Protein AF-0000000084736320 (afdb_homodimer)

pLDDT: mean 92.93, std 9.78, range [28.27, 98.75]

Foldseek 3Di:
DWKFKAQWLLQVLLVLLLPCVFDQKWKWKDDQQFTKTWDGGPVNQKIKIWTFGCVNTVHTDDDDTDIFIDGSVVVNVVSVPEDGRWMWMWDDDRPDQWIKIWTHDPVDRDIDIDIGGTDDDDDDPDDDDDDDFQKKKKAFLVVLLVVLVVQVVFAQKWKWKDDQFWIKIWHHHPVDTDMDIDGADDPVVDPLHGMHMDHNDIDIFMFGSVVSNSNSSSNVQARMWMWGHDPQFWIWIWGARVVTIIMIMTGGTDDPPPD/DWKFKAQWLQQVLLVLLLPCVQDQKWKWKDDQQFTKTWDGGPVNQKIKIWTFGCVNTVHTDDDDTDIFIDGSVVVNVVSVPADGRWMWMWDDDRPDQWIKIWTHDPPDPDIDIDTHGTDDDDDDPDDDDDDDFQKKKKAFLVVLLVVLVVQVVAAQKWKWKDDQFWIKIWHHHPVDIDMDIDGADDPVVDPLHGMHMDHNDIDIFMFGSVVVNSNSSSNVQARMWMWGHDPQFWIWIWGDRVPTIIMIMTGGTDDPPPD

Secondary structure (DSSP, 8-state):
-EEEEES-THHHHHHHHHHTTT-SE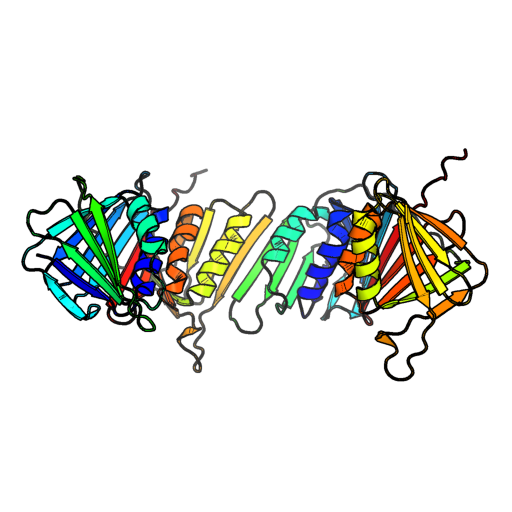EEEEEETTEEEEEEE-TTSSEEEEEEEEGGGSSSEEE-S-EEEEEEHHHHHHHHTTS-TTSEEEEEE-TT-SEEEEEEE-SSSS-EEEEEEEPB--------------SEEEEEEHHHHHHHHHHHHTT-SEEEEEE-SSEEEEEEE-SSEEEEEEEE----SS-GGG--EEEESS-EEEEEEHHHHHHHGGGGGG-SEEEEEE-TTS-EEEEEEETTTEEEEEEEPPP-----/-EEEEES-THHHHHHHHHHTTT-SEEEEEEETTEEEEEEE-TTSSEEEEEEEEGGGSSSEEE-S-EEEEEEHHHHHHHHTTS-TTSEEEEEE-TT-SEEEEEEE-TTSSEEEEEEEEPB--------------SEEEEEEHHHHHHHHHHHHTT-SEEEEEE-SSEEEEEEE-SS-EEEEEEE-B--SS-GGG-BEEEESS-EEEEEEHHHHHHHGGGGGG-SEEEEEE-TTS-EEEEEEETTTEEEEEEEPPP-----

Radius of gyration: 29.93 Å; Cα contacts (8 Å, |Δi|>4): 1286; chains: 2; bounding box: 65×87×65 Å

InterPro domains:
  IPR000730 Proliferating cell nuclear antigen, PCNA [MF_00317] (2-255)
  IPR000730 Proliferating cell nuclear antigen, PCNA [PR00339] (10-29)
  IPR000730 Proliferating cell nuclear antigen, PCNA [PR00339] (34-52)
  IPR000730 Proliferating cell nuclear antigen, PCNA [PR00339] (56-80)
  IPR000730 Proliferating cell nuclear antigen, PCNA [PR00339] (110-132)
  IPR000730 Proliferating cell nuclear antigen, PCNA [PR00339] (203-217)
  IPR000730 Proliferating cell nuclear antigen, PCNA [PR00339] (241-258)
  IPR000730 Proliferating cell nuclear antigen, PCNA [PTHR11352] (1-258)
  IPR000730 Proliferating cell nuclear antigen, PCNA [TIGR00590] (1-259)
  IPR022648 Proliferating cell nuclear antigen, PCNA, N-terminal [PF00705] (1-123)
  IPR022649 Proliferating cell nuclear antigen, PCNA, C-terminal [PF02747] (127-254)
  IPR022659 Proliferating cell nuclear antigen, PCNA, conserved site [PS00293] (61-79)
  IPR022659 Proliferating cell nuclear antigen, PCNA, conserved site [PS01251] (34-57)
  IPR046938 DNA clamp superfamily [SSF55979] (1-126)
  IPR046938 DNA clamp superfamily [SSF55979] (127-255)

Solvent-accessible surface area (backbone atoms only — not comparable to full-atom values): 26406 Å² total; per-residue (Å²): 64,37,38,39,19,30,75,37,32,41,59,60,52,46,50,46,58,33,41,44,82,55,34,54,64,46,45,39,41,32,30,74,65,23,41,31,34,60,48,53,25,93,82,65,52,36,38,43,38,36,38,39,36,33,83,54,26,70,59,59,45,31,79,49,82,41,78,44,17,38,48,42,65,59,51,49,60,56,52,68,70,48,51,53,67,15,28,29,34,41,35,32,52,79,86,51,61,41,40,34,41,34,36,36,40,81,92,45,96,50,71,47,77,47,76,41,71,49,48,92,64,91,72,76,83,75,82,78,73,91,72,85,56,30,25,38,33,40,29,26,18,68,58,52,39,48,52,47,55,49,41,49,77,46,19,69,40,35,35,44,33,39,51,80,59,34,42,33,41,32,18,74,26,95,66,30,36,40,36,38,38,38,37,57,38,81,42,85,87,41,70,66,72,18,26,46,61,50,65,78,47,75,41,77,50,34,32,55,31,70,56,55,53,46,54,41,49,37,34,88,59,16,68,40,31,33,45,33,36,33,86,99,42,50,36,36,40,38,33,54,28,90,90,26,39,36,43,34,35,36,34,52,59,52,77,71,79,82,124,66,38,39,40,20,30,75,37,31,41,60,61,51,45,49,46,59,33,41,45,84,55,33,54,63,47,44,40,42,30,31,72,64,22,41,30,35,62,48,53,25,92,82,64,52,37,37,39,38,37,39,37,36,33,83,54,28,69,57,59,46,32,79,48,82,40,76,44,19,38,49,43,64,61,51,48,61,56,50,68,60,47,51,52,68,15,29,29,34,41,34,30,52,80,86,50,59,41,42,35,40,35,36,36,42,82,93,46,60,39,41,35,39,35,38,35,57,48,48,90,64,89,73,75,82,74,82,79,74,92,73,85,56,28,26,40,34,39,31,27,18,67,59,50,40,49,51,47,56,60,40,49,78,44,18,68,39,35,34,43,34,40,51,80,58,34,40,33,42,32,18,75,25,95,88,45,72,48,74,50,75,46,58,59,36,83,44,85,88,42,70,64,71,19,25,47,62,49,64,77,46,73,40,76,50,35,31,55,30,69,56,54,53,46,53,40,47,37,35,89,60,17,68,40,31,32,43,32,37,34,85,98,42,51,35,36,41,38,33,54,28,90,90,26,38,37,43,34,37,35,36,48,59,55,78,70,77,81,125

Organism: Rhizopus delemar (strain RA 99-880 / ATCC MYA-4621 / FGSC 9543 / NRRL 43880) (NCBI:txid246409)

Sequence (518 aa):
MLEARLQQAKLLKSILEAVRELVTECNLDCNDSGIALQAMDNSHVALVALMLRSDGFDPYRCDRNLPLGLNLTNLSKILKCARNDDILTLKADDDGDVLSLVFESKDSDKVSAYDLKLMDIDSEHLGIPETTYEAVVQMPSNKFQEIVRDLSTLSDSITIECTKDEIRFSADGEIAKGSIAVKTSSSIDNEEDSTTIELQQSVSMSFAVKYLVNFTKATPLSSRVGLNLSADVPLLVDYKLDNVGYVRYYLAPKIGDEEMLEARLQQAKLLKSILEAVRELVTECNLDCNDSGIALQAMDNSHVALVALMLRSDGFDPYRCDRNLPLGLNLTNLSKILKCARNDDILTLKADDDGDVLSLVFESKDSDKVSAYDLKLMDIDSEHLGIPETTYEAVVQMPSNKFQEIVRDLSTLSDSITIECTKDEIRFSADGEIAKGSIAVKTSSSIDNEEDSTTIELQQSVSMSFAVKYLVNFTKATPLSSRVGLNLSADVPLLVDYKLDNVGYVRYYLAPKIGDEE

Structure (mmCIF, N/CA/C/O backbone):
data_AF-0000000084736320-model_v1
#
loop_
_entity.id
_entity.type
_entity.pdbx_description
1 polymer 'Proliferating cell nuclear antigen'
#
loop_
_atom_site.group_PDB
_atom_site.id
_atom_site.type_symbol
_atom_site.label_atom_id
_atom_site.label_alt_id
_atom_site.label_comp_id
_atom_site.label_asym_id
_atom_site.label_entity_id
_atom_site.label_seq_id
_atom_site.pdbx_PDB_ins_code
_atom_site.Cartn_x
_atom_site.Cartn_y
_atom_site.Cartn_z
_atom_site.occupancy
_atom_site.B_iso_or_equiv
_atom_site.auth_seq_id
_atom_site.auth_comp_id
_atom_site.auth_asym_id
_atom_site.auth_atom_id
_atom_site.pdbx_PDB_model_num
ATOM 1 N N . MET A 1 1 ? -21.75 35.281 21.062 1 92.31 1 MET A N 1
ATOM 2 C CA . MET A 1 1 ? -22.391 34.219 20.328 1 92.31 1 MET A CA 1
ATOM 3 C C . MET A 1 1 ? -21.594 33.844 19.078 1 92.31 1 MET A C 1
ATOM 5 O O . MET A 1 1 ? -21.031 34.719 18.422 1 92.31 1 MET A O 1
ATOM 9 N N . LEU A 1 2 ? -21.516 32.625 18.875 1 97.31 2 LEU A N 1
ATOM 10 C CA . LEU A 1 2 ? -20.891 32.125 17.672 1 97.31 2 LEU A CA 1
ATOM 11 C C . LEU A 1 2 ? -21.922 31.562 16.703 1 97.31 2 LEU A C 1
ATOM 13 O O . LEU A 1 2 ? -22.812 30.812 17.109 1 97.31 2 LEU A O 1
ATOM 17 N N . GLU A 1 3 ? -21.812 31.984 15.508 1 98.19 3 GLU A N 1
ATOM 18 C CA . GLU A 1 3 ? -22.516 31.391 14.375 1 98.19 3 GLU A CA 1
ATOM 19 C C . GLU A 1 3 ? -21.609 31.281 13.164 1 98.19 3 GLU A C 1
ATOM 21 O O . GLU A 1 3 ? -21.094 32.281 12.672 1 98.19 3 GLU A O 1
ATOM 26 N N . ALA A 1 4 ? -21.328 30.125 12.758 1 98.31 4 ALA A N 1
ATOM 27 C CA . ALA A 1 4 ? -20.438 29.859 11.633 1 98.31 4 ALA A CA 1
ATOM 28 C C . ALA A 1 4 ? -21.031 28.828 10.68 1 98.31 4 ALA A C 1
ATOM 30 O O . ALA A 1 4 ? -21.328 27.703 11.078 1 98.31 4 ALA A O 1
ATOM 31 N N . ARG A 1 5 ? -21.203 29.188 9.445 1 97.88 5 ARG A N 1
ATOM 32 C CA . ARG A 1 5 ? -21.875 28.312 8.484 1 97.88 5 ARG A CA 1
ATOM 33 C C . ARG A 1 5 ? -20.938 27.906 7.359 1 97.88 5 ARG A C 1
ATOM 35 O O . ARG A 1 5 ? -20.281 28.766 6.75 1 97.88 5 ARG A O 1
ATOM 42 N N . LEU A 1 6 ? -20.828 26.594 7.133 1 97.25 6 LEU A N 1
ATOM 43 C CA . LEU A 1 6 ? -20.078 26.016 6.023 1 97.25 6 LEU A CA 1
ATOM 44 C C . LEU A 1 6 ? -21.031 25.5 4.945 1 97.25 6 LEU A C 1
ATOM 46 O O . LEU A 1 6 ? -22 24.812 5.246 1 97.25 6 LEU A O 1
ATOM 50 N N . GLN A 1 7 ? -20.703 25.766 3.707 1 94.88 7 GLN A N 1
ATOM 51 C CA . GLN A 1 7 ? -21.562 25.344 2.604 1 94.88 7 GLN A CA 1
ATOM 52 C C . GLN A 1 7 ? -21.516 23.828 2.42 1 94.88 7 GLN A C 1
ATOM 54 O O . GLN A 1 7 ? -22.453 23.234 1.866 1 94.88 7 GLN A O 1
ATOM 59 N N . GLN A 1 8 ? -20.406 23.281 2.854 1 95.56 8 GLN A N 1
ATOM 60 C CA . GLN A 1 8 ? -20.25 21.828 2.803 1 95.56 8 GLN A CA 1
ATOM 61 C C . GLN A 1 8 ? -19.641 21.297 4.102 1 95.56 8 GLN A C 1
ATOM 63 O O . GLN A 1 8 ? -18.609 21.781 4.551 1 95.56 8 GLN A O 1
ATOM 68 N N . ALA A 1 9 ? -20.25 20.281 4.625 1 97.06 9 ALA A N 1
ATOM 69 C CA . ALA A 1 9 ? -19.797 19.672 5.879 1 97.06 9 ALA A CA 1
ATOM 70 C C . ALA A 1 9 ? -18.484 18.922 5.68 1 97.06 9 ALA A C 1
ATOM 72 O O . ALA A 1 9 ? -17.766 18.641 6.645 1 97.06 9 ALA A O 1
ATOM 73 N N . LYS A 1 10 ? -18.203 18.609 4.398 1 97 10 LYS A N 1
ATOM 74 C CA . LYS A 1 10 ? -17.016 17.828 4.051 1 97 10 LYS A CA 1
ATOM 75 C C . LYS A 1 10 ? -15.75 18.453 4.637 1 97 10 LYS A C 1
ATOM 77 O O . LYS A 1 10 ? -14.867 17.734 5.109 1 97 10 LYS A O 1
ATOM 82 N N . LEU A 1 11 ? -15.688 19.766 4.641 1 96.31 11 LEU A N 1
ATOM 83 C CA . LEU A 1 11 ? -14.492 20.453 5.113 1 96.31 11 LEU A CA 1
ATOM 84 C C . LEU A 1 11 ? -14.234 20.141 6.586 1 96.31 11 LEU A C 1
ATOM 86 O O . LEU A 1 11 ? -13.148 19.703 6.953 1 96.31 11 LEU A O 1
ATOM 90 N N . LEU A 1 12 ? -15.219 20.328 7.414 1 97.19 12 LEU A N 1
ATOM 91 C CA . LEU A 1 12 ? -15.039 20.094 8.844 1 97.19 12 LEU A CA 1
ATOM 92 C C . LEU A 1 12 ? -14.836 18.609 9.141 1 97.19 12 LEU A C 1
ATOM 94 O O . LEU A 1 12 ? -14.055 18.25 10.023 1 97.19 12 LEU A O 1
ATOM 98 N N . LYS A 1 13 ? -15.508 17.797 8.445 1 97.5 13 LYS A N 1
ATOM 99 C CA . LYS A 1 13 ? -15.32 16.359 8.594 1 97.5 13 LYS A CA 1
ATOM 100 C C . LYS A 1 13 ? -13.867 15.969 8.32 1 97.5 13 LYS A C 1
ATOM 102 O O . LYS A 1 13 ? -13.273 15.211 9.086 1 97.5 13 LYS A O 1
ATOM 107 N N . SER A 1 14 ? -13.32 16.5 7.242 1 97.25 14 SER A N 1
ATOM 108 C CA . SER A 1 14 ? -11.938 16.203 6.867 1 97.25 14 SER A CA 1
ATOM 109 C C . SER A 1 14 ? -10.961 16.75 7.891 1 97.25 14 SER A C 1
ATOM 111 O O . SER A 1 14 ? -9.945 16.125 8.203 1 97.25 14 SER A O 1
ATOM 113 N N . ILE A 1 15 ? -11.258 17.891 8.375 1 97.31 15 ILE A N 1
ATOM 114 C CA . ILE A 1 15 ? -10.406 18.5 9.383 1 97.31 15 ILE A CA 1
ATOM 115 C C . ILE A 1 15 ? -10.391 17.641 10.648 1 97.31 15 ILE A C 1
ATOM 117 O O . ILE A 1 15 ? -9.328 17.422 11.234 1 97.31 15 ILE A O 1
ATOM 121 N N . LEU A 1 16 ? -11.5 17.203 11.03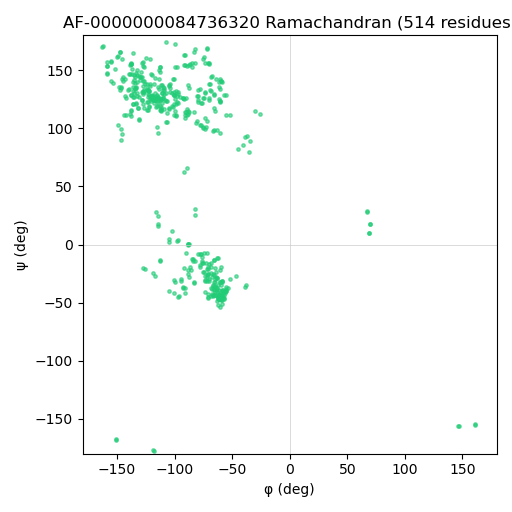1 1 97.62 16 LEU A N 1
ATOM 122 C CA . LEU A 1 16 ? -11.594 16.375 12.227 1 97.62 16 LEU A CA 1
ATOM 123 C C . LEU A 1 16 ? -10.781 15.086 12.055 1 97.62 16 LEU A C 1
ATOM 125 O O . LEU A 1 16 ? -10.062 14.672 12.969 1 97.62 16 LEU A O 1
ATOM 129 N N . GLU A 1 17 ? -10.891 14.492 10.891 1 97.06 17 GLU A N 1
ATOM 130 C CA . GLU A 1 17 ? -10.094 13.305 10.602 1 97.06 17 GLU A CA 1
ATOM 131 C C . GLU A 1 17 ? -8.602 13.602 10.711 1 97.06 17 GLU A C 1
ATOM 133 O O . GLU A 1 17 ? -7.816 12.742 11.117 1 97.06 17 GLU A O 1
ATOM 138 N N . ALA A 1 18 ? -8.211 14.82 10.398 1 97.5 18 ALA A N 1
ATOM 139 C CA . ALA A 1 18 ? -6.809 15.242 10.359 1 97.5 18 ALA A CA 1
ATOM 140 C C . ALA A 1 18 ? -6.277 15.492 11.766 1 97.5 18 ALA A C 1
ATOM 142 O O . ALA A 1 18 ? -5.062 15.492 11.984 1 97.5 18 ALA A O 1
ATOM 143 N N . VAL A 1 19 ? -7.168 15.648 12.734 1 97.06 19 VAL A N 1
ATOM 144 C CA . VAL A 1 19 ? -6.68 16.094 14.039 1 97.06 19 VAL A CA 1
ATOM 145 C C . VAL A 1 19 ? -6.988 15.031 15.086 1 97.06 19 VAL A C 1
ATOM 147 O O . VAL A 1 19 ? -6.289 14.93 16.094 1 97.06 19 VAL A O 1
ATOM 150 N N . ARG A 1 20 ? -7.922 14.242 14.883 1 94.94 20 ARG A N 1
ATOM 151 C CA . ARG A 1 20 ? -8.508 13.414 15.93 1 94.94 20 ARG A CA 1
ATOM 152 C C . ARG A 1 20 ? -7.547 12.32 16.375 1 94.94 20 ARG A C 1
ATOM 154 O O . ARG A 1 20 ? -7.641 11.812 17.5 1 94.94 20 ARG A O 1
ATOM 161 N N . GLU A 1 21 ? -6.688 11.867 15.461 1 95.06 21 GLU A N 1
ATOM 162 C CA . GLU A 1 21 ? -5.746 10.82 15.852 1 95.06 21 GLU A CA 1
ATOM 163 C C . GLU A 1 21 ? -4.707 11.352 16.844 1 95.06 21 GLU A C 1
ATOM 165 O O . GLU A 1 21 ? -4.137 10.594 17.625 1 95.06 21 GLU A O 1
ATOM 170 N N . LEU A 1 22 ? -4.449 12.633 16.844 1 95.38 22 LEU A N 1
ATOM 171 C CA . LEU A 1 22 ? -3.43 13.25 17.688 1 95.38 22 LEU A CA 1
ATOM 172 C C . LEU A 1 22 ? -4.027 13.734 19 1 95.38 22 LEU A C 1
ATOM 174 O O . LEU A 1 22 ? -3.381 13.664 20.047 1 95.38 22 LEU A O 1
ATOM 178 N N . VAL A 1 23 ? -5.25 14.234 18.891 1 94.44 23 VAL A N 1
ATOM 179 C CA . VAL A 1 23 ? -5.84 14.891 20.047 1 94.44 23 VAL A CA 1
ATOM 180 C C . VAL A 1 23 ? -7.273 14.398 20.25 1 94.44 23 VAL A C 1
ATOM 182 O O . VAL A 1 23 ? -8.062 14.359 19.297 1 94.44 23 VAL A O 1
ATOM 185 N N . THR A 1 24 ? -7.605 14.102 21.469 1 94.06 24 THR A N 1
ATOM 186 C CA . THR A 1 24 ? -8.953 13.617 21.766 1 94.06 24 THR A CA 1
ATOM 187 C C . THR A 1 24 ? -9.828 14.742 22.312 1 94.06 24 THR A C 1
ATOM 189 O O . THR A 1 24 ? -11.039 14.75 22.109 1 94.06 24 THR A O 1
ATOM 192 N N . GLU A 1 25 ? -9.195 15.656 23.016 1 94.5 25 GLU A N 1
ATOM 193 C CA . GLU A 1 25 ? -9.859 16.828 23.594 1 94.5 25 GLU A CA 1
ATOM 194 C C . GLU A 1 25 ? -9.07 18.094 23.312 1 94.5 25 GLU A C 1
ATOM 196 O O . GLU A 1 25 ? -7.84 18.094 23.375 1 94.5 25 GLU A O 1
ATOM 201 N N . CYS A 1 26 ? -9.836 19.109 23.016 1 93.88 26 CYS A N 1
ATOM 202 C CA . CYS A 1 26 ? -9.148 20.375 22.734 1 93.88 26 CYS A CA 1
ATOM 203 C C . CYS A 1 26 ? -10.117 21.547 22.812 1 93.88 26 CYS A C 1
ATOM 205 O O . CYS A 1 26 ? -11.328 21.344 22.938 1 93.88 26 CYS A O 1
ATOM 207 N N . ASN A 1 27 ? -9.578 22.75 22.781 1 94.19 27 ASN A N 1
ATOM 208 C CA . ASN A 1 27 ? -10.352 23.984 22.688 1 94.19 27 ASN A CA 1
ATOM 209 C C . ASN A 1 27 ? -10.352 24.531 21.25 1 94.19 27 ASN A C 1
ATOM 211 O O . ASN A 1 27 ? -9.297 24.641 20.625 1 94.19 27 ASN A O 1
ATOM 215 N N . LEU A 1 28 ? -11.516 24.797 20.781 1 95.12 28 LEU A N 1
ATOM 216 C CA . LEU A 1 28 ? -11.633 25.656 19.609 1 95.12 28 LEU A CA 1
ATOM 217 C C . LEU A 1 28 ? -11.734 27.125 20.016 1 95.12 28 LEU A C 1
ATOM 219 O O . LEU A 1 28 ? -12.688 27.531 20.688 1 95.12 28 LEU A O 1
ATOM 223 N N . ASP A 1 29 ? -10.805 27.844 19.641 1 94.75 29 ASP A N 1
ATOM 224 C CA . ASP A 1 29 ? -10.828 29.281 19.938 1 94.75 29 ASP A CA 1
ATOM 225 C C . ASP A 1 29 ? -11.5 30.062 18.828 1 94.75 29 ASP A C 1
ATOM 227 O O . ASP A 1 29 ? -10.961 30.188 17.719 1 94.75 29 ASP A O 1
ATOM 231 N N . CYS A 1 30 ? -12.633 30.641 19.141 1 96.31 30 CYS A N 1
ATOM 232 C CA . CYS A 1 30 ? -13.414 31.375 18.156 1 96.31 30 CYS A CA 1
ATOM 233 C C . CYS A 1 30 ? -13.367 32.875 18.422 1 96.31 30 CYS A C 1
ATOM 235 O O . CYS A 1 30 ? -13.43 33.312 19.578 1 96.31 30 CYS A O 1
ATOM 237 N N . ASN A 1 31 ? -13.172 33.625 17.422 1 96.56 31 ASN A N 1
ATOM 238 C CA . ASN A 1 31 ? -13.25 35.062 17.484 1 96.56 31 ASN A CA 1
ATOM 239 C C . ASN A 1 31 ? -13.68 35.656 16.141 1 96.56 31 ASN A C 1
ATOM 241 O O . ASN A 1 31 ? -14.164 34.938 15.273 1 96.56 31 ASN A O 1
ATOM 245 N N . ASP A 1 32 ? -13.539 37 16 1 96.19 32 ASP A N 1
ATOM 246 C CA . ASP A 1 32 ? -14.039 37.656 14.805 1 96.19 32 ASP A CA 1
ATOM 247 C C . ASP A 1 32 ? -13.234 37.281 13.57 1 96.19 32 ASP A C 1
ATOM 249 O O . ASP A 1 32 ? -13.703 37.438 12.438 1 96.19 32 ASP A O 1
ATOM 253 N N . SER A 1 33 ? -12.047 36.719 13.805 1 96.12 33 SER A N 1
ATOM 254 C CA . SER A 1 33 ? -11.172 36.406 12.688 1 96.12 33 SER A CA 1
ATOM 255 C C . SER A 1 33 ? -11.406 34.969 12.203 1 96.12 33 SER A C 1
ATOM 257 O O . SER A 1 33 ? -11.016 34.625 11.094 1 96.12 33 SER A O 1
ATOM 259 N N . GLY A 1 34 ? -11.984 34.156 13.031 1 97.69 34 GLY A N 1
ATOM 260 C CA . GLY A 1 34 ? -12.242 32.781 12.641 1 97.69 34 GLY A CA 1
ATOM 261 C C . GLY A 1 34 ? -12.125 31.781 13.789 1 97.69 34 GLY A C 1
ATOM 262 O O . GLY A 1 34 ? -12.367 32.156 14.945 1 97.69 34 GLY A O 1
ATOM 263 N N . ILE A 1 35 ? -11.867 30.562 13.477 1 97.25 35 ILE A N 1
ATOM 264 C CA . ILE A 1 35 ? -11.789 29.469 14.445 1 97.25 35 ILE A CA 1
ATOM 265 C C . ILE A 1 35 ? -10.398 28.859 14.414 1 97.25 35 ILE A C 1
ATOM 267 O O . ILE A 1 35 ? -9.883 28.516 13.344 1 97.25 35 ILE A O 1
ATOM 271 N N . ALA A 1 36 ? -9.781 28.766 15.57 1 95.5 36 ALA A N 1
ATOM 272 C CA . ALA A 1 36 ? -8.43 28.219 15.664 1 95.5 36 ALA A CA 1
ATOM 273 C C . ALA A 1 36 ? -8.359 27.094 16.688 1 95.5 36 ALA A C 1
ATOM 275 O O . ALA A 1 36 ? -9.195 27.016 17.594 1 95.5 36 ALA A O 1
ATOM 276 N N . LEU A 1 37 ? -7.434 26.203 16.484 1 94.81 37 LEU A N 1
ATOM 277 C CA . LEU A 1 37 ? -7.16 25.094 17.391 1 94.81 37 LEU A CA 1
ATOM 278 C C . LEU A 1 37 ? -5.66 24.875 17.531 1 94.81 37 LEU A C 1
ATOM 280 O O . LEU A 1 37 ? -4.922 24.938 16.547 1 94.81 37 LEU A O 1
ATOM 284 N N . GLN A 1 38 ? -5.188 24.719 18.703 1 93.88 38 GLN A N 1
ATOM 285 C CA . GLN A 1 38 ? -3.828 24.281 18.984 1 93.88 38 GLN A CA 1
ATOM 286 C C . GLN A 1 38 ? -3.807 23.266 20.125 1 93.88 38 GLN A C 1
ATOM 288 O O . GLN A 1 38 ? -4.41 23.5 21.172 1 93.88 38 GLN A O 1
ATOM 293 N N . ALA A 1 39 ? -3.18 22.172 19.906 1 92.81 39 ALA A N 1
ATOM 294 C CA . ALA A 1 39 ? -3.146 21.141 20.938 1 92.81 39 ALA A CA 1
ATOM 295 C C . ALA A 1 39 ? -1.967 20.188 20.719 1 92.81 39 ALA A C 1
ATOM 297 O O . ALA A 1 39 ? -1.532 19.969 19.594 1 92.81 39 ALA A O 1
ATOM 298 N N . MET A 1 40 ? -1.397 19.688 21.781 1 92.25 40 MET A N 1
ATOM 299 C CA . MET A 1 40 ? -0.356 18.672 21.734 1 92.25 40 MET A CA 1
ATOM 300 C C . MET A 1 40 ? -0.943 17.281 21.969 1 92.25 40 MET A C 1
ATOM 302 O O . MET A 1 40 ? -2.02 17.156 22.547 1 92.25 40 MET A O 1
ATOM 306 N N . ASP A 1 41 ? -0.279 16.391 21.438 1 92.81 41 ASP A N 1
ATOM 307 C CA . ASP A 1 41 ? -0.673 15.023 21.766 1 92.81 41 ASP A CA 1
ATOM 308 C C . ASP A 1 41 ? -0.287 14.68 23.203 1 92.81 41 ASP A C 1
ATOM 310 O O . ASP A 1 41 ? 0.448 15.43 23.844 1 92.81 41 ASP A O 1
ATOM 314 N N . ASN A 1 42 ? -0.77 13.594 23.672 1 90.06 42 ASN A N 1
ATOM 315 C CA . ASN A 1 42 ? -0.575 13.211 25.062 1 90.06 42 ASN A CA 1
ATOM 316 C C . ASN A 1 42 ? 0.906 13.062 25.391 1 90.06 42 ASN A C 1
ATOM 318 O O . ASN A 1 42 ? 1.329 13.406 26.5 1 90.06 42 ASN A O 1
ATOM 322 N N . SER A 1 43 ? 1.714 12.664 24.484 1 91.38 43 SER A N 1
ATOM 323 C CA . SER A 1 43 ? 3.135 12.438 24.719 1 91.38 43 SER A CA 1
ATOM 324 C C . SER A 1 43 ? 3.936 13.727 24.594 1 91.38 43 SER A C 1
ATOM 326 O O . SER A 1 43 ? 5.121 13.766 24.938 1 91.38 43 SER A O 1
ATOM 328 N N . HIS A 1 44 ? 3.332 14.797 24.047 1 92.44 44 HIS A N 1
ATOM 329 C CA . HIS A 1 44 ? 3.943 16.109 23.859 1 92.44 44 HIS A CA 1
ATOM 330 C C . HIS A 1 44 ? 5.062 16.062 22.828 1 92.44 44 HIS A C 1
ATOM 332 O O . HIS A 1 44 ? 6.059 16.781 22.953 1 92.44 44 HIS A O 1
ATOM 338 N N . VAL A 1 45 ? 4.918 15.148 21.953 1 94.19 45 VAL A N 1
ATOM 339 C CA . VAL A 1 45 ? 5.91 14.984 20.891 1 94.19 45 VAL A CA 1
ATOM 340 C C . VAL A 1 45 ? 5.473 15.75 19.641 1 94.19 45 VAL A C 1
ATOM 342 O O . VAL A 1 45 ? 6.312 16.25 18.891 1 94.19 45 VAL A O 1
ATOM 345 N N . ALA A 1 46 ? 4.148 15.883 19.453 1 95.62 46 ALA A N 1
ATOM 346 C CA . ALA A 1 46 ? 3.584 16.531 18.266 1 95.62 46 ALA A CA 1
ATOM 347 C C . ALA A 1 46 ? 2.553 17.594 18.672 1 95.62 46 ALA A C 1
ATOM 349 O O . ALA A 1 46 ? 1.857 17.438 19.672 1 95.62 46 ALA A O 1
ATOM 350 N N . LEU A 1 47 ? 2.545 18.641 17.922 1 95.19 47 LEU A N 1
ATOM 351 C CA . LEU A 1 47 ? 1.579 19.719 18.078 1 95.19 47 LEU A CA 1
ATOM 352 C C . LEU A 1 47 ? 0.802 19.953 16.797 1 95.19 47 LEU A C 1
ATOM 354 O O . LEU A 1 47 ? 1.383 19.938 15.703 1 95.19 47 LEU A O 1
ATOM 358 N N . VAL A 1 48 ? -0.519 20.062 16.922 1 96.44 48 VAL A N 1
ATOM 359 C CA . VAL A 1 48 ? -1.339 20.391 15.758 1 96.44 48 VAL A CA 1
ATOM 360 C C . VAL A 1 48 ? -1.928 21.797 15.93 1 96.44 48 VAL A C 1
ATOM 362 O O . VAL A 1 48 ? -2.336 22.172 17.031 1 96.44 48 VAL A O 1
ATOM 365 N N . ALA A 1 49 ? -1.881 22.531 14.852 1 95.56 49 ALA A N 1
ATOM 366 C CA . ALA A 1 49 ? -2.482 23.859 14.781 1 95.56 49 ALA A CA 1
ATOM 367 C C . ALA A 1 49 ? -3.434 23.969 13.594 1 95.56 49 ALA A C 1
ATOM 369 O O . ALA A 1 49 ? -3.084 23.594 12.477 1 95.56 49 ALA A O 1
ATOM 370 N N . LEU A 1 50 ? -4.582 24.453 13.844 1 96.56 50 LEU A N 1
ATOM 371 C CA . LEU A 1 50 ? -5.609 24.672 12.836 1 96.56 50 LEU A CA 1
ATOM 372 C C . LEU A 1 50 ? -6.094 26.109 12.852 1 96.56 50 LEU A C 1
ATOM 374 O O . LEU A 1 50 ? -6.273 26.703 13.922 1 96.56 50 LEU A O 1
ATOM 378 N N . MET A 1 51 ? -6.277 26.641 11.68 1 96.5 51 MET A N 1
ATOM 379 C CA . MET A 1 51 ? -6.902 27.938 11.531 1 96.5 51 MET A CA 1
ATOM 380 C C . MET A 1 51 ? -7.918 27.938 10.391 1 96.5 51 MET A C 1
ATOM 382 O O . MET A 1 51 ? -7.59 27.562 9.266 1 96.5 51 MET A O 1
ATOM 386 N N . LEU A 1 52 ? -9.117 28.234 10.719 1 97.56 52 LEU A N 1
ATOM 387 C CA . LEU A 1 52 ? -10.164 28.516 9.742 1 97.56 52 LEU A CA 1
ATOM 388 C C . LEU A 1 52 ? -10.578 29.984 9.812 1 97.56 52 LEU A C 1
ATOM 390 O O . LEU A 1 52 ? -11.172 30.422 10.797 1 97.56 52 LEU A O 1
ATOM 394 N N . ARG A 1 53 ? -10.328 30.641 8.781 1 97.81 53 ARG A N 1
ATOM 395 C CA . ARG A 1 53 ? -10.641 32.062 8.773 1 97.81 53 ARG A CA 1
ATOM 396 C C . ARG A 1 53 ? -12.141 32.312 8.648 1 97.81 53 ARG A C 1
ATOM 398 O O . ARG A 1 53 ? -12.867 31.438 8.148 1 97.81 53 ARG A O 1
ATOM 405 N N . SER A 1 54 ? -12.547 33.5 9.008 1 97.38 54 SER A N 1
ATOM 406 C CA . SER A 1 54 ? -13.969 33.844 9.008 1 97.38 54 SER A CA 1
ATOM 407 C C . SER A 1 54 ? -14.539 33.812 7.59 1 97.38 54 SER A C 1
ATOM 409 O O . SER A 1 54 ? -15.711 33.5 7.391 1 97.38 54 SER A O 1
ATOM 411 N N . ASP A 1 55 ? -13.734 34.094 6.605 1 95.75 55 ASP A N 1
ATOM 412 C CA . ASP A 1 55 ? -14.211 34.219 5.23 1 95.75 55 ASP A CA 1
ATOM 413 C C . ASP A 1 55 ? -14.461 32.844 4.629 1 95.75 55 ASP A C 1
ATOM 415 O O . ASP A 1 55 ? -14.992 32.719 3.518 1 95.75 55 ASP A O 1
ATOM 419 N N . GLY A 1 56 ? -14.047 31.828 5.371 1 95.19 56 GLY A N 1
ATOM 420 C CA . GLY A 1 56 ? -14.375 30.469 4.957 1 95.19 56 GLY A CA 1
ATOM 421 C C . GLY A 1 56 ? -15.789 30.062 5.312 1 95.19 56 GLY A C 1
ATOM 422 O O . GLY A 1 56 ? -16.281 29.016 4.852 1 95.19 56 GLY A O 1
ATOM 423 N N . PHE A 1 57 ? -16.406 30.859 6.031 1 97.19 57 PHE A N 1
ATOM 424 C CA . PHE A 1 57 ? -17.781 30.641 6.465 1 97.19 57 PHE A CA 1
ATOM 425 C C . PHE A 1 57 ? -18.703 31.688 5.84 1 97.19 57 PHE A C 1
ATOM 427 O O . PHE A 1 57 ? -18.281 32.781 5.52 1 97.19 57 PHE A O 1
ATOM 434 N N . ASP A 1 58 ? -19.922 31.25 5.648 1 96.06 58 ASP A N 1
ATOM 435 C CA . ASP A 1 58 ? -20.922 32.188 5.141 1 96.06 58 ASP A CA 1
ATOM 436 C C . ASP A 1 58 ? -22.312 31.844 5.668 1 96.06 58 ASP A C 1
ATOM 438 O O . ASP A 1 58 ? -22.969 30.938 5.145 1 96.06 58 ASP A O 1
ATOM 442 N N . PRO A 1 59 ? -22.766 32.562 6.621 1 96.94 59 PRO A N 1
ATOM 443 C CA . PRO A 1 59 ? -22.172 33.688 7.344 1 96.94 59 PRO A CA 1
ATOM 444 C C . PRO A 1 59 ? -21.219 33.219 8.461 1 96.94 59 PRO A C 1
ATOM 446 O O . PRO A 1 59 ? -21.156 32.031 8.773 1 96.94 59 PRO A O 1
ATOM 449 N N . TYR A 1 60 ? -20.5 34.219 8.945 1 98.06 60 TYR A N 1
ATOM 450 C CA . TYR A 1 60 ? -19.688 34.062 10.148 1 98.06 60 TYR A CA 1
ATOM 451 C C . TYR A 1 60 ? -19.906 35.219 11.117 1 98.06 60 TYR A C 1
ATOM 453 O O . TYR A 1 60 ? -19.844 36.375 10.719 1 98.06 60 TYR A O 1
ATOM 461 N N . ARG A 1 61 ? -20.219 34.844 12.367 1 97.38 61 ARG A N 1
ATOM 462 C CA . ARG A 1 61 ? -20.359 35.844 13.414 1 97.38 61 ARG A CA 1
ATOM 463 C C . ARG A 1 61 ? -19.828 35.312 14.75 1 97.38 61 ARG A C 1
ATOM 465 O O . ARG A 1 61 ? -20.141 34.188 15.141 1 97.38 61 ARG A O 1
ATOM 472 N N . CYS A 1 62 ? -19 36.062 15.289 1 96.81 62 CYS A N 1
ATOM 473 C CA . CYS A 1 62 ? -18.516 35.781 16.625 1 96.81 62 CYS A CA 1
ATOM 474 C C . CYS A 1 62 ? -18.297 37.062 17.422 1 96.81 62 CYS A C 1
ATOM 476 O O . CYS A 1 62 ? -17.359 37.812 17.141 1 96.81 62 CYS A O 1
ATOM 478 N N . ASP A 1 63 ? -19.047 37.312 18.391 1 92.94 63 ASP A N 1
ATOM 479 C CA . ASP A 1 63 ? -19.125 38.594 19.062 1 92.94 63 ASP A CA 1
ATOM 480 C C . ASP A 1 63 ? -18.016 38.75 20.109 1 92.94 63 ASP A C 1
ATOM 482 O O . ASP A 1 63 ? -17.578 39.875 20.422 1 92.94 63 ASP A O 1
ATOM 486 N N . ARG A 1 64 ? -17.641 37.656 20.734 1 92 64 ARG A N 1
ATOM 487 C CA . ARG A 1 64 ? -16.609 37.656 21.75 1 92 64 ARG A CA 1
ATOM 488 C C . ARG A 1 64 ? -15.68 36.438 21.562 1 92 64 ARG A C 1
ATOM 490 O O . ARG A 1 64 ? -16.047 35.469 20.906 1 92 64 ARG A O 1
ATOM 497 N N . ASN A 1 65 ? -14.516 36.656 22.094 1 92.06 65 ASN A N 1
ATOM 498 C CA . ASN A 1 65 ? -13.633 35.5 22.109 1 92.06 65 ASN A CA 1
ATOM 499 C C . ASN A 1 65 ? -14.227 34.344 22.922 1 92.06 65 ASN A C 1
ATOM 501 O O . ASN A 1 65 ? -14.57 34.531 24.094 1 92.06 65 ASN A O 1
ATOM 505 N N . LEU A 1 66 ? -14.359 33.25 22.297 1 90.69 66 LEU A N 1
ATOM 506 C CA . LEU A 1 66 ? -15.062 32.094 22.891 1 90.69 66 LEU A CA 1
ATOM 507 C C . LEU A 1 66 ? -14.242 30.828 22.766 1 90.69 66 LEU A C 1
ATOM 509 O O . LEU A 1 66 ? -14.047 30.312 21.656 1 90.69 66 LEU A O 1
ATOM 513 N N . PRO A 1 67 ? -13.656 30.328 23.906 1 92.5 67 PRO A N 1
ATOM 514 C CA . PRO A 1 67 ? -13.078 28.984 23.875 1 92.5 67 PRO A CA 1
ATOM 515 C C . PRO A 1 67 ? -14.141 27.891 24.016 1 92.5 67 PRO A C 1
ATOM 517 O O . PRO A 1 67 ? -14.914 27.891 24.969 1 92.5 67 PRO A O 1
ATOM 520 N N . LEU A 1 68 ? -14.195 27 23.031 1 95.06 68 LEU A N 1
ATOM 521 C CA . LEU A 1 68 ? -15.117 25.875 23.078 1 95.06 68 LEU A CA 1
ATOM 522 C C . LEU A 1 68 ? -14.375 24.578 23.359 1 95.06 68 LEU A C 1
ATOM 524 O O . LEU A 1 68 ? -13.656 24.062 22.5 1 95.06 68 LEU A O 1
ATOM 528 N N . GLY A 1 69 ? -14.484 24.047 24.562 1 95.62 69 GLY A N 1
ATOM 529 C CA . GLY A 1 69 ? -13.891 22.766 24.906 1 95.62 69 GLY A CA 1
ATOM 530 C C . GLY A 1 69 ? -14.68 21.594 24.375 1 95.62 69 GLY A C 1
ATOM 531 O O . GLY A 1 69 ? -15.844 21.406 24.719 1 95.62 69 GLY A O 1
ATOM 532 N N . LEU A 1 70 ? -13.953 20.797 23.562 1 95.56 70 LEU A N 1
ATOM 533 C CA . LEU A 1 70 ? -14.672 19.75 22.859 1 95.56 70 LEU A CA 1
ATOM 534 C C . LEU A 1 70 ? -13.992 18.406 23.047 1 95.56 70 LEU A C 1
ATOM 536 O O . LEU A 1 70 ? -12.766 18.328 23.141 1 95.56 70 LEU A O 1
ATOM 540 N N . ASN A 1 71 ? -14.812 17.359 23.141 1 96.31 71 ASN A N 1
ATOM 541 C CA . ASN A 1 71 ? -14.367 15.984 22.906 1 96.31 71 ASN A CA 1
ATOM 542 C C . ASN A 1 71 ? -14.461 15.617 21.438 1 96.31 71 ASN A C 1
ATOM 544 O O . ASN A 1 71 ? -15.555 15.5 20.875 1 96.31 71 ASN A O 1
ATOM 548 N N . LEU A 1 72 ? -13.328 15.398 20.828 1 96.56 72 LEU A N 1
ATOM 549 C CA . LEU A 1 72 ? -13.289 15.227 19.375 1 96.56 72 LEU A CA 1
ATOM 550 C C . LEU A 1 72 ? -13.891 13.883 18.984 1 96.56 72 LEU A C 1
ATOM 552 O O . LEU A 1 72 ? -14.406 13.742 17.859 1 96.56 72 LEU A O 1
ATOM 556 N N . THR A 1 73 ? -13.82 12.906 19.875 1 96.56 73 THR A N 1
ATOM 557 C CA . THR A 1 73 ? -14.477 11.633 19.609 1 96.56 73 THR A CA 1
ATOM 558 C C . THR A 1 73 ? -15.984 11.82 19.469 1 96.56 73 THR A C 1
ATOM 560 O O . THR A 1 73 ? -16.594 11.312 18.531 1 96.56 73 THR A O 1
ATOM 563 N N . ASN A 1 74 ? -16.516 12.578 20.359 1 96.94 74 ASN A N 1
ATOM 564 C CA . ASN A 1 74 ? -17.953 12.852 20.328 1 96.94 74 ASN A CA 1
ATOM 565 C C . ASN A 1 74 ? -18.328 13.711 19.125 1 96.94 74 ASN A C 1
ATOM 567 O O . ASN A 1 74 ? -19.344 13.453 18.469 1 96.94 74 ASN A O 1
ATOM 571 N N . LEU A 1 75 ? -17.547 14.68 18.922 1 97.75 75 LEU A N 1
ATOM 572 C CA . LEU A 1 75 ? -17.797 15.508 17.75 1 97.75 75 LEU A CA 1
ATOM 573 C C . LEU A 1 75 ? -17.781 14.672 16.484 1 97.75 75 LEU A C 1
ATOM 575 O O . LEU A 1 75 ? -18.609 14.867 15.594 1 97.75 75 LEU A O 1
ATOM 579 N N . SER A 1 76 ? -16.859 13.758 16.406 1 97.25 76 SER A N 1
ATOM 580 C CA . SER A 1 76 ? -16.734 12.883 15.25 1 97.25 76 SER A CA 1
ATOM 581 C C . SER A 1 76 ? -18 12.055 15.055 1 97.25 76 SER A C 1
ATOM 583 O O . SER A 1 76 ? -18.469 11.891 13.93 1 97.25 76 SER A O 1
ATOM 585 N N . LYS A 1 77 ? -18.578 11.523 16.094 1 97.44 77 LYS A N 1
ATOM 586 C CA . LYS A 1 77 ? -19.812 10.758 16.031 1 97.44 77 LYS A CA 1
ATOM 587 C C . LYS A 1 77 ? -20.938 11.586 15.422 1 97.44 77 LYS A C 1
ATOM 589 O O . LYS A 1 77 ? -21.703 11.094 14.586 1 97.44 77 LYS A O 1
ATOM 594 N N . ILE A 1 78 ? -21 12.781 15.781 1 97.81 78 ILE A N 1
ATOM 595 C CA . ILE A 1 78 ? -22.047 13.672 15.297 1 97.81 78 ILE A CA 1
ATOM 596 C C . ILE A 1 78 ? -21.812 13.992 13.82 1 97.81 78 ILE A C 1
ATOM 598 O O . ILE A 1 78 ? -22.75 13.938 13.023 1 97.81 78 ILE A O 1
ATOM 602 N N . LEU A 1 79 ? -20.625 14.297 13.516 1 97.75 79 LEU A N 1
ATOM 603 C CA . LEU A 1 79 ? -20.312 14.719 12.156 1 97.75 79 LEU A CA 1
ATOM 604 C C 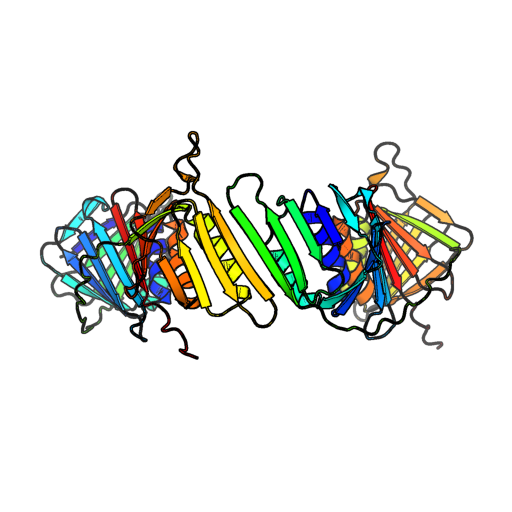. LEU A 1 79 ? -20.516 13.562 11.172 1 97.75 79 LEU A C 1
ATOM 606 O O . LEU A 1 79 ? -20.688 13.789 9.977 1 97.75 79 LEU A O 1
ATOM 610 N N . LYS A 1 80 ? -20.406 12.312 11.625 1 96.75 80 LYS A N 1
ATOM 611 C CA . LYS A 1 80 ? -20.688 11.148 10.781 1 96.75 80 LYS A CA 1
ATOM 612 C C . LYS A 1 80 ? -22.125 11.156 10.273 1 96.75 80 LYS A C 1
ATOM 614 O O . LYS A 1 80 ? -22.422 10.531 9.258 1 96.75 80 LYS A O 1
ATOM 619 N N . CYS A 1 81 ? -22.953 11.898 10.938 1 96.38 81 CYS A N 1
ATOM 620 C CA . CYS A 1 81 ? -24.375 11.953 10.562 1 96.38 81 CYS A CA 1
ATOM 621 C C . CYS A 1 81 ? -24.594 12.969 9.445 1 96.38 81 CYS A C 1
ATOM 623 O O . CYS A 1 81 ? -25.688 13.031 8.875 1 96.38 81 CYS A O 1
ATOM 625 N N . ALA A 1 82 ? -23.703 13.773 9.195 1 96.5 82 ALA A N 1
ATOM 626 C CA . ALA A 1 82 ? -23.828 14.766 8.125 1 96.5 82 ALA A CA 1
ATOM 627 C C . ALA A 1 82 ? -23.344 14.195 6.797 1 96.5 82 ALA A C 1
ATOM 629 O O . ALA A 1 82 ? -22.344 13.469 6.746 1 96.5 82 ALA A O 1
ATOM 630 N N . ARG A 1 83 ? -24.047 14.445 5.75 1 95.81 83 ARG A N 1
ATOM 631 C CA . ARG A 1 83 ? -23.531 14.172 4.41 1 95.81 83 ARG A CA 1
ATOM 632 C C . ARG A 1 83 ? -22.469 15.195 4.004 1 95.81 83 ARG A C 1
ATOM 634 O O . ARG A 1 83 ? -22.453 16.312 4.531 1 95.81 83 ARG A O 1
ATOM 641 N N . ASN A 1 84 ? -21.656 14.875 3.15 1 96.12 84 ASN A N 1
ATOM 642 C CA . ASN A 1 84 ? -20.562 15.734 2.729 1 96.12 84 ASN A CA 1
ATOM 643 C C . ASN A 1 84 ? -21.078 17.047 2.148 1 96.12 84 ASN A C 1
ATOM 645 O O . ASN A 1 84 ? -20.484 18.109 2.383 1 96.12 84 ASN A O 1
ATOM 649 N N . ASP A 1 85 ? -22.219 17.016 1.507 1 95.69 85 ASP A N 1
ATOM 650 C CA . ASP A 1 85 ? -22.719 18.188 0.791 1 95.69 85 ASP A CA 1
ATOM 651 C C . ASP A 1 85 ? -23.734 18.953 1.627 1 95.69 85 ASP A C 1
ATOM 653 O O . ASP A 1 85 ? -24.297 19.953 1.172 1 95.69 85 ASP A O 1
ATOM 657 N N . ASP A 1 86 ? -23.922 18.484 2.82 1 97.06 86 ASP A N 1
ATOM 658 C CA . ASP A 1 86 ? -24.844 19.203 3.703 1 97.06 86 ASP A CA 1
ATOM 659 C C . ASP A 1 86 ? -24.266 20.562 4.086 1 97.06 86 ASP A C 1
ATOM 661 O O . ASP A 1 86 ? -23.047 20.703 4.234 1 97.06 86 ASP A O 1
ATOM 665 N N . ILE A 1 87 ? -25.141 21.5 4.203 1 97.31 87 ILE A N 1
ATOM 666 C CA . ILE A 1 87 ? -24.766 22.75 4.84 1 97.31 87 ILE A CA 1
ATOM 667 C C . ILE A 1 87 ? -24.641 22.547 6.348 1 97.31 87 ILE A C 1
ATOM 669 O O . ILE A 1 87 ? -25.484 21.906 6.969 1 97.31 87 ILE A O 1
ATOM 673 N N . LEU A 1 88 ? -23.547 23.016 6.926 1 98.12 88 LEU A N 1
ATOM 674 C CA . LEU A 1 88 ? -23.297 22.828 8.352 1 98.12 88 LEU A CA 1
ATOM 675 C C . LEU A 1 88 ? -23.188 24.188 9.055 1 98.12 88 LEU A C 1
ATOM 677 O O . LEU A 1 88 ? -22.422 25.062 8.633 1 98.12 88 LEU A O 1
ATOM 681 N N . THR A 1 89 ? -23.953 24.359 10.117 1 98.31 89 THR A N 1
ATOM 682 C CA . THR A 1 89 ? -23.906 25.578 10.93 1 98.31 89 THR A CA 1
ATOM 683 C C . THR A 1 89 ? -23.516 25.25 12.367 1 98.31 89 THR A C 1
ATOM 685 O O . THR A 1 89 ? -24.094 24.359 12.984 1 98.31 89 THR A O 1
ATOM 688 N N . LEU A 1 90 ? -22.484 25.953 12.828 1 98.31 90 LEU A N 1
ATOM 689 C CA . LEU A 1 90 ? -22.078 25.891 14.227 1 98.31 90 LEU A CA 1
ATOM 690 C C . LEU A 1 90 ? -22.625 27.062 15.008 1 98.31 90 LEU A C 1
ATOM 692 O O . LEU A 1 90 ? -22.516 28.219 14.57 1 98.31 90 LEU A O 1
ATOM 696 N N . LYS A 1 91 ? -23.188 26.734 16.141 1 97.69 91 LYS A N 1
ATOM 697 C CA . LYS A 1 91 ? -23.734 27.797 17 1 97.69 91 LYS A CA 1
ATOM 698 C C . LYS A 1 91 ? -23.359 27.562 18.453 1 97.69 91 LYS A C 1
ATOM 700 O O . LYS A 1 91 ? -23.422 26.438 18.953 1 97.69 91 LYS A O 1
ATOM 705 N N . ALA A 1 92 ? -22.969 28.609 19.047 1 97.25 92 ALA A N 1
ATOM 706 C CA . ALA A 1 92 ? -22.688 28.594 20.484 1 97.25 92 ALA A CA 1
ATOM 707 C C . ALA A 1 92 ? -23 29.938 21.125 1 97.25 92 ALA A C 1
ATOM 709 O O . ALA A 1 92 ? -22.625 30.984 20.594 1 97.25 92 ALA A O 1
ATOM 710 N N . ASP A 1 93 ? -23.656 29.844 22.266 1 94.31 93 ASP A N 1
ATOM 711 C CA . ASP A 1 93 ? -23.969 31.062 23.031 1 94.31 93 ASP A CA 1
ATOM 712 C C . ASP A 1 93 ? -22.797 31.453 23.922 1 94.31 93 ASP A C 1
ATOM 714 O O . ASP A 1 93 ? -22 30.594 24.312 1 94.31 93 ASP A O 1
ATOM 718 N N . ASP A 1 94 ? -22.672 32.688 24.312 1 89.75 94 ASP A N 1
ATOM 719 C CA . ASP A 1 94 ? -21.578 33.219 25.125 1 89.75 94 ASP A CA 1
ATOM 720 C C . ASP A 1 94 ? -21.484 32.5 26.453 1 89.75 94 ASP A C 1
ATOM 722 O O . ASP A 1 94 ? -20.391 32.188 26.922 1 89.75 94 ASP A O 1
ATOM 726 N N . ASP A 1 95 ? -22.547 32.219 27 1 84.5 95 ASP A N 1
ATOM 727 C CA . ASP A 1 95 ? -22.562 31.578 28.312 1 84.5 95 ASP A CA 1
ATOM 728 C C . ASP A 1 95 ? -23.141 30.172 28.234 1 84.5 95 ASP A C 1
ATOM 730 O O . ASP A 1 95 ? -23.609 29.625 29.219 1 84.5 95 ASP A O 1
ATOM 734 N N . GLY A 1 96 ? -23 29.703 27.062 1 83.56 96 GLY A N 1
ATOM 735 C CA . GLY A 1 96 ? -23.641 28.406 26.891 1 83.56 96 GLY A CA 1
ATOM 736 C C . GLY A 1 96 ? -22.719 27.25 27.203 1 83.56 96 GLY A C 1
ATOM 737 O O . GLY A 1 96 ? -21.5 27.422 27.297 1 83.56 96 GLY A O 1
ATOM 738 N N . ASP A 1 97 ? -23.375 26.094 27.406 1 93.69 97 ASP A N 1
ATOM 739 C CA . ASP A 1 97 ? -22.641 24.875 27.688 1 93.69 97 ASP A CA 1
ATOM 740 C C . ASP A 1 97 ? -22.797 23.859 26.562 1 93.69 97 ASP A C 1
ATOM 742 O O . ASP A 1 97 ? -22.547 22.656 26.75 1 93.69 97 ASP A O 1
ATOM 746 N N . VAL A 1 98 ? -23.219 24.359 25.422 1 96.38 98 VAL A N 1
ATOM 747 C CA . VAL A 1 98 ? -23.422 23.438 24.312 1 96.38 98 VAL A CA 1
ATOM 748 C C . VAL A 1 98 ? -22.938 24.078 23.016 1 96.38 98 VAL A C 1
ATOM 750 O O . VAL A 1 98 ? -22.969 25.297 22.859 1 96.38 98 VAL A O 1
ATOM 753 N N . LEU A 1 99 ? -22.453 23.297 22.172 1 97.75 99 LEU A N 1
ATOM 754 C CA . LEU A 1 99 ? -22.266 23.609 20.766 1 97.75 99 LEU A CA 1
ATOM 755 C C . LEU A 1 99 ? -23.344 22.969 19.906 1 97.75 99 LEU A C 1
ATOM 757 O O . LEU A 1 99 ? -23.484 21.734 19.906 1 97.75 99 LEU A O 1
ATOM 761 N N . SER A 1 100 ? -24.078 23.781 19.234 1 98.19 100 SER A N 1
ATOM 762 C CA . SER A 1 100 ? -25.125 23.266 18.375 1 98.19 100 SER A CA 1
ATOM 763 C C . SER A 1 100 ? -24.641 23.125 16.938 1 98.19 100 SER A C 1
ATOM 765 O O . SER A 1 100 ? -24.062 24.047 16.375 1 98.19 100 SER A O 1
ATOM 767 N N . LEU A 1 101 ? -24.812 21.953 16.406 1 98.56 101 LEU A N 1
ATOM 768 C CA . LEU A 1 101 ? -24.531 21.672 14.992 1 98.56 101 LEU A CA 1
ATOM 769 C C . LEU A 1 101 ? -25.812 21.438 14.211 1 98.56 101 LEU A C 1
ATOM 771 O O . LEU A 1 101 ? -26.641 20.609 14.609 1 98.56 101 LEU A O 1
ATOM 775 N N . VAL A 1 102 ? -25.953 22.172 13.156 1 98.19 102 VAL A N 1
ATOM 776 C CA . VAL A 1 102 ? -27.125 22.031 12.305 1 98.19 102 VAL A CA 1
ATOM 777 C C . VAL A 1 102 ? -26.703 21.625 10.898 1 98.19 102 VAL A C 1
ATOM 779 O O . VAL A 1 102 ? -25.859 22.266 10.281 1 98.19 102 VAL A O 1
ATOM 782 N N . PHE A 1 103 ? -27.312 20.469 10.406 1 97.75 103 PHE A N 1
ATOM 783 C CA . PHE A 1 103 ? -27.078 19.984 9.047 1 97.75 103 PHE A CA 1
ATOM 784 C C . PHE A 1 103 ? -28.312 20.188 8.18 1 97.75 103 PHE A C 1
ATOM 786 O O . PHE A 1 103 ? -29.406 19.766 8.547 1 97.75 103 PHE A O 1
ATOM 793 N N . GLU A 1 104 ? -28.156 20.859 7.105 1 97 104 GLU A N 1
ATOM 794 C CA . GLU A 1 104 ? -29.219 21.031 6.133 1 97 104 GLU A CA 1
ATOM 795 C C . GLU A 1 104 ? -28.891 20.359 4.809 1 97 104 GLU A C 1
ATOM 797 O O . GLU A 1 104 ? -27.922 20.734 4.145 1 97 104 GLU A O 1
ATOM 802 N N . SER A 1 105 ? -29.766 19.453 4.441 1 93.31 105 SER A N 1
ATOM 803 C CA . SER A 1 105 ? -29.531 18.734 3.193 1 93.31 105 SER A CA 1
ATOM 804 C C . SER A 1 105 ? -29.953 19.562 1.987 1 93.31 105 SER A C 1
ATOM 806 O O . SER A 1 105 ? -31 20.219 2.016 1 93.31 105 SER A O 1
ATOM 808 N N . LYS A 1 106 ? -29.203 19.688 0.971 1 85.38 106 LYS A N 1
ATOM 809 C CA . LYS A 1 106 ? -29.5 20.469 -0.225 1 85.38 106 LYS A CA 1
ATOM 810 C C . LYS A 1 106 ? -30.672 19.844 -0.998 1 85.38 106 LYS A C 1
ATOM 812 O O . LYS A 1 106 ? -31.5 20.562 -1.563 1 85.38 106 LYS A O 1
ATOM 817 N N . ASP A 1 107 ? -30.703 18.562 -1.145 1 81.44 107 ASP A N 1
ATOM 818 C CA . ASP A 1 107 ? -31.641 17.875 -2.012 1 81.44 107 ASP A CA 1
ATOM 819 C C . ASP A 1 107 ? -32.906 17.516 -1.25 1 81.44 107 ASP A C 1
ATOM 821 O O . ASP A 1 107 ? -33.812 16.844 -1.791 1 81.44 107 ASP A O 1
ATOM 825 N N . SER A 1 108 ? -32.844 17.75 0.002 1 75.31 108 SER A N 1
ATOM 826 C CA . SER A 1 108 ? -34.031 17.359 0.746 1 75.31 108 SER A CA 1
ATOM 827 C C . SER A 1 108 ? -34.438 18.438 1.756 1 75.31 108 SER A C 1
ATOM 829 O O . SER A 1 108 ? -33.688 19.391 1.971 1 75.31 108 SER A O 1
ATOM 831 N N . ASP A 1 109 ? -35.688 18.344 2.268 1 83.69 109 ASP A N 1
ATOM 832 C CA . ASP A 1 109 ? -36.219 19.188 3.324 1 83.69 109 ASP A CA 1
ATOM 833 C C . ASP A 1 109 ? -35.781 18.688 4.703 1 83.69 109 ASP A C 1
ATOM 835 O O . ASP A 1 109 ? -36.438 19 5.707 1 83.69 109 ASP A O 1
ATOM 839 N N . LYS A 1 110 ? -34.562 17.938 4.621 1 92.88 110 LYS A N 1
ATOM 840 C CA . LYS A 1 110 ? -34.156 17.375 5.902 1 92.88 110 LYS A CA 1
ATOM 841 C C . LYS A 1 110 ? -33.219 18.312 6.633 1 92.88 110 LYS A C 1
ATOM 843 O O . LYS A 1 110 ? -32.25 18.812 6.043 1 92.88 110 LYS A O 1
ATOM 848 N N . VAL A 1 111 ? -33.562 18.656 7.875 1 96 111 VAL A N 1
ATOM 849 C CA . VAL A 1 111 ? -32.719 19.438 8.781 1 96 111 VAL A CA 1
ATOM 850 C C . VAL A 1 111 ? -32.438 18.641 10.055 1 96 111 VAL A C 1
ATOM 852 O O . VAL A 1 111 ? -33.375 18.109 10.672 1 96 111 VAL A O 1
ATOM 855 N N . SER A 1 112 ? -31.203 18.5 10.398 1 96.25 112 SER A N 1
ATOM 856 C CA . SER A 1 112 ? -30.812 17.812 11.617 1 96.25 112 SER A CA 1
ATOM 857 C C . SER A 1 112 ? -30.062 18.75 12.57 1 96.25 112 SER A C 1
ATOM 859 O O . SER A 1 112 ? -29.25 19.562 12.133 1 96.25 112 SER A O 1
ATOM 861 N N . ALA A 1 113 ? -30.391 18.625 13.828 1 97.5 113 ALA A N 1
ATOM 862 C CA . ALA A 1 113 ? -29.734 19.438 14.852 1 97.5 113 ALA A CA 1
ATOM 863 C C . ALA A 1 113 ? -29.188 18.562 15.984 1 97.5 113 ALA A C 1
ATOM 865 O O . ALA A 1 113 ? -29.875 17.656 16.453 1 97.5 113 ALA A O 1
ATOM 866 N N . TYR A 1 114 ? -27.984 18.75 16.359 1 98.19 114 TYR A N 1
ATOM 867 C CA . TYR A 1 114 ? -27.312 18.062 17.453 1 98.19 114 TYR A CA 1
ATOM 868 C C . TYR A 1 114 ? -26.688 19.047 18.422 1 98.19 114 TYR A C 1
ATOM 870 O O . TYR A 1 114 ? -26.078 20.047 18.016 1 98.19 114 TYR A O 1
ATOM 878 N N . ASP A 1 115 ? -26.828 18.828 19.688 1 98 115 ASP A N 1
ATOM 879 C CA . ASP A 1 115 ? -26.188 19.625 20.734 1 98 115 ASP A CA 1
ATOM 880 C C . ASP A 1 115 ? -25.078 18.844 21.438 1 98 115 ASP A C 1
ATOM 882 O O . ASP A 1 115 ? -25.344 17.812 22.062 1 98 115 ASP A O 1
ATOM 886 N N . LEU A 1 116 ? -23.891 19.344 21.297 1 97.81 116 LEU A N 1
ATOM 887 C CA . LEU A 1 116 ? -22.734 18.734 21.938 1 97.81 116 LEU A CA 1
ATOM 888 C C . LEU A 1 116 ? -22.359 19.469 23.219 1 97.81 116 LEU A C 1
ATOM 890 O O . LEU A 1 116 ? -22.172 20.688 23.219 1 97.81 116 LEU A O 1
ATOM 894 N N . LYS A 1 117 ? -22.281 18.734 24.312 1 97.44 117 LYS A N 1
ATOM 895 C CA . LYS A 1 117 ? -21.906 19.344 25.578 1 97.44 117 LYS A CA 1
ATOM 896 C C . LYS A 1 117 ? -20.438 19.797 25.562 1 97.44 117 LYS A C 1
ATOM 898 O O . LYS A 1 117 ? -19.562 19.031 25.156 1 97.44 117 LYS A O 1
ATOM 903 N N . LEU A 1 118 ? -20.266 21.031 26 1 96.62 118 LEU A N 1
ATOM 904 C CA . LEU A 1 118 ? -18.922 21.578 26.078 1 96.62 118 LEU A CA 1
ATOM 905 C C . LEU A 1 118 ? -18.234 21.203 27.391 1 96.62 118 LEU A C 1
ATOM 907 O O . LEU A 1 118 ? -18.922 20.844 28.359 1 96.62 118 LEU A O 1
ATOM 911 N N . MET A 1 119 ? -16.984 21.156 27.281 1 93.31 119 MET A N 1
ATOM 912 C CA . MET A 1 119 ? -16.203 20.828 28.469 1 93.31 119 MET A CA 1
ATOM 913 C C . MET A 1 119 ? -15.219 21.938 28.812 1 93.31 119 MET A C 1
ATOM 915 O O . MET A 1 119 ? -14.938 22.79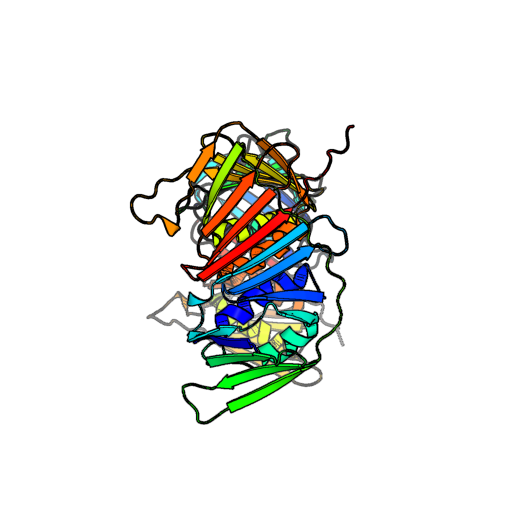7 27.969 1 93.31 119 MET A O 1
ATOM 919 N N . ASP A 1 120 ? -14.797 21.906 30.094 1 90.31 120 ASP A N 1
ATOM 920 C CA . ASP A 1 120 ? -13.75 22.828 30.516 1 90.31 120 ASP A CA 1
ATOM 921 C C . ASP A 1 120 ? -12.367 22.203 30.359 1 90.31 120 ASP A C 1
ATOM 923 O O . ASP A 1 120 ? -12.055 21.203 31.031 1 90.31 120 ASP A O 1
ATOM 927 N N . ILE A 1 121 ? -11.656 22.672 29.438 1 88.19 121 ILE A N 1
ATOM 928 C CA . ILE A 1 121 ? -10.32 22.156 29.188 1 88.19 121 ILE A CA 1
ATOM 929 C C . ILE A 1 121 ? -9.281 23.219 29.469 1 88.19 121 ILE A C 1
ATOM 931 O O . ILE A 1 121 ? -9.391 24.359 28.984 1 88.19 121 ILE A O 1
ATOM 935 N N . ASP A 1 122 ? -8.383 22.875 30.344 1 78.81 122 ASP A N 1
ATOM 936 C CA . ASP A 1 122 ? -7.277 23.797 30.609 1 78.81 122 ASP A CA 1
ATOM 937 C C . ASP A 1 122 ? -6.254 23.766 29.469 1 78.81 122 ASP A C 1
ATOM 939 O O . ASP A 1 122 ? -5.832 22.688 29.047 1 78.81 122 ASP A O 1
ATOM 943 N N . SER A 1 123 ? -6.344 24.734 28.672 1 68.81 123 SER A N 1
ATOM 944 C CA . SER A 1 123 ? -5.449 24.656 27.531 1 68.81 123 SER A CA 1
ATOM 945 C C . SER A 1 123 ? -4.199 25.5 27.75 1 68.81 123 SER A C 1
ATOM 947 O O . SER A 1 123 ? -4.27 26.594 28.328 1 68.81 123 SER A O 1
ATOM 949 N N . GLU A 1 124 ? -3.07 24.766 27.688 1 62.81 124 GLU A N 1
ATOM 950 C CA . GLU A 1 124 ? -1.806 25.484 27.609 1 62.81 124 GLU A CA 1
ATOM 951 C C . GLU A 1 124 ? -1.566 26.016 26.203 1 62.81 124 GLU A C 1
ATOM 953 O O . GLU A 1 124 ? -1.735 25.297 25.219 1 62.81 124 GLU A O 1
ATOM 958 N N . HIS A 1 125 ? -1.783 27.328 25.984 1 63.69 125 HIS A N 1
ATOM 959 C CA . HIS A 1 125 ? -1.422 27.875 24.688 1 63.69 125 HIS A CA 1
ATOM 960 C C . HIS A 1 125 ? 0.088 27.844 24.469 1 63.69 125 HIS A C 1
ATOM 962 O O . HIS A 1 125 ? 0.841 28.422 25.266 1 63.69 125 HIS A O 1
ATOM 968 N N . LEU A 1 126 ? 0.515 26.797 23.75 1 66.19 126 LEU A N 1
ATOM 969 C CA . LEU A 1 126 ? 1.944 26.734 23.469 1 66.19 126 LEU A CA 1
ATOM 970 C C . LEU A 1 126 ? 2.309 27.641 22.297 1 66.19 126 LEU A C 1
ATOM 972 O O . LEU A 1 126 ? 1.568 27.719 21.312 1 66.19 126 LEU A O 1
ATOM 976 N N . GLY A 1 127 ? 2.971 28.797 22.547 1 66.25 127 GLY A N 1
ATOM 977 C CA . GLY A 1 127 ? 3.424 29.672 21.484 1 66.25 127 GLY A CA 1
ATOM 978 C C . GLY A 1 127 ? 4.301 28.953 20.469 1 66.25 127 GLY A C 1
ATOM 979 O O . GLY A 1 127 ? 5.176 28.172 20.844 1 66.25 127 GLY A O 1
ATOM 980 N N . ILE A 1 128 ? 3.748 28.781 19.156 1 70.69 128 ILE A N 1
ATOM 981 C CA . ILE A 1 128 ? 4.586 28.25 18.078 1 70.69 128 ILE A CA 1
ATOM 982 C C . ILE A 1 128 ? 5.613 29.297 17.656 1 70.69 128 ILE A C 1
ATOM 984 O O . ILE A 1 128 ? 5.246 30.375 17.188 1 70.69 128 ILE A O 1
ATOM 988 N N . PRO A 1 129 ? 6.812 29.078 18.031 1 68.81 129 PRO A N 1
ATOM 989 C CA . PRO A 1 129 ? 7.84 30.047 17.625 1 68.81 129 PRO A CA 1
ATOM 990 C C . PRO A 1 129 ? 7.945 30.188 16.109 1 68.81 129 PRO A C 1
ATOM 992 O O . PRO A 1 129 ? 7.629 29.25 15.367 1 68.81 129 PRO A O 1
ATOM 995 N N . GLU A 1 130 ? 8.133 31.5 15.695 1 76.5 130 GLU A N 1
ATOM 996 C CA . GLU A 1 130 ? 8.5 31.688 14.297 1 76.5 130 GLU A CA 1
ATOM 997 C C . GLU A 1 130 ? 9.859 31.094 13.984 1 76.5 130 GLU A C 1
ATOM 999 O O . GLU A 1 130 ? 10.836 31.344 14.688 1 76.5 130 GLU A O 1
ATOM 1004 N N . THR A 1 131 ? 9.805 30.094 13.141 1 83.06 131 THR A N 1
ATOM 1005 C CA . THR A 1 131 ? 11.031 29.391 12.828 1 83.06 131 THR A CA 1
ATOM 1006 C C . THR A 1 131 ? 11.375 29.531 11.344 1 83.06 131 THR A C 1
ATOM 1008 O O . THR A 1 131 ? 10.492 29.469 10.492 1 83.06 131 THR A O 1
ATOM 1011 N N . THR A 1 132 ? 12.602 30.031 11.125 1 89.69 132 THR A N 1
ATOM 1012 C CA . THR A 1 132 ? 13.141 29.922 9.773 1 89.69 132 THR A CA 1
ATOM 1013 C C . THR A 1 132 ? 13.695 28.531 9.508 1 89.69 132 THR A C 1
ATOM 1015 O O . THR A 1 132 ? 14.43 27.984 10.336 1 89.69 132 THR A O 1
ATOM 1018 N N . TYR A 1 133 ? 13.219 28.031 8.445 1 95.75 133 TYR A N 1
ATOM 1019 C CA . TYR A 1 133 ? 13.617 26.656 8.172 1 95.75 133 TYR A CA 1
ATOM 1020 C C . TYR A 1 133 ? 14.727 26.609 7.129 1 95.75 133 TYR A C 1
ATOM 1022 O O . TYR A 1 133 ? 14.719 27.375 6.168 1 95.75 133 TYR A O 1
ATOM 1030 N N . GLU A 1 134 ? 15.641 25.703 7.32 1 96.88 134 GLU A N 1
ATOM 1031 C CA . GLU A 1 134 ? 16.797 25.516 6.445 1 96.88 134 GLU A CA 1
ATOM 1032 C C . GLU A 1 134 ? 16.375 24.859 5.129 1 96.88 134 GLU A C 1
ATOM 1034 O O . GLU A 1 134 ? 17.031 25.062 4.098 1 96.88 134 GLU A O 1
ATOM 1039 N N . ALA A 1 135 ? 15.406 24.094 5.16 1 97.38 135 ALA A N 1
ATOM 1040 C CA . ALA A 1 135 ? 14.883 23.438 3.969 1 97.38 135 ALA A CA 1
ATOM 1041 C C . ALA A 1 135 ? 13.359 23.5 3.938 1 97.38 135 ALA A C 1
ATOM 1043 O O . ALA A 1 135 ? 12.695 23.141 4.918 1 97.38 135 ALA A O 1
ATOM 1044 N N . VAL A 1 136 ? 12.828 23.984 2.844 1 97.44 136 VAL A N 1
ATOM 1045 C CA . VAL A 1 136 ? 11.383 24.047 2.627 1 97.44 136 VAL A CA 1
ATOM 1046 C C . VAL A 1 136 ? 11.023 23.281 1.355 1 97.44 136 VAL A C 1
ATOM 1048 O O . VAL A 1 136 ? 11.461 23.641 0.261 1 97.44 136 VAL A O 1
ATOM 1051 N N . VAL A 1 137 ? 10.234 22.25 1.502 1 97.44 137 VAL A N 1
ATOM 1052 C CA . VAL A 1 137 ? 9.852 21.391 0.382 1 97.44 137 VAL A CA 1
ATOM 1053 C C . VAL A 1 137 ? 8.344 21.5 0.152 1 97.44 137 VAL A C 1
ATOM 1055 O O . VAL A 1 137 ? 7.559 21.453 1.104 1 97.44 137 VAL A O 1
ATOM 1058 N N . GLN A 1 138 ? 7.922 21.75 -1.038 1 96.88 138 GLN A N 1
ATOM 1059 C CA . GLN A 1 138 ? 6.531 21.641 -1.464 1 96.88 138 GLN A CA 1
ATOM 1060 C C . GLN A 1 138 ? 6.344 20.469 -2.43 1 96.88 138 GLN A C 1
ATOM 1062 O O . GLN A 1 138 ? 7.039 20.375 -3.443 1 96.88 138 GLN A O 1
ATOM 1067 N N . MET A 1 139 ? 5.402 19.578 -2.08 1 96.06 139 MET A N 1
ATOM 1068 C CA . MET A 1 139 ? 5.195 18.406 -2.93 1 96.06 139 MET A CA 1
ATOM 1069 C C . MET A 1 139 ? 3.73 17.984 -2.91 1 96.06 139 MET A C 1
ATOM 1071 O O . MET A 1 139 ? 2.953 18.453 -2.076 1 96.06 139 MET A O 1
ATOM 1075 N N . PRO A 1 140 ? 3.336 17.125 -3.84 1 95.88 140 PRO A N 1
ATOM 1076 C CA . PRO A 1 140 ? 1.963 16.625 -3.787 1 95.88 140 PRO A CA 1
ATOM 1077 C C . PRO A 1 140 ? 1.664 15.852 -2.498 1 95.88 140 PRO A C 1
ATOM 1079 O O . PRO A 1 140 ? 2.473 15.031 -2.064 1 95.88 140 PRO A O 1
ATOM 1082 N N . SER A 1 141 ? 0.502 16.141 -1.919 1 97.94 141 SER A N 1
ATOM 1083 C CA . SER A 1 141 ? 0.167 15.547 -0.631 1 97.94 141 SER A CA 1
ATOM 1084 C C . SER A 1 141 ? -0.027 14.039 -0.757 1 97.94 141 SER A C 1
ATOM 1086 O O . SER A 1 141 ? 0.331 13.289 0.15 1 97.94 141 SER A O 1
ATOM 1088 N N . ASN A 1 142 ? -0.597 13.586 -1.919 1 96.75 142 ASN A N 1
ATOM 1089 C CA . ASN A 1 142 ? -0.801 12.164 -2.141 1 96.75 142 ASN A CA 1
ATOM 1090 C C . ASN A 1 142 ? 0.525 11.406 -2.221 1 96.75 142 ASN A C 1
ATOM 1092 O O . ASN A 1 142 ? 0.632 10.281 -1.747 1 96.75 142 ASN A O 1
ATOM 1096 N N . LYS A 1 143 ? 1.526 12.062 -2.803 1 96.06 143 LYS A N 1
ATOM 1097 C CA . LYS A 1 143 ? 2.855 11.469 -2.902 1 96.06 143 LYS A CA 1
ATOM 1098 C C . LYS A 1 143 ? 3.49 11.305 -1.524 1 96.06 143 LYS A C 1
ATOM 1100 O O . LYS A 1 143 ? 4.043 10.25 -1.209 1 96.06 143 LYS A O 1
ATOM 1105 N N . PHE A 1 144 ? 3.361 12.312 -0.776 1 98.06 144 PHE A N 1
ATOM 1106 C CA . PHE A 1 144 ? 3.873 12.258 0.588 1 98.06 144 PHE A CA 1
ATOM 1107 C C . PHE A 1 144 ? 3.178 11.156 1.384 1 98.06 144 PHE A C 1
ATOM 1109 O O . PHE A 1 144 ? 3.832 10.375 2.074 1 98.06 144 PHE A O 1
ATOM 1116 N N . GLN A 1 145 ? 1.935 11.062 1.298 1 98.44 145 GLN A N 1
ATOM 1117 C CA . GLN A 1 145 ? 1.163 10.039 1.994 1 98.44 145 GLN A CA 1
ATOM 1118 C C . GLN A 1 145 ? 1.611 8.641 1.585 1 98.44 145 GLN A C 1
ATOM 1120 O O . GLN A 1 145 ? 1.785 7.766 2.436 1 98.44 145 GLN A O 1
ATOM 1125 N N . GLU A 1 146 ? 1.802 8.445 0.332 1 96.75 146 GLU A N 1
ATOM 1126 C CA . GLU A 1 146 ? 2.254 7.156 -0.181 1 96.75 146 GLU A CA 1
ATOM 1127 C C . GLU A 1 146 ? 3.625 6.789 0.381 1 96.75 146 GLU A C 1
ATOM 1129 O O . GLU A 1 146 ? 3.838 5.66 0.823 1 96.75 146 GLU A O 1
ATOM 1134 N N . ILE A 1 147 ? 4.52 7.711 0.359 1 97.75 147 ILE A N 1
ATOM 1135 C CA . ILE A 1 147 ? 5.883 7.504 0.827 1 97.75 147 ILE A CA 1
ATOM 1136 C C . ILE A 1 147 ? 5.867 7.082 2.295 1 97.75 147 ILE A C 1
ATOM 1138 O O . ILE A 1 147 ? 6.492 6.086 2.668 1 97.75 147 ILE A O 1
ATOM 1142 N N . VAL A 1 148 ? 5.121 7.805 3.053 1 98.5 148 VAL A N 1
ATOM 1143 C CA . VAL A 1 148 ? 5.051 7.543 4.488 1 98.5 148 VAL A CA 1
ATOM 1144 C C . VAL A 1 148 ? 4.414 6.18 4.734 1 98.5 148 VAL A C 1
ATOM 1146 O O . VAL A 1 148 ? 4.906 5.398 5.551 1 98.5 148 VAL A O 1
ATOM 1149 N N . ARG A 1 149 ? 3.381 5.906 4.031 1 97.38 149 ARG A N 1
ATOM 1150 C CA . ARG A 1 149 ? 2.703 4.621 4.16 1 97.38 149 ARG A CA 1
ATOM 1151 C C . ARG A 1 149 ? 3.645 3.469 3.824 1 97.38 149 ARG A C 1
ATOM 1153 O O . ARG A 1 149 ? 3.736 2.496 4.574 1 97.38 149 ARG A O 1
ATOM 1160 N N . ASP A 1 150 ? 4.352 3.557 2.74 1 96.69 150 ASP A N 1
ATOM 1161 C CA . ASP A 1 150 ? 5.254 2.506 2.277 1 96.69 150 ASP A CA 1
ATOM 1162 C C . ASP A 1 150 ? 6.359 2.244 3.293 1 96.69 150 ASP A C 1
ATOM 1164 O O . ASP A 1 150 ? 6.602 1.097 3.674 1 96.69 150 ASP A O 1
ATOM 1168 N N . LEU A 1 151 ? 6.945 3.293 3.752 1 97.69 151 LEU A N 1
ATOM 1169 C CA . LEU A 1 151 ? 8.102 3.15 4.633 1 97.69 151 LEU A CA 1
ATOM 1170 C C . LEU A 1 151 ? 7.668 2.727 6.031 1 97.69 151 LEU A C 1
ATOM 1172 O O . LEU A 1 151 ? 8.461 2.148 6.781 1 97.69 151 LEU A O 1
ATOM 1176 N N . SER A 1 152 ? 6.391 3.01 6.402 1 97 152 SER A N 1
ATOM 1177 C CA . SER A 1 152 ? 5.875 2.623 7.711 1 97 152 SER A CA 1
ATOM 1178 C C . SER A 1 152 ? 5.812 1.107 7.855 1 97 152 SER A C 1
ATOM 1180 O O . SER A 1 152 ? 5.781 0.585 8.969 1 97 152 SER A O 1
ATOM 1182 N N . THR A 1 153 ? 5.809 0.355 6.746 1 93.5 153 THR A N 1
ATOM 1183 C CA . THR A 1 153 ? 5.77 -1.103 6.777 1 93.5 153 THR A CA 1
ATOM 1184 C C . THR A 1 153 ? 7.137 -1.673 7.145 1 93.5 153 THR A C 1
ATOM 1186 O O . THR A 1 153 ? 7.25 -2.844 7.516 1 93.5 153 THR A O 1
ATOM 1189 N N . LEU A 1 154 ? 8.164 -0.894 7.105 1 94.56 154 LEU A N 1
ATOM 1190 C CA . LEU A 1 154 ? 9.531 -1.385 7.266 1 94.56 154 LEU A CA 1
ATOM 1191 C C . LEU A 1 154 ? 10.07 -1.045 8.648 1 94.56 154 LEU A C 1
ATOM 1193 O O . LEU A 1 154 ? 10.758 -1.86 9.273 1 94.56 154 LEU A O 1
ATOM 1197 N N . SER A 1 155 ? 9.742 0.135 9.086 1 95.69 155 SER A N 1
ATOM 1198 C CA . SER A 1 155 ? 10.383 0.641 10.297 1 95.69 155 SER A CA 1
ATOM 1199 C C . SER A 1 155 ? 9.461 1.585 11.055 1 95.69 155 SER A C 1
ATOM 1201 O O . SER A 1 155 ? 8.508 2.121 10.492 1 95.69 155 SER A O 1
ATOM 1203 N N . ASP A 1 156 ? 9.789 1.8 12.352 1 97.12 156 ASP A N 1
ATOM 1204 C CA . ASP A 1 156 ? 9.039 2.742 13.172 1 97.12 156 ASP A CA 1
ATOM 1205 C C . ASP A 1 156 ? 9.617 4.152 13.055 1 97.12 156 ASP A C 1
ATOM 1207 O O . ASP A 1 156 ? 9.07 5.102 13.625 1 97.12 156 ASP A O 1
ATOM 1211 N N . SER A 1 157 ? 10.695 4.281 12.227 1 97.38 157 SER A N 1
ATOM 1212 C CA . SER A 1 157 ? 11.352 5.57 12.047 1 97.38 157 SER A CA 1
ATOM 1213 C C . SER A 1 157 ? 11.602 5.863 10.57 1 97.38 157 SER A C 1
ATOM 1215 O O . SER A 1 157 ? 11.812 4.945 9.781 1 97.38 157 SER A O 1
ATOM 1217 N N . ILE A 1 158 ? 11.539 7.074 10.297 1 98 158 ILE A N 1
ATOM 1218 C CA . ILE A 1 158 ? 11.859 7.555 8.953 1 98 158 ILE A CA 1
ATOM 1219 C C . ILE A 1 158 ? 12.914 8.656 9.047 1 98 158 ILE A C 1
ATOM 1221 O O . ILE A 1 158 ? 12.812 9.555 9.891 1 98 158 ILE A O 1
ATOM 1225 N N . THR A 1 159 ? 13.914 8.57 8.25 1 98.12 159 THR A N 1
ATOM 1226 C CA . THR A 1 159 ? 14.898 9.641 8.109 1 98.12 159 THR A CA 1
ATOM 1227 C C . THR A 1 159 ? 14.617 10.469 6.863 1 98.12 159 THR A C 1
ATOM 1229 O O . THR A 1 159 ? 14.43 9.922 5.777 1 98.12 159 THR A O 1
ATOM 1232 N N . ILE A 1 160 ? 14.562 11.766 7.047 1 98.44 160 ILE A N 1
ATOM 1233 C CA . ILE A 1 160 ? 14.344 12.695 5.945 1 98.44 160 ILE A CA 1
ATOM 1234 C C . ILE A 1 160 ? 15.617 13.5 5.691 1 98.44 160 ILE A C 1
ATOM 1236 O O . ILE A 1 160 ? 16.156 14.133 6.602 1 98.44 160 ILE A O 1
ATOM 1240 N N . GLU A 1 161 ? 16.062 13.367 4.516 1 97.88 161 GLU A N 1
ATOM 1241 C CA . GLU A 1 161 ? 17.25 14.109 4.086 1 97.88 161 GLU A CA 1
ATOM 1242 C C . GLU A 1 161 ? 16.922 15.016 2.904 1 97.88 161 GLU A C 1
ATOM 1244 O O . GLU A 1 161 ? 16.297 14.586 1.933 1 97.88 161 GLU A O 1
ATOM 1249 N N . CYS A 1 162 ? 17.297 16.25 3.066 1 97.19 162 CYS A N 1
ATOM 1250 C CA . CYS A 1 162 ? 17.047 17.219 2.004 1 97.19 162 CYS A CA 1
ATOM 1251 C C . CYS A 1 162 ? 18.344 17.844 1.5 1 97.19 162 CYS A C 1
ATOM 1253 O O . CYS A 1 162 ? 19.141 18.359 2.289 1 97.19 162 CYS A O 1
ATOM 1255 N N . THR A 1 163 ? 18.531 17.703 0.219 1 95.06 163 THR A N 1
ATOM 1256 C CA . THR A 1 163 ? 19.609 18.375 -0.497 1 95.06 163 THR A CA 1
ATOM 1257 C C . THR A 1 163 ? 19.047 19.328 -1.547 1 95.06 163 THR A C 1
ATOM 1259 O O . THR A 1 163 ? 17.828 19.547 -1.608 1 95.06 163 THR A O 1
ATOM 1262 N N . LYS A 1 164 ? 19.891 19.984 -2.326 1 90.81 164 LYS A N 1
ATOM 1263 C CA . LYS A 1 164 ? 19.469 20.984 -3.303 1 90.81 164 LYS A CA 1
ATOM 1264 C C . LYS A 1 164 ? 18.609 20.359 -4.395 1 90.81 164 LYS A C 1
ATOM 1266 O O . LYS A 1 164 ? 17.656 20.984 -4.887 1 90.81 164 LYS A O 1
ATOM 1271 N N . ASP A 1 165 ? 18.797 19.078 -4.68 1 91.5 165 ASP A N 1
ATOM 1272 C CA . ASP A 1 165 ? 18.188 18.516 -5.875 1 91.5 165 ASP A CA 1
ATOM 1273 C C . ASP A 1 165 ? 17.109 17.5 -5.512 1 91.5 165 ASP A C 1
ATOM 1275 O O . ASP A 1 165 ? 16.297 17.125 -6.355 1 91.5 165 ASP A O 1
ATOM 1279 N N . GLU A 1 166 ? 17.125 17.094 -4.234 1 95.31 166 GLU A N 1
ATOM 1280 C CA . GLU A 1 166 ? 16.188 16.016 -3.93 1 95.31 166 GLU A CA 1
ATOM 1281 C C . GLU A 1 166 ? 15.867 15.961 -2.438 1 95.31 166 GLU A C 1
ATOM 1283 O O . GLU A 1 166 ? 16.641 16.469 -1.616 1 95.31 166 GLU A O 1
ATOM 1288 N N . ILE A 1 167 ? 14.742 15.453 -2.15 1 97.69 167 ILE A N 1
ATOM 1289 C CA . ILE A 1 167 ? 14.383 15.023 -0.803 1 97.69 167 ILE A CA 1
ATOM 1290 C C . ILE A 1 167 ? 14.312 13.5 -0.75 1 97.69 167 ILE A C 1
ATOM 1292 O O . ILE A 1 167 ? 13.734 12.867 -1.637 1 97.69 167 ILE A O 1
ATOM 1296 N N . ARG A 1 168 ? 14.961 12.945 0.306 1 98.31 168 ARG A N 1
ATOM 1297 C CA . ARG A 1 168 ? 15.031 11.492 0.451 1 98.31 168 ARG A CA 1
ATOM 1298 C C . ARG A 1 168 ? 14.43 11.047 1.779 1 98.31 168 ARG A C 1
ATOM 1300 O O . ARG A 1 168 ? 14.711 11.641 2.824 1 98.31 168 ARG A O 1
ATOM 1307 N N . PHE A 1 169 ? 13.609 10.07 1.696 1 98.69 169 PHE A N 1
ATOM 1308 C CA . PHE A 1 169 ? 13.039 9.406 2.863 1 98.69 169 PHE A CA 1
ATOM 1309 C C . PHE A 1 169 ? 13.586 7.992 3.006 1 98.69 169 PHE A C 1
ATOM 1311 O O . PHE A 1 169 ? 13.578 7.215 2.049 1 98.69 169 PHE A O 1
ATOM 1318 N N . SER A 1 170 ? 14.047 7.648 4.176 1 98.44 170 SER A N 1
ATOM 1319 C CA . SER A 1 170 ? 14.648 6.332 4.348 1 98.44 170 SER A CA 1
ATOM 1320 C C . SER A 1 170 ? 14.156 5.656 5.621 1 98.44 170 SER A C 1
ATOM 1322 O O . SER A 1 170 ? 13.828 6.328 6.602 1 98.44 170 SER A O 1
ATOM 1324 N N . ALA A 1 171 ? 14.031 4.398 5.594 1 97.62 171 ALA A N 1
ATOM 1325 C CA . ALA A 1 171 ? 13.68 3.547 6.727 1 97.62 171 ALA A CA 1
ATOM 1326 C C . ALA A 1 171 ? 14.578 2.318 6.793 1 97.62 171 ALA A C 1
ATOM 1328 O O . ALA A 1 171 ? 14.875 1.702 5.766 1 97.62 171 ALA A O 1
ATOM 1329 N N . ASP A 1 172 ? 15.047 2.031 7.918 1 96.44 172 ASP A N 1
ATOM 1330 C CA . ASP A 1 172 ? 15.906 0.878 8.172 1 96.44 172 ASP A CA 1
ATOM 1331 C C . ASP A 1 172 ? 15.227 -0.115 9.109 1 96.44 172 ASP A C 1
ATOM 1333 O O . ASP A 1 172 ? 15.18 0.103 10.328 1 96.44 172 ASP A O 1
ATOM 1337 N N . GLY A 1 173 ? 14.688 -1.189 8.523 1 92.88 173 GLY A N 1
ATOM 1338 C CA . GLY A 1 173 ? 14.008 -2.203 9.32 1 92.88 173 GLY A CA 1
ATOM 1339 C C . GLY A 1 173 ? 14.789 -3.494 9.438 1 92.88 173 GLY A C 1
ATOM 1340 O O . GLY A 1 173 ? 15.844 -3.646 8.812 1 92.88 173 GLY A O 1
ATOM 1341 N N . GLU A 1 174 ? 14.289 -4.391 10.227 1 90.31 174 GLU A N 1
ATOM 1342 C CA . GLU A 1 174 ? 14.914 -5.691 10.453 1 90.31 174 GLU A CA 1
ATOM 1343 C C . GLU A 1 174 ? 14.898 -6.535 9.18 1 90.31 174 GLU A C 1
ATOM 1345 O O . GLU A 1 174 ? 15.883 -7.211 8.867 1 90.31 174 GLU A O 1
ATOM 1350 N N . ILE A 1 175 ? 13.875 -6.352 8.398 1 87.31 175 ILE A N 1
ATOM 1351 C CA . ILE A 1 175 ? 13.648 -7.199 7.234 1 87.31 175 ILE A CA 1
ATOM 1352 C C . ILE A 1 175 ? 14.281 -6.566 6 1 87.31 175 ILE A C 1
ATOM 1354 O O . ILE A 1 175 ? 14.875 -7.266 5.176 1 87.31 175 ILE A O 1
ATOM 1358 N N . ALA A 1 176 ? 14.195 -5.242 5.941 1 93.12 176 ALA A N 1
ATOM 1359 C CA . ALA A 1 176 ? 14.648 -4.547 4.738 1 93.12 176 ALA A CA 1
ATOM 1360 C C . ALA A 1 176 ? 14.953 -3.08 5.035 1 93.12 176 ALA A C 1
ATOM 1362 O O . ALA A 1 176 ? 14.477 -2.529 6.027 1 93.12 176 ALA A O 1
ATOM 1363 N N . LYS A 1 177 ? 15.836 -2.59 4.211 1 96.69 177 LYS A N 1
ATOM 1364 C CA . LYS A 1 177 ? 16.094 -1.153 4.164 1 96.69 177 LYS A CA 1
ATOM 1365 C C . LYS A 1 177 ? 15.453 -0.522 2.932 1 96.69 177 LYS A C 1
ATOM 1367 O O . LYS A 1 177 ? 15.5 -1.091 1.839 1 96.69 177 LYS A O 1
ATOM 1372 N N . GLY A 1 178 ? 14.797 0.602 3.168 1 97.38 178 GLY A N 1
ATOM 1373 C CA . GLY A 1 178 ? 14.141 1.283 2.062 1 97.38 178 GLY A CA 1
ATOM 1374 C C . GLY A 1 178 ? 14.5 2.754 1.973 1 97.38 178 GLY A C 1
ATOM 1375 O O . GLY A 1 178 ? 14.812 3.385 2.984 1 97.38 178 GLY A O 1
ATOM 1376 N N . SER A 1 179 ? 14.508 3.221 0.759 1 97.94 179 SER A N 1
ATOM 1377 C CA . SER A 1 179 ? 14.742 4.637 0.503 1 97.94 179 SER A CA 1
ATOM 1378 C C . SER A 1 179 ? 13.961 5.117 -0.715 1 97.94 179 SER A C 1
ATOM 1380 O O . SER A 1 179 ? 13.898 4.426 -1.732 1 97.94 179 SER A O 1
ATOM 1382 N N . ILE A 1 180 ? 13.336 6.246 -0.567 1 97.81 180 ILE A N 1
ATOM 1383 C CA . ILE A 1 180 ? 12.578 6.863 -1.647 1 97.81 180 ILE A CA 1
ATOM 1384 C C . ILE A 1 180 ? 13.102 8.273 -1.905 1 97.81 180 ILE A C 1
ATOM 1386 O O . ILE A 1 180 ? 13.117 9.117 -1.001 1 97.81 180 ILE A O 1
ATOM 1390 N N . ALA A 1 181 ? 13.516 8.523 -3.107 1 97.19 181 ALA A N 1
ATOM 1391 C CA . ALA A 1 181 ? 14.031 9.828 -3.51 1 97.19 181 ALA A CA 1
ATOM 1392 C C . ALA A 1 181 ? 13.062 10.539 -4.449 1 97.19 181 ALA A C 1
ATOM 1394 O O . ALA A 1 181 ? 12.523 9.922 -5.379 1 97.19 181 ALA A O 1
ATOM 1395 N N . VAL A 1 182 ? 12.781 11.766 -4.105 1 96 182 VAL A N 1
ATOM 1396 C CA . VAL A 1 182 ? 11.977 12.633 -4.965 1 96 182 VAL A CA 1
ATOM 1397 C C . VAL A 1 182 ? 12.812 13.82 -5.434 1 96 182 VAL A C 1
ATOM 1399 O O . VAL A 1 182 ? 13.32 14.594 -4.613 1 96 182 VAL A O 1
ATOM 1402 N N . LYS A 1 183 ? 12.969 13.898 -6.711 1 93.5 183 LYS A N 1
ATOM 1403 C CA . LYS A 1 183 ? 13.75 15 -7.27 1 93.5 183 LYS A CA 1
ATOM 1404 C C . LYS A 1 183 ? 12.875 16.219 -7.523 1 93.5 183 LYS A C 1
ATOM 1406 O O . LYS A 1 183 ? 11.664 16.094 -7.711 1 93.5 183 LYS A O 1
ATOM 1411 N N . THR A 1 184 ? 13.547 17.328 -7.496 1 90.69 184 THR A N 1
ATOM 1412 C CA . THR A 1 184 ? 12.844 18.547 -7.875 1 90.69 184 THR A CA 1
ATOM 1413 C C . THR A 1 184 ? 12.352 18.469 -9.32 1 90.69 184 THR A C 1
ATOM 1415 O O . THR A 1 184 ? 13.047 17.938 -10.188 1 90.69 184 THR A O 1
ATOM 1418 N N . SER A 1 185 ? 11.156 18.672 -9.469 1 82.31 185 SER A N 1
ATOM 1419 C CA . SER A 1 185 ? 10.602 18.656 -10.812 1 82.31 185 SER A CA 1
ATOM 1420 C C . SER A 1 185 ? 9.805 19.922 -11.102 1 82.31 185 SER A C 1
ATOM 1422 O O . SER A 1 185 ? 9.25 20.531 -10.188 1 82.31 185 SER A O 1
ATOM 1424 N N . SER A 1 186 ? 10.219 20.609 -12.094 1 67.62 186 SER A N 1
ATOM 1425 C CA . SER A 1 186 ? 9.414 21.734 -12.555 1 67.62 186 SER A CA 1
ATOM 1426 C C . SER A 1 186 ? 8.445 21.312 -13.656 1 67.62 186 SER A C 1
ATOM 1428 O O . SER A 1 186 ? 8.867 20.984 -14.766 1 67.62 186 SER A O 1
ATOM 1430 N N . SER A 1 187 ? 7.535 20.406 -13.289 1 60.84 187 SER A N 1
ATOM 1431 C CA . SER A 1 187 ? 6.648 20.125 -14.414 1 60.84 187 SER A CA 1
ATOM 1432 C C . SER A 1 187 ? 5.906 21.375 -14.859 1 60.84 187 SER A C 1
ATOM 1434 O O . SER A 1 187 ? 5.211 22.016 -14.062 1 60.84 187 SER A O 1
ATOM 1436 N N . ILE A 1 188 ? 6.438 22.062 -15.898 1 56.06 188 ILE A N 1
ATOM 1437 C CA . ILE A 1 188 ? 5.812 23.219 -16.531 1 56.06 188 ILE A CA 1
ATOM 1438 C C . ILE A 1 188 ? 4.301 23.016 -16.609 1 56.06 188 ILE A C 1
ATOM 1440 O O . ILE A 1 188 ? 3.529 23.938 -16.391 1 56.06 188 ILE A O 1
ATOM 1444 N N . ASP A 1 189 ? 3.924 21.734 -16.812 1 59.97 189 ASP A N 1
ATOM 1445 C CA . ASP A 1 189 ? 2.531 21.562 -17.203 1 59.97 189 ASP A CA 1
ATOM 1446 C C . ASP A 1 189 ? 1.618 21.453 -15.984 1 59.97 189 ASP A C 1
ATOM 1448 O O . ASP A 1 189 ? 0.429 21.766 -16.062 1 59.97 189 ASP A O 1
ATOM 1452 N N . ASN A 1 190 ? 2.17 20.938 -14.828 1 72.88 190 ASN A N 1
ATOM 1453 C CA . ASN A 1 190 ? 1.228 20.844 -13.719 1 72.88 190 ASN A CA 1
ATOM 1454 C C . ASN A 1 190 ? 1.908 21.109 -12.383 1 72.88 190 ASN A C 1
ATOM 1456 O O . ASN A 1 190 ? 2.521 20.219 -11.797 1 72.88 190 ASN A O 1
ATOM 1460 N N . GLU A 1 191 ? 1.85 22.312 -11.93 1 76.94 191 GLU A N 1
ATOM 1461 C CA . GLU A 1 191 ? 2.418 22.797 -10.672 1 76.94 191 GLU A CA 1
ATOM 1462 C C . GLU A 1 191 ? 1.966 21.922 -9.5 1 76.94 191 GLU A C 1
ATOM 1464 O O . GLU A 1 191 ? 2.725 21.703 -8.555 1 76.94 191 GLU A O 1
ATOM 1469 N N . GLU A 1 192 ? 0.803 21.344 -9.609 1 84.75 192 GLU A N 1
ATOM 1470 C CA . GLU A 1 192 ? 0.225 20.562 -8.516 1 84.75 192 GLU A CA 1
ATOM 1471 C C . GLU A 1 192 ? 0.979 19.25 -8.312 1 84.75 192 GLU A C 1
ATOM 1473 O O . GLU A 1 192 ? 1.05 18.734 -7.199 1 84.75 192 GLU A O 1
ATOM 1478 N N . ASP A 1 193 ? 1.647 18.875 -9.344 1 86.88 193 ASP A N 1
ATOM 1479 C CA . ASP A 1 193 ? 2.328 17.578 -9.281 1 86.88 193 ASP A CA 1
ATOM 1480 C C . ASP A 1 193 ? 3.834 17.766 -9.102 1 86.88 193 ASP A C 1
ATOM 1482 O O . ASP A 1 193 ? 4.574 16.781 -8.984 1 86.88 193 ASP A O 1
ATOM 1486 N N . SER A 1 194 ? 4.27 18.984 -8.938 1 90.5 194 SER A N 1
ATOM 1487 C CA . SER A 1 194 ? 5.699 19.266 -8.883 1 90.5 194 SER A CA 1
ATOM 1488 C C . SER A 1 194 ? 6.211 19.234 -7.445 1 90.5 194 SER A C 1
ATOM 1490 O O . SER A 1 194 ? 5.438 19.375 -6.5 1 90.5 194 SER A O 1
ATOM 1492 N N . THR A 1 195 ? 7.445 18.953 -7.398 1 94.12 195 THR A N 1
ATOM 1493 C CA . THR A 1 195 ? 8.164 19.062 -6.133 1 94.12 195 THR A CA 1
ATOM 1494 C C . THR A 1 195 ? 9.195 20.172 -6.195 1 94.12 195 THR A C 1
ATOM 1496 O O . THR A 1 195 ? 10.023 20.219 -7.113 1 94.12 195 THR A O 1
ATOM 1499 N N . THR A 1 196 ? 9.102 21.125 -5.227 1 94.62 196 THR A N 1
ATOM 1500 C CA . THR A 1 196 ? 10.062 22.219 -5.152 1 94.62 196 THR A CA 1
ATOM 1501 C C . THR A 1 196 ? 10.805 22.203 -3.818 1 94.62 196 THR A C 1
ATOM 1503 O O . THR A 1 196 ? 10.227 21.844 -2.789 1 94.62 196 THR A O 1
ATOM 1506 N N . ILE A 1 197 ? 12.078 22.609 -3.891 1 95.81 197 ILE A N 1
ATOM 1507 C CA . ILE A 1 197 ? 12.922 22.625 -2.699 1 95.81 197 ILE A CA 1
ATOM 1508 C C . ILE A 1 197 ? 13.641 23.969 -2.602 1 95.81 197 ILE A C 1
ATOM 1510 O O . ILE A 1 197 ? 14.336 24.375 -3.533 1 95.81 197 ILE A O 1
ATOM 1514 N N . GLU A 1 198 ? 13.344 24.656 -1.58 1 96.31 198 GLU A N 1
ATOM 1515 C CA . GLU A 1 198 ? 14.141 25.812 -1.187 1 96.31 198 GLU A CA 1
ATOM 1516 C C . GLU A 1 198 ? 15.125 25.453 -0.072 1 96.31 198 GLU A C 1
ATOM 1518 O O . GLU A 1 198 ? 14.719 25.234 1.072 1 96.31 198 GLU A O 1
ATOM 1523 N N . LEU A 1 199 ? 16.469 25.453 -0.462 1 96.06 199 LEU A N 1
ATOM 1524 C CA . LEU A 1 199 ? 17.453 24.922 0.473 1 96.06 199 LEU A CA 1
ATOM 1525 C C . LEU A 1 199 ? 18.438 26.016 0.891 1 96.06 199 LEU A C 1
ATOM 1527 O O . LEU A 1 199 ? 19.016 26.703 0.04 1 96.06 199 LEU A O 1
ATOM 1531 N N . GLN A 1 200 ? 18.547 26.234 2.113 1 95.56 200 GLN A N 1
ATOM 1532 C CA . GLN A 1 200 ? 19.625 27.062 2.652 1 95.56 200 GLN A CA 1
ATOM 1533 C C . GLN A 1 200 ? 20.797 26.188 3.129 1 95.56 200 GLN A C 1
ATOM 1535 O O . GLN A 1 200 ? 21.953 26.516 2.877 1 95.56 200 GLN A O 1
ATOM 1540 N N . GLN A 1 201 ? 20.422 25.109 3.826 1 95.19 201 GLN A N 1
ATOM 1541 C CA . GLN A 1 201 ? 21.391 24.141 4.32 1 95.19 201 GLN A CA 1
ATOM 1542 C C . GLN A 1 201 ? 20.812 22.719 4.293 1 95.19 201 GLN A C 1
ATOM 1544 O O . GLN A 1 201 ? 19.641 22.531 4.605 1 95.19 201 GLN A O 1
ATOM 1549 N N . SER A 1 202 ? 21.719 21.781 3.941 1 95.38 202 SER A N 1
ATOM 1550 C CA . SER A 1 202 ? 21.266 20.391 3.947 1 95.38 202 SER A CA 1
ATOM 1551 C C . SER A 1 202 ? 20.891 19.938 5.352 1 95.38 202 SER A C 1
ATOM 1553 O O . SER A 1 202 ? 21.531 20.328 6.332 1 95.38 202 SER A O 1
ATOM 1555 N N . VAL A 1 203 ? 19.828 19.125 5.414 1 95.81 203 VAL A N 1
ATOM 1556 C CA . VAL A 1 203 ? 19.328 18.641 6.703 1 95.81 203 VAL A CA 1
ATOM 1557 C C . VAL A 1 203 ? 19.125 17.141 6.648 1 95.81 203 VAL A C 1
ATOM 1559 O O . VAL A 1 203 ? 18.844 16.578 5.586 1 95.81 203 VAL A O 1
ATOM 1562 N N . SER A 1 204 ? 19.375 16.469 7.723 1 96.31 204 SER A N 1
ATOM 1563 C CA . SER A 1 204 ? 19.109 15.062 7.945 1 96.31 204 SER A CA 1
ATOM 1564 C C . SER A 1 204 ? 18.531 14.812 9.336 1 96.31 204 SER A C 1
ATOM 1566 O O . SER A 1 204 ? 19.234 15.008 10.336 1 96.31 204 SER A O 1
ATOM 1568 N N . MET A 1 205 ? 17.266 14.438 9.359 1 96.5 205 MET A N 1
ATOM 1569 C CA . MET A 1 205 ? 16.578 14.258 10.641 1 96.5 205 MET A CA 1
ATOM 1570 C C . MET A 1 205 ? 15.734 12.992 10.633 1 96.5 205 MET A C 1
ATOM 1572 O O . MET A 1 205 ? 15.234 12.578 9.586 1 96.5 205 MET A O 1
ATOM 1576 N N . SER A 1 206 ? 15.555 12.406 11.789 1 97.69 206 SER A N 1
ATOM 1577 C CA . SER A 1 206 ? 14.75 11.195 11.945 1 97.69 206 SER A CA 1
ATOM 1578 C C . SER A 1 206 ? 13.5 11.461 12.773 1 97.69 206 SER A C 1
ATOM 1580 O O . SER A 1 206 ? 13.547 12.195 13.758 1 97.69 206 SER A O 1
ATOM 1582 N N . PHE A 1 207 ? 12.422 10.82 12.391 1 98.12 207 PHE A N 1
ATOM 1583 C CA . PHE A 1 207 ? 11.133 11.047 13.039 1 98.12 207 PHE A CA 1
ATOM 1584 C C . PHE A 1 207 ? 10.398 9.727 13.25 1 98.12 207 PHE A C 1
ATOM 1586 O O . PHE A 1 207 ? 10.633 8.758 12.531 1 98.12 207 PHE A O 1
ATOM 1593 N N . ALA A 1 208 ? 9.516 9.758 14.25 1 97.81 208 ALA A N 1
ATOM 1594 C CA . ALA A 1 208 ? 8.609 8.633 14.438 1 97.81 208 ALA A CA 1
ATOM 1595 C C . ALA A 1 208 ? 7.566 8.57 13.328 1 97.81 208 ALA A C 1
ATOM 1597 O O . ALA A 1 208 ? 6.793 9.516 13.141 1 97.81 208 ALA A O 1
ATOM 1598 N N . VAL A 1 209 ? 7.523 7.438 12.695 1 97.75 209 VAL A N 1
ATOM 1599 C CA . VAL A 1 209 ? 6.711 7.312 11.484 1 97.75 209 VAL A CA 1
ATOM 1600 C C . VAL A 1 209 ? 5.23 7.363 11.852 1 97.75 209 VAL A C 1
ATOM 1602 O O . VAL A 1 209 ? 4.41 7.859 11.078 1 97.75 209 VAL A O 1
ATOM 1605 N N . LYS A 1 210 ? 4.867 6.879 13.055 1 97.38 210 LYS A N 1
ATOM 1606 C CA . LYS A 1 210 ? 3.473 6.84 13.484 1 97.38 210 LYS A CA 1
ATOM 1607 C C . LYS A 1 210 ? 2.834 8.227 13.406 1 97.38 210 LYS A C 1
ATOM 1609 O O . LYS A 1 210 ? 1.684 8.359 12.984 1 97.38 210 LYS A O 1
ATOM 1614 N N . TYR A 1 211 ? 3.555 9.242 13.742 1 98.19 211 TYR A N 1
ATOM 1615 C CA . TYR A 1 211 ? 3.029 10.602 13.703 1 98.19 211 TYR A CA 1
ATOM 1616 C C . TYR A 1 211 ? 2.852 11.078 12.273 1 98.19 211 TYR A C 1
ATOM 1618 O O . TYR A 1 211 ? 1.834 11.695 11.938 1 98.19 211 TYR A O 1
ATOM 1626 N N . LEU A 1 212 ? 3.855 10.758 11.477 1 98.75 212 LEU A N 1
ATOM 1627 C CA . LEU A 1 212 ? 3.758 11.172 10.078 1 98.75 212 LEU A CA 1
ATOM 1628 C C . LEU A 1 212 ? 2.549 10.531 9.406 1 98.75 212 LEU A C 1
ATOM 1630 O O . LEU A 1 212 ? 1.854 11.18 8.617 1 98.75 212 LEU A O 1
ATOM 1634 N N . VAL A 1 213 ? 2.309 9.266 9.742 1 98.44 213 VAL A N 1
ATOM 1635 C CA . VAL A 1 213 ? 1.132 8.578 9.219 1 98.44 213 VAL A CA 1
ATOM 1636 C C . VAL A 1 213 ? -0.132 9.328 9.633 1 98.44 213 VAL A C 1
ATOM 1638 O O . VAL A 1 213 ? -1.02 9.57 8.812 1 98.44 213 VAL A O 1
ATOM 1641 N N . ASN A 1 214 ? -0.183 9.734 10.852 1 98.06 214 ASN A N 1
ATOM 1642 C CA . ASN A 1 214 ? -1.34 10.477 11.344 1 98.06 214 ASN A CA 1
ATOM 1643 C C . ASN A 1 214 ? -1.498 11.812 10.617 1 98.06 214 ASN A C 1
ATOM 1645 O O . ASN A 1 214 ? -2.613 12.203 10.266 1 98.06 214 ASN A O 1
ATOM 1649 N N . PHE A 1 215 ? -0.409 12.5 10.359 1 98.75 215 PHE A N 1
ATOM 1650 C CA . PHE A 1 215 ? -0.44 13.805 9.711 1 98.75 215 PHE A CA 1
ATOM 1651 C C . PHE A 1 215 ? -1.017 13.695 8.305 1 98.75 215 PHE A C 1
ATOM 1653 O O . PHE A 1 215 ? -1.712 14.602 7.836 1 98.75 215 PHE A O 1
ATOM 1660 N N . THR A 1 216 ? -0.728 12.578 7.645 1 98.69 216 THR A N 1
ATOM 1661 C CA . THR A 1 216 ? -1.139 12.438 6.254 1 98.69 216 THR A CA 1
ATOM 1662 C C . THR A 1 216 ? -2.65 12.25 6.152 1 98.69 216 THR A C 1
ATOM 1664 O O . THR A 1 216 ? -3.213 12.289 5.055 1 98.69 216 THR A O 1
ATOM 1667 N N . LYS A 1 217 ? -3.348 12.094 7.242 1 98 217 LYS A N 1
ATOM 1668 C CA . LYS A 1 217 ? -4.809 12.094 7.227 1 98 217 LYS A CA 1
ATOM 1669 C C . LYS A 1 217 ? -5.348 13.438 6.738 1 98 217 LYS A C 1
ATOM 1671 O O . LYS A 1 217 ? -6.523 13.539 6.375 1 98 217 LYS A O 1
ATOM 1676 N N . ALA A 1 218 ? -4.531 14.453 6.617 1 98.31 218 ALA A N 1
ATOM 1677 C CA . ALA A 1 218 ? -4.914 15.781 6.145 1 98.31 218 ALA A CA 1
ATOM 1678 C C . ALA A 1 218 ? -4.816 15.875 4.625 1 98.31 218 ALA A C 1
ATOM 1680 O O . ALA A 1 218 ? -5.164 16.906 4.035 1 98.31 218 ALA A O 1
ATOM 1681 N N . THR A 1 219 ? -4.414 14.789 4.02 1 98.31 219 THR A N 1
ATOM 1682 C CA . THR A 1 219 ? -4.152 14.773 2.584 1 98.31 219 THR A CA 1
ATOM 1683 C C . THR A 1 219 ? -5.371 15.258 1.806 1 98.31 219 THR A C 1
ATOM 1685 O O . THR A 1 219 ? -5.246 16.062 0.877 1 98.31 219 THR A O 1
ATOM 1688 N N . PRO A 1 220 ? -6.605 14.891 2.182 1 96.88 220 PRO A N 1
ATOM 1689 C CA . PRO A 1 220 ? -7.777 15.328 1.417 1 96.88 220 PRO A CA 1
ATOM 1690 C C . PRO A 1 220 ? -8 16.828 1.481 1 96.88 220 PRO A C 1
ATOM 1692 O O . PRO A 1 220 ? -8.766 17.375 0.689 1 96.88 220 PRO A O 1
ATOM 1695 N N . LEU A 1 221 ? -7.352 17.516 2.359 1 97.06 221 LEU A N 1
ATOM 1696 C CA . LEU A 1 221 ? -7.602 18.922 2.596 1 97.06 221 LEU A CA 1
ATOM 1697 C C . LEU A 1 221 ? -6.805 19.797 1.62 1 97.06 221 LEU A C 1
ATOM 1699 O O . LEU A 1 221 ? -7.113 20.969 1.435 1 97.06 221 LEU A O 1
ATOM 1703 N N . SER A 1 222 ? -5.789 19.25 1.11 1 97.38 222 SER A N 1
ATOM 1704 C CA . SER A 1 222 ? -4.91 20.016 0.232 1 97.38 222 SER A CA 1
ATOM 1705 C C . SER A 1 222 ? -4.184 19.109 -0.75 1 97.38 222 SER A C 1
ATOM 1707 O O . SER A 1 222 ? -3.672 18.047 -0.366 1 97.38 222 SER A O 1
ATOM 1709 N N . SER A 1 223 ? -4.07 19.562 -1.988 1 96.44 223 SER A N 1
ATOM 1710 C CA . SER A 1 223 ? -3.385 18.766 -3.004 1 96.44 223 SER A CA 1
ATOM 1711 C C . SER A 1 223 ? -1.873 18.812 -2.812 1 96.44 223 SER A C 1
ATOM 1713 O O . SER A 1 223 ? -1.147 17.984 -3.357 1 96.44 223 SER A O 1
ATOM 1715 N N . ARG A 1 224 ? -1.452 19.812 -1.997 1 97.06 224 ARG A N 1
ATOM 1716 C CA . ARG A 1 224 ? -0.02 19.953 -1.762 1 97.06 224 ARG A CA 1
ATOM 1717 C C . ARG A 1 224 ? 0.288 20 -0.268 1 97.06 224 ARG A C 1
ATOM 1719 O O . ARG A 1 224 ? -0.59 20.297 0.544 1 97.06 224 ARG A O 1
ATOM 1726 N N . VAL A 1 225 ? 1.502 19.656 0.038 1 98.31 225 VAL A N 1
ATOM 1727 C CA . VAL A 1 225 ? 1.95 19.688 1.426 1 98.31 225 VAL A CA 1
ATOM 1728 C C . VAL A 1 225 ? 3.334 20.328 1.508 1 98.31 225 VAL A C 1
ATOM 1730 O O . VAL A 1 225 ? 4.16 20.141 0.611 1 98.31 225 VAL A O 1
ATOM 1733 N N . GLY A 1 226 ? 3.5 21.109 2.561 1 98.06 226 GLY A N 1
ATOM 1734 C CA . GLY A 1 226 ? 4.805 21.688 2.842 1 98.06 226 GLY A CA 1
ATOM 1735 C C . GLY A 1 226 ? 5.547 20.969 3.957 1 98.06 226 GLY A C 1
ATOM 1736 O O . GLY A 1 226 ? 4.973 20.688 5.012 1 98.06 226 GLY A O 1
ATOM 1737 N N . LEU A 1 227 ? 6.816 20.625 3.707 1 98.62 227 LEU A N 1
ATOM 1738 C CA . LEU A 1 227 ? 7.723 20.094 4.715 1 98.62 227 LEU A CA 1
ATOM 1739 C C . LEU A 1 227 ? 8.836 21.078 5.027 1 98.62 227 LEU A C 1
ATOM 1741 O O . LEU A 1 227 ? 9.648 21.406 4.16 1 98.62 227 LEU A O 1
ATOM 1745 N N . ASN A 1 228 ? 8.82 21.547 6.227 1 98.06 228 ASN A N 1
ATOM 1746 C CA . ASN A 1 228 ? 9.812 22.531 6.664 1 98.06 228 ASN A CA 1
ATOM 1747 C C . ASN A 1 228 ? 10.766 21.938 7.699 1 98.06 228 ASN A C 1
ATOM 1749 O O . ASN A 1 228 ? 10.344 21.562 8.797 1 98.06 228 ASN A O 1
ATOM 1753 N N . LEU A 1 229 ? 12.039 21.906 7.336 1 97.62 229 LEU A N 1
ATOM 1754 C CA . LEU A 1 229 ? 13.023 21.188 8.141 1 97.62 229 LEU A CA 1
ATOM 1755 C C . LEU A 1 229 ? 14.164 22.109 8.555 1 97.62 229 LEU A C 1
ATOM 1757 O O . LEU A 1 229 ? 14.609 22.938 7.766 1 97.62 229 LEU A O 1
ATOM 1761 N N . SER A 1 230 ? 14.484 22.047 9.734 1 95.5 230 SER A N 1
ATOM 1762 C CA . SER A 1 230 ? 15.688 22.656 10.297 1 95.5 230 SER A CA 1
ATOM 1763 C C . SER A 1 230 ? 16.297 21.781 11.391 1 95.5 230 SER A C 1
ATOM 1765 O O . SER A 1 230 ? 15.562 21.188 12.188 1 95.5 230 SER A O 1
ATOM 1767 N N . ALA A 1 231 ? 17.609 21.75 11.414 1 91.38 231 ALA A N 1
ATOM 1768 C CA . ALA A 1 231 ? 18.297 20.875 12.367 1 91.38 231 ALA A CA 1
ATOM 1769 C C . ALA A 1 231 ? 17.844 21.172 13.789 1 91.38 231 ALA A C 1
ATOM 1771 O O . ALA A 1 231 ? 17.719 22.328 14.195 1 91.38 231 ALA A O 1
ATOM 1772 N N . ASP A 1 232 ? 17.438 20.109 14.523 1 87.62 232 ASP A N 1
ATOM 1773 C CA . ASP A 1 232 ? 17.156 20.094 15.953 1 87.62 232 ASP A CA 1
ATOM 1774 C C . ASP A 1 232 ? 15.898 20.906 16.266 1 87.62 232 ASP A C 1
ATOM 1776 O O . ASP A 1 232 ? 15.711 21.344 17.406 1 87.62 232 ASP A O 1
ATOM 1780 N N . VAL A 1 233 ? 15.242 21.25 15.25 1 91.38 233 VAL A N 1
ATOM 1781 C CA . VAL A 1 233 ? 13.945 21.906 15.438 1 91.38 233 VAL A CA 1
ATOM 1782 C C . VAL A 1 233 ? 12.836 20.984 14.93 1 91.38 233 VAL A C 1
ATOM 1784 O O . VAL A 1 233 ? 13.062 20.156 14.047 1 91.38 233 VAL A O 1
ATOM 1787 N N . PRO A 1 234 ? 11.609 21.109 15.484 1 95.12 234 PRO A N 1
ATOM 1788 C CA . PRO A 1 234 ? 10.508 20.266 15.016 1 95.12 234 PRO A CA 1
ATOM 1789 C C . PRO A 1 234 ? 10.203 20.438 13.531 1 95.12 234 PRO A C 1
ATOM 1791 O O . PRO A 1 234 ? 10.281 21.562 13.016 1 95.12 234 PRO A O 1
ATOM 1794 N N . LEU A 1 235 ? 9.914 19.344 12.93 1 97.31 235 LEU A N 1
ATOM 1795 C CA . LEU A 1 235 ? 9.422 19.359 11.555 1 97.31 235 LEU A CA 1
ATOM 1796 C C . LEU A 1 235 ? 8.055 20.031 11.469 1 97.31 235 LEU A C 1
ATOM 1798 O O . LEU A 1 235 ? 7.156 19.719 12.258 1 97.31 235 LEU A O 1
ATOM 1802 N N . LEU A 1 236 ? 7.934 20.969 10.594 1 97.75 236 LEU A N 1
ATOM 1803 C CA . LEU A 1 236 ? 6.629 21.547 10.312 1 97.75 236 LEU A CA 1
ATOM 1804 C C . LEU A 1 236 ? 6.035 20.953 9.039 1 97.75 236 LEU A C 1
ATOM 1806 O O . LEU A 1 236 ? 6.605 21.109 7.953 1 97.75 236 LEU A O 1
ATOM 1810 N N . VAL A 1 237 ? 4.93 20.234 9.141 1 98.56 237 VAL A N 1
ATOM 1811 C CA . VAL A 1 237 ? 4.125 19.766 8.023 1 98.56 237 VAL A CA 1
ATOM 1812 C C . VAL A 1 237 ? 2.91 20.672 7.84 1 98.56 237 VAL A C 1
ATOM 1814 O O . VAL A 1 237 ? 2.061 20.766 8.727 1 98.56 237 VAL A O 1
ATOM 1817 N N . ASP A 1 238 ? 2.83 21.25 6.66 1 97.5 238 ASP A N 1
ATOM 1818 C CA . ASP A 1 238 ? 1.869 22.328 6.453 1 97.5 238 ASP A CA 1
ATOM 1819 C C . ASP A 1 238 ? 0.915 22 5.305 1 97.5 238 ASP A C 1
ATOM 1821 O O . ASP A 1 238 ? 1.343 21.844 4.16 1 97.5 238 ASP A O 1
ATOM 1825 N N . TYR A 1 239 ? -0.393 21.859 5.598 1 98.38 239 TYR A N 1
ATOM 1826 C CA . TYR A 1 239 ? -1.456 21.75 4.605 1 98.38 239 TYR A CA 1
ATOM 1827 C C . TYR A 1 239 ? -2.242 23.047 4.508 1 98.38 239 TYR A C 1
ATOM 1829 O O . TYR A 1 239 ? -2.941 23.438 5.449 1 98.38 239 TYR A O 1
ATOM 1837 N N . LYS A 1 240 ? -2.201 23.672 3.387 1 97.19 240 LYS A N 1
ATOM 1838 C CA . LYS A 1 240 ? -2.949 24.906 3.17 1 97.19 240 LYS A CA 1
ATOM 1839 C C . LYS A 1 240 ? -4.34 24.609 2.615 1 97.19 240 LYS A C 1
ATOM 1841 O O . LYS A 1 240 ? -4.484 23.875 1.638 1 97.19 240 LYS A O 1
ATOM 1846 N N . LEU A 1 241 ? -5.309 25.141 3.299 1 94.88 241 LEU A N 1
ATOM 1847 C CA . LEU A 1 241 ? -6.684 25.031 2.828 1 94.88 241 LEU A CA 1
ATOM 1848 C C . LEU A 1 241 ? -7.039 26.188 1.9 1 94.88 241 LEU A C 1
ATOM 1850 O O . LEU A 1 241 ? -7.055 27.344 2.322 1 94.88 241 LEU A O 1
ATOM 1854 N N . ASP A 1 242 ? -7.238 25.938 0.621 1 86.44 242 ASP A N 1
ATOM 1855 C CA . ASP A 1 242 ? -7.457 26.922 -0.43 1 86.44 242 ASP A CA 1
ATOM 1856 C C . ASP A 1 242 ? -8.305 28.094 0.077 1 86.44 242 ASP A C 1
ATOM 1858 O O . ASP A 1 242 ? -9.539 27.984 0.119 1 86.44 242 ASP A O 1
ATOM 1862 N N . ASN A 1 243 ? -7.629 29.156 0.533 1 83.44 243 ASN A N 1
ATOM 1863 C CA . ASN A 1 243 ? -8.148 30.484 0.855 1 83.44 243 ASN A CA 1
ATOM 1864 C C . ASN A 1 243 ? -9.023 30.453 2.107 1 83.44 243 ASN A C 1
ATOM 1866 O O . ASN A 1 243 ? -9.82 31.359 2.336 1 83.44 243 ASN A O 1
ATOM 1870 N N . VAL A 1 244 ? -8.914 29.406 2.889 1 93.38 244 VAL A N 1
ATOM 1871 C CA . VAL A 1 244 ? -9.805 29.391 4.051 1 93.38 244 VAL A CA 1
ATOM 1872 C C . VAL A 1 244 ? -8.984 29.156 5.32 1 93.38 244 VAL A C 1
ATOM 1874 O O . VAL A 1 244 ? -9.461 29.422 6.426 1 93.38 244 VAL A O 1
ATOM 1877 N N . GLY A 1 245 ? -7.762 28.609 5.234 1 96.94 245 GLY A N 1
ATOM 1878 C CA . GLY A 1 245 ? -6.988 28.359 6.441 1 96.94 245 GLY A CA 1
ATOM 1879 C C . GLY A 1 245 ? -5.871 27.359 6.238 1 96.94 245 GLY A C 1
ATOM 1880 O O . GLY A 1 245 ? -5.23 27.328 5.184 1 96.94 245 GLY A O 1
ATOM 1881 N N . TYR A 1 246 ? -5.492 26.703 7.375 1 97.44 246 TYR A N 1
ATOM 1882 C CA . TYR A 1 246 ? -4.43 25.703 7.301 1 97.44 246 TYR A CA 1
ATOM 1883 C C . TYR A 1 246 ? -4.551 24.688 8.43 1 97.44 246 TYR A C 1
ATOM 1885 O O . TYR A 1 246 ? -5.25 24.938 9.422 1 97.44 246 TYR A O 1
ATOM 1893 N N . VAL A 1 247 ? -3.98 23.562 8.195 1 97.69 247 VAL A N 1
ATOM 1894 C CA . VAL A 1 247 ? -3.633 22.594 9.227 1 97.69 247 VAL A CA 1
ATOM 1895 C C . VAL A 1 247 ? -2.121 22.391 9.25 1 97.69 247 VAL A C 1
ATOM 1897 O O . VAL A 1 247 ? -1.515 22.078 8.227 1 97.69 247 VAL A O 1
ATOM 1900 N N . ARG A 1 248 ? -1.562 22.562 10.414 1 97.12 248 ARG A N 1
ATOM 1901 C CA . ARG A 1 248 ? -0.119 22.422 10.57 1 97.12 248 ARG A CA 1
ATOM 1902 C C . ARG A 1 248 ? 0.22 21.453 11.695 1 97.12 248 ARG A C 1
ATOM 1904 O O . ARG A 1 248 ? -0.445 21.438 12.734 1 97.12 248 ARG A O 1
ATOM 1911 N N . TYR A 1 249 ? 1.205 20.688 11.445 1 97.81 249 TYR A N 1
ATOM 1912 C CA . TYR A 1 249 ? 1.717 19.766 12.453 1 97.81 249 TYR A CA 1
ATOM 1913 C C . TYR A 1 249 ? 3.186 20.047 12.75 1 97.81 249 TYR A C 1
ATOM 1915 O O . TYR A 1 249 ? 3.971 20.312 11.836 1 97.81 249 TYR A O 1
ATOM 1923 N N . TYR A 1 250 ? 3.535 20.031 13.984 1 96.69 250 TYR A N 1
ATOM 1924 C CA . TYR A 1 250 ? 4.918 20.141 14.43 1 96.69 250 TYR A CA 1
ATOM 1925 C C . TYR A 1 250 ? 5.371 18.844 15.109 1 96.69 250 TYR A C 1
ATOM 1927 O O . TYR A 1 250 ? 4.727 18.375 16.062 1 96.69 250 TYR A O 1
ATOM 1935 N N . LEU A 1 251 ? 6.469 18.297 14.664 1 97.06 251 LEU A N 1
ATOM 1936 C CA . LEU A 1 251 ? 6.922 17 15.172 1 97.06 251 LEU A CA 1
ATOM 1937 C C . LEU A 1 251 ? 8.375 17.078 15.633 1 97.06 251 LEU A C 1
ATOM 1939 O O . LEU A 1 251 ? 9.258 17.438 14.859 1 97.06 251 LEU A O 1
ATOM 1943 N N . ALA A 1 252 ? 8.57 16.719 16.828 1 96.12 252 ALA A N 1
ATOM 1944 C CA . ALA A 1 252 ? 9.922 16.688 17.359 1 96.12 252 ALA A CA 1
ATOM 1945 C C . ALA A 1 252 ? 10.734 15.555 16.734 1 96.12 252 ALA A C 1
ATOM 1947 O O . ALA A 1 252 ? 10.227 14.453 16.531 1 96.12 252 ALA A O 1
ATOM 1948 N N . PRO A 1 253 ? 12.031 15.805 16.375 1 96.25 253 PRO A N 1
ATOM 1949 C CA . PRO A 1 253 ? 12.867 14.742 15.82 1 96.25 253 PRO A CA 1
ATOM 1950 C C . PRO A 1 253 ? 13.234 13.68 16.859 1 96.25 253 PRO A C 1
ATOM 1952 O O . PRO A 1 253 ? 13.141 13.93 18.062 1 96.25 253 PRO A O 1
ATOM 1955 N N . LYS A 1 254 ? 13.516 12.508 16.344 1 93.56 254 LYS A N 1
ATOM 1956 C CA . LYS A 1 254 ? 14.055 11.461 17.203 1 93.56 254 LYS A CA 1
ATOM 1957 C C . LYS A 1 254 ? 15.516 11.734 17.547 1 93.56 254 LYS A C 1
ATOM 1959 O O . LYS A 1 254 ? 16.281 12.242 16.719 1 93.56 254 LYS A O 1
ATOM 1964 N N . ILE A 1 255 ? 15.812 11.742 18.859 1 76.44 255 ILE A N 1
ATOM 1965 C CA . ILE A 1 255 ? 17.188 11.969 19.297 1 76.44 255 ILE A CA 1
ATOM 1966 C C . ILE A 1 255 ? 18.031 10.734 19.016 1 76.44 255 ILE A C 1
ATOM 1968 O O . ILE A 1 255 ? 17.594 9.602 19.266 1 76.44 255 ILE A O 1
ATOM 1972 N N . GLY A 1 256 ? 18.828 10.688 17.906 1 61.81 256 GLY A N 1
ATOM 1973 C CA . GLY A 1 256 ? 19.734 9.617 17.562 1 61.81 256 GLY A CA 1
ATOM 1974 C C . GLY A 1 256 ? 20.219 8.82 18.75 1 61.81 256 GLY A C 1
ATOM 1975 O O . GLY A 1 256 ? 20.281 9.344 19.875 1 61.81 256 GLY A O 1
ATOM 1976 N N . ASP A 1 257 ? 19.859 7.52 18.938 1 48.38 257 ASP A N 1
ATOM 1977 C CA . ASP A 1 257 ? 20.719 6.777 19.844 1 48.38 257 ASP A CA 1
ATOM 1978 C C . ASP A 1 257 ? 22.188 7.129 19.625 1 48.38 257 ASP A C 1
ATOM 1980 O O . ASP A 1 257 ? 22.688 7.027 18.5 1 48.38 257 ASP A O 1
ATOM 1984 N N . GLU A 1 258 ? 22.906 8.141 20.156 1 39.31 258 GLU A N 1
ATOM 1985 C CA . GLU A 1 258 ? 24.359 8.07 20.234 1 39.31 258 GLU A CA 1
ATOM 1986 C C . GLU A 1 258 ? 24.828 6.637 20.516 1 39.31 258 GLU A C 1
ATOM 1988 O O . GLU A 1 258 ? 24.469 6.047 21.531 1 39.31 258 GLU A O 1
ATOM 1993 N N . GLU A 1 259 ? 24.938 5.664 19.641 1 28.27 259 GLU A N 1
ATOM 1994 C CA . GLU A 1 259 ? 26.109 4.82 19.875 1 28.27 259 GLU A CA 1
ATOM 1995 C C . GLU A 1 259 ? 27.406 5.605 19.672 1 28.27 259 GLU A C 1
ATOM 1997 O O . GLU A 1 259 ? 27.5 6.43 18.766 1 28.27 259 GLU A O 1
ATOM 2002 N N . MET B 1 1 ? 26.891 -11.156 -10.773 1 93 1 MET B N 1
ATOM 2003 C CA . MET B 1 1 ? 25.938 -10.078 -10.5 1 93 1 MET B CA 1
ATOM 2004 C C . MET B 1 1 ? 24.641 -10.289 -11.281 1 93 1 MET B C 1
ATOM 2006 O O . MET B 1 1 ? 24.672 -10.727 -12.43 1 93 1 MET B O 1
ATOM 2010 N N . LEU B 1 2 ? 23.609 -10.117 -10.656 1 97.75 2 LEU B N 1
ATOM 2011 C CA . LEU B 1 2 ? 22.297 -10.156 -11.297 1 97.75 2 LEU B CA 1
ATOM 2012 C C . LEU B 1 2 ? 21.734 -8.75 -11.477 1 97.75 2 LEU B C 1
ATOM 2014 O O . LEU B 1 2 ? 21.781 -7.938 -10.547 1 97.75 2 LEU B O 1
ATOM 2018 N N . GLU B 1 3 ? 21.297 -8.477 -12.617 1 98.38 3 GLU B N 1
ATOM 2019 C CA . GLU B 1 3 ? 20.469 -7.312 -12.93 1 98.38 3 GLU B CA 1
ATOM 2020 C C . GLU B 1 3 ? 19.328 -7.684 -13.875 1 98.38 3 GLU B C 1
ATOM 2022 O O . GLU B 1 3 ? 19.562 -8.164 -14.992 1 98.38 3 GLU B O 1
ATOM 2027 N N . ALA B 1 4 ? 18.156 -7.578 -13.461 1 98.56 4 ALA B N 1
ATOM 2028 C CA . ALA B 1 4 ? 16.984 -7.93 -14.234 1 98.56 4 ALA B CA 1
ATOM 2029 C C . ALA B 1 4 ? 15.914 -6.84 -14.148 1 98.56 4 ALA B C 1
ATOM 2031 O O . ALA B 1 4 ? 15.453 -6.504 -13.055 1 98.56 4 ALA B O 1
ATOM 2032 N N . ARG B 1 5 ? 15.531 -6.277 -15.289 1 98.38 5 ARG B N 1
ATOM 2033 C CA . ARG B 1 5 ? 14.594 -5.152 -15.297 1 98.38 5 ARG B CA 1
ATOM 2034 C C . ARG B 1 5 ? 13.281 -5.535 -15.977 1 98.38 5 ARG B C 1
ATOM 2036 O O . ARG B 1 5 ? 13.289 -6.066 -17.094 1 98.38 5 ARG B O 1
ATOM 2043 N N . LEU B 1 6 ? 12.148 -5.32 -15.266 1 97.56 6 LEU B N 1
ATOM 2044 C CA . LEU B 1 6 ? 10.789 -5.477 -15.789 1 97.56 6 LEU B CA 1
ATOM 2045 C C . LEU B 1 6 ? 10.164 -4.117 -16.078 1 97.56 6 LEU B C 1
ATOM 2047 O O . LEU B 1 6 ? 10.227 -3.209 -15.25 1 97.56 6 LEU B O 1
ATOM 2051 N N . GLN B 1 7 ? 9.469 -3.967 -17.188 1 95.31 7 GLN B N 1
ATOM 2052 C CA . GLN B 1 7 ? 8.859 -2.699 -17.578 1 95.31 7 GLN B CA 1
ATOM 2053 C C . GLN B 1 7 ? 7.656 -2.379 -16.688 1 95.31 7 GLN B C 1
ATOM 2055 O O . GLN B 1 7 ? 7.281 -1.214 -16.547 1 95.31 7 GLN B O 1
ATOM 2060 N N . GLN B 1 8 ? 7.09 -3.457 -16.172 1 96 8 GLN B N 1
ATOM 2061 C CA . GLN B 1 8 ? 5.965 -3.309 -15.25 1 96 8 GLN B CA 1
ATOM 2062 C C . GLN B 1 8 ? 6.117 -4.23 -14.039 1 96 8 GLN B C 1
ATOM 2064 O O . GLN B 1 8 ? 6.332 -5.438 -14.195 1 96 8 GLN B O 1
ATOM 2069 N N . ALA B 1 9 ? 5.949 -3.637 -12.891 1 97.5 9 ALA B N 1
ATOM 2070 C CA . ALA B 1 9 ? 6.078 -4.398 -11.648 1 97.5 9 ALA B CA 1
ATOM 2071 C C . ALA B 1 9 ? 4.922 -5.375 -11.484 1 97.5 9 ALA B C 1
ATOM 2073 O O . ALA B 1 9 ? 5.016 -6.336 -10.711 1 97.5 9 ALA B O 1
ATOM 2074 N N . LYS B 1 10 ? 3.871 -5.164 -12.227 1 97.19 10 LYS B N 1
ATOM 2075 C CA . LYS B 1 10 ? 2.652 -5.957 -12.117 1 97.19 10 LYS B CA 1
ATOM 2076 C C . LYS B 1 10 ? 2.949 -7.445 -12.281 1 97.19 10 LYS B C 1
ATOM 2078 O O . LYS B 1 10 ? 2.375 -8.281 -11.586 1 97.19 10 LYS B O 1
ATOM 2083 N N . LEU B 1 11 ? 3.822 -7.77 -13.188 1 96.62 11 LEU B N 1
ATOM 2084 C CA . LEU B 1 11 ? 4.129 -9.164 -13.477 1 96.62 11 LEU B CA 1
ATOM 2085 C C . LEU B 1 11 ? 4.676 -9.875 -12.242 1 96.62 11 LEU B C 1
ATOM 2087 O O . LEU B 1 11 ? 4.145 -10.906 -11.828 1 96.62 11 LEU B O 1
ATOM 2091 N N . LEU B 1 12 ? 5.723 -9.32 -11.641 1 97.5 12 LEU B N 1
ATOM 2092 C CA . LEU B 1 12 ? 6.328 -9.961 -10.477 1 97.5 12 LEU B CA 1
ATOM 2093 C C . LEU B 1 12 ? 5.359 -9.961 -9.289 1 97.5 12 LEU B C 1
ATOM 2095 O O . LEU B 1 12 ? 5.32 -10.93 -8.523 1 97.5 12 LEU B O 1
ATOM 2099 N N . LYS B 1 13 ? 4.648 -8.914 -9.133 1 97.81 13 LYS B N 1
ATOM 2100 C CA . LYS B 1 13 ? 3.635 -8.859 -8.078 1 97.81 13 LYS B CA 1
ATOM 2101 C C . LYS B 1 13 ? 2.633 -10 -8.219 1 97.81 13 LYS B C 1
ATOM 2103 O O . LYS B 1 13 ? 2.311 -10.672 -7.242 1 97.81 13 LYS B O 1
ATOM 2108 N N . SER B 1 14 ? 2.141 -10.211 -9.438 1 97.31 14 SER B N 1
ATOM 2109 C CA . SER B 1 14 ? 1.175 -11.273 -9.703 1 97.31 14 SER B CA 1
ATOM 2110 C C . SER B 1 14 ? 1.787 -12.648 -9.469 1 97.31 14 SER B C 1
ATOM 2112 O O . SER B 1 14 ? 1.121 -13.547 -8.953 1 97.31 14 SER B O 1
ATOM 2114 N N . ILE B 1 15 ? 2.973 -12.812 -9.867 1 97.5 15 ILE B N 1
ATOM 2115 C CA . ILE B 1 15 ? 3.674 -14.07 -9.672 1 97.5 15 ILE B CA 1
ATOM 2116 C C . ILE B 1 15 ? 3.791 -14.375 -8.18 1 97.5 15 ILE B C 1
ATOM 2118 O O . ILE B 1 15 ? 3.555 -15.508 -7.75 1 97.5 15 ILE B O 1
ATOM 2122 N N . LEU B 1 16 ? 4.18 -13.391 -7.457 1 97.81 16 LEU B N 1
ATOM 2123 C CA . LEU B 1 16 ? 4.316 -13.578 -6.02 1 97.81 16 LEU B CA 1
ATOM 2124 C C . LEU B 1 16 ? 2.99 -14.008 -5.398 1 97.81 16 LEU B C 1
ATOM 2126 O O . LEU B 1 16 ? 2.955 -14.906 -4.555 1 97.81 16 LEU B O 1
ATOM 2130 N N . GLU B 1 17 ? 1.896 -13.383 -5.797 1 97.19 17 GLU B N 1
ATOM 2131 C CA . GLU B 1 17 ? 0.574 -13.773 -5.316 1 97.19 17 GLU B CA 1
ATOM 2132 C C . GLU B 1 17 ? 0.275 -15.234 -5.656 1 97.19 17 GLU B C 1
ATOM 2134 O O . GLU B 1 17 ? -0.393 -15.93 -4.891 1 97.19 17 GLU B O 1
ATOM 2139 N N . ALA B 1 18 ? 0.837 -15.648 -6.75 1 97.5 18 ALA B N 1
ATOM 2140 C CA . ALA B 1 18 ? 0.571 -16.984 -7.258 1 97.5 18 ALA B CA 1
ATOM 2141 C C . ALA B 1 18 ? 1.366 -18.031 -6.484 1 97.5 18 ALA B C 1
ATOM 2143 O O . ALA B 1 18 ? 1.017 -19.219 -6.492 1 97.5 18 ALA B O 1
ATOM 2144 N N . VAL B 1 19 ? 2.391 -17.656 -5.797 1 97.12 19 VAL B N 1
ATOM 2145 C CA . VAL B 1 19 ? 3.283 -18.656 -5.223 1 97.12 19 VAL B CA 1
ATOM 2146 C C . VAL B 1 19 ? 3.254 -18.562 -3.697 1 97.12 19 VAL B C 1
ATOM 2148 O O . VAL B 1 19 ? 3.512 -19.547 -3 1 97.12 19 VAL B O 1
ATOM 2151 N N . ARG B 1 20 ? 2.973 -17.438 -3.189 1 95 20 ARG B N 1
ATOM 2152 C CA . ARG B 1 20 ? 3.225 -17.109 -1.788 1 95 20 ARG B CA 1
ATOM 2153 C C . ARG B 1 20 ? 2.33 -17.938 -0.87 1 95 20 ARG B C 1
ATOM 2155 O O . ARG B 1 20 ? 2.67 -18.172 0.292 1 95 20 ARG B O 1
ATOM 2162 N N . GLU B 1 21 ? 1.147 -18.359 -1.318 1 95.06 21 GLU B N 1
ATOM 2163 C CA . GLU B 1 21 ? 0.267 -19.156 -0.472 1 95.06 21 GLU B CA 1
ATOM 2164 C C . GLU B 1 21 ? 0.82 -20.562 -0.276 1 95.06 21 GLU B C 1
ATOM 2166 O O . GLU B 1 21 ? 0.518 -21.219 0.722 1 95.06 21 GLU B O 1
ATOM 2171 N N . LEU B 1 22 ? 1.618 -21.047 -1.198 1 95.5 22 LEU B N 1
ATOM 2172 C CA . LEU B 1 22 ? 2.158 -22.406 -1.156 1 95.5 22 LEU B CA 1
ATOM 2173 C C . LEU B 1 22 ? 3.504 -22.422 -0.439 1 95.5 22 LEU B C 1
ATOM 2175 O O . LEU B 1 22 ? 3.812 -23.391 0.276 1 95.5 22 LEU B O 1
ATOM 2179 N N . VAL B 1 23 ? 4.246 -21.406 -0.67 1 94.75 23 VAL B N 1
ATOM 2180 C CA . VAL B 1 23 ? 5.617 -21.406 -0.176 1 94.75 23 VAL B CA 1
ATOM 2181 C C . VAL B 1 23 ? 5.93 -20.078 0.499 1 94.75 23 VAL B C 1
ATOM 2183 O O . VAL B 1 23 ? 5.633 -19.016 -0.048 1 94.75 23 VAL B O 1
ATOM 2186 N N . THR B 1 24 ? 6.582 -20.125 1.674 1 94.31 24 THR B N 1
ATOM 2187 C CA . THR B 1 24 ? 6.914 -18.906 2.404 1 94.31 24 THR B CA 1
ATOM 2188 C C . THR B 1 24 ? 8.375 -18.531 2.186 1 94.31 24 THR B C 1
ATOM 2190 O O . THR B 1 24 ? 8.734 -17.359 2.238 1 94.31 24 THR B O 1
ATOM 2193 N N . GLU B 1 25 ? 9.195 -19.578 1.975 1 94.94 25 GLU B N 1
ATOM 2194 C CA . GLU B 1 25 ? 10.617 -19.391 1.705 1 94.94 25 GLU B CA 1
ATOM 2195 C C . GLU B 1 25 ? 11.07 -20.266 0.53 1 94.94 25 GLU B C 1
ATOM 2197 O O . GLU B 1 25 ? 10.625 -21.391 0.383 1 94.94 25 GLU B O 1
ATOM 2202 N N . CYS B 1 26 ? 11.898 -19.656 -0.282 1 94.44 26 CYS B N 1
ATOM 2203 C CA . CYS B 1 26 ? 12.375 -20.438 -1.426 1 94.44 26 CYS B CA 1
ATOM 2204 C C . CYS B 1 26 ? 13.633 -19.812 -2.021 1 94.44 26 CYS B C 1
ATOM 2206 O O . CYS B 1 26 ? 14.023 -18.703 -1.636 1 94.44 26 CYS B O 1
ATOM 2208 N N . ASN B 1 27 ? 14.258 -20.531 -2.934 1 94.81 27 ASN B N 1
ATOM 2209 C CA . ASN B 1 27 ? 15.375 -20.016 -3.727 1 94.81 27 ASN B CA 1
ATOM 2210 C C . ASN B 1 27 ? 14.922 -19.594 -5.125 1 94.81 27 ASN B C 1
ATOM 2212 O O . ASN B 1 27 ? 14.227 -20.344 -5.805 1 94.81 27 ASN B O 1
ATOM 2216 N N . LEU B 1 28 ? 15.266 -18.453 -5.473 1 95.62 28 LEU B N 1
ATOM 2217 C CA . LEU B 1 28 ? 15.242 -18.062 -6.879 1 95.62 28 LEU B CA 1
ATOM 2218 C C . LEU B 1 28 ? 16.562 -18.406 -7.555 1 95.62 28 LEU B C 1
ATOM 2220 O O . LEU B 1 28 ? 17.609 -17.859 -7.195 1 95.62 28 LEU B O 1
ATOM 2224 N N . ASP B 1 29 ? 16.5 -19.25 -8.438 1 95.25 29 ASP B N 1
ATOM 2225 C CA . ASP B 1 29 ? 17.703 -19.625 -9.18 1 95.25 29 ASP B CA 1
ATOM 2226 C C . ASP B 1 29 ? 17.875 -18.75 -10.422 1 95.25 29 ASP B C 1
ATOM 2228 O O . ASP B 1 29 ? 17.109 -18.875 -11.383 1 95.25 29 ASP B O 1
ATOM 2232 N N . CYS B 1 30 ? 18.906 -17.969 -10.414 1 96.75 30 CYS B N 1
ATOM 2233 C CA . CYS B 1 30 ? 19.156 -17.031 -11.516 1 96.75 30 CYS B CA 1
ATOM 2234 C C . CYS B 1 30 ? 20.359 -17.469 -12.328 1 96.75 30 CYS B C 1
ATOM 2236 O O . CYS B 1 30 ? 21.375 -17.891 -11.766 1 96.75 30 CYS B O 1
ATOM 2238 N N . ASN B 1 31 ? 20.25 -17.422 -13.57 1 96.88 31 ASN B N 1
ATOM 2239 C CA . ASN B 1 31 ? 21.344 -17.656 -14.492 1 96.88 31 ASN B CA 1
ATOM 2240 C C . ASN B 1 31 ? 21.156 -16.891 -15.797 1 96.88 31 ASN B C 1
ATOM 2242 O O . ASN B 1 31 ? 20.328 -15.984 -15.883 1 96.88 31 ASN B O 1
ATOM 2246 N N . ASP B 1 32 ? 21.969 -17.203 -16.828 1 96.5 32 ASP B N 1
ATOM 2247 C CA . ASP B 1 32 ? 21.953 -16.438 -18.062 1 96.5 32 ASP B CA 1
ATOM 2248 C C . ASP B 1 32 ? 20.641 -16.641 -18.812 1 96.5 32 ASP B C 1
ATOM 2250 O O . ASP B 1 32 ? 20.266 -15.828 -19.656 1 96.5 32 ASP B O 1
ATOM 2254 N N . SER B 1 33 ? 19.938 -17.703 -18.484 1 96.44 33 SER B N 1
ATOM 2255 C CA . SER B 1 33 ? 18.703 -18.031 -19.188 1 96.44 33 SER B CA 1
ATOM 2256 C C . SER B 1 33 ? 17.5 -17.359 -18.547 1 96.44 33 SER B C 1
ATOM 2258 O O . SER B 1 33 ? 16.438 -17.234 -19.156 1 96.44 33 SER B O 1
ATOM 2260 N N . GLY B 1 34 ? 17.594 -16.984 -17.312 1 97.81 34 GLY B N 1
ATOM 2261 C CA . GLY B 1 34 ? 16.484 -16.344 -16.641 1 97.81 34 GLY B CA 1
ATOM 2262 C C . GLY B 1 34 ? 16.406 -16.672 -15.164 1 97.81 34 GLY B C 1
ATOM 2263 O O . GLY B 1 34 ? 17.438 -16.953 -14.531 1 97.81 34 GLY B O 1
ATOM 2264 N N . ILE B 1 35 ? 15.273 -16.562 -14.609 1 97.69 35 ILE B N 1
ATOM 2265 C CA . ILE B 1 35 ? 15.023 -16.781 -13.188 1 97.69 35 ILE B CA 1
ATOM 2266 C C . ILE B 1 35 ? 14.023 -17.906 -13 1 97.69 35 ILE B C 1
ATOM 2268 O O . ILE B 1 35 ? 12.953 -17.922 -13.625 1 97.69 35 ILE B O 1
ATOM 2272 N N . ALA B 1 36 ? 14.391 -18.859 -12.188 1 95.75 36 ALA B N 1
ATOM 2273 C CA . ALA B 1 36 ? 13.539 -20.016 -11.945 1 95.75 36 ALA B CA 1
ATOM 2274 C C . ALA B 1 36 ? 13.312 -20.234 -10.453 1 95.75 36 ALA B C 1
ATOM 2276 O O . ALA B 1 36 ? 14.109 -19.797 -9.625 1 95.75 36 ALA B O 1
ATOM 2277 N N . LEU B 1 37 ? 12.234 -20.828 -10.141 1 95.31 37 LEU B N 1
ATOM 2278 C CA . LEU B 1 37 ? 11.867 -21.188 -8.773 1 95.31 37 LEU B CA 1
ATOM 2279 C C . LEU B 1 37 ? 11.203 -22.562 -8.742 1 95.31 37 LEU B C 1
ATOM 2281 O O . LEU B 1 37 ? 10.391 -22.875 -9.617 1 95.31 37 LEU B O 1
ATOM 2285 N N . GLN B 1 38 ? 11.602 -23.375 -7.875 1 94.19 38 GLN B N 1
ATOM 2286 C CA . GLN B 1 38 ? 10.93 -24.641 -7.57 1 94.19 38 GLN B CA 1
ATOM 2287 C C . GLN B 1 38 ? 10.867 -24.891 -6.066 1 94.19 38 GLN B C 1
ATOM 2289 O O . GLN B 1 38 ? 11.875 -24.766 -5.367 1 94.19 38 GLN B O 1
ATOM 2294 N N . ALA B 1 39 ? 9.703 -25.172 -5.598 1 93.12 39 ALA B N 1
ATOM 2295 C CA . ALA B 1 39 ? 9.555 -25.391 -4.16 1 93.12 39 ALA B CA 1
ATOM 2296 C C . ALA B 1 39 ? 8.297 -26.203 -3.855 1 93.12 39 ALA B C 1
ATOM 2298 O O . ALA B 1 39 ? 7.312 -26.125 -4.598 1 93.12 39 ALA B O 1
ATOM 2299 N N . MET B 1 40 ? 8.367 -26.984 -2.822 1 92.44 40 MET B N 1
ATOM 2300 C CA . MET B 1 40 ? 7.203 -27.719 -2.324 1 92.44 40 MET B CA 1
ATOM 2301 C C . MET B 1 40 ? 6.582 -27 -1.131 1 92.44 40 MET B C 1
ATOM 2303 O O . MET B 1 40 ? 7.25 -26.219 -0.451 1 92.44 40 MET B O 1
ATOM 2307 N N . ASP B 1 41 ? 5.363 -27.25 -1.036 1 93 41 ASP B N 1
ATOM 2308 C CA . ASP B 1 41 ? 4.742 -26.75 0.188 1 93 41 ASP B CA 1
ATOM 2309 C C . ASP B 1 41 ? 5.195 -27.562 1.4 1 93 41 ASP B C 1
ATOM 2311 O O . ASP B 1 41 ? 5.828 -28.609 1.252 1 93 41 ASP B O 1
ATOM 2315 N N . ASN B 1 42 ? 4.906 -27.094 2.5 1 90.25 42 ASN B N 1
ATOM 2316 C CA . ASN B 1 42 ? 5.375 -27.703 3.74 1 90.25 42 ASN B CA 1
ATOM 2317 C C . ASN B 1 42 ? 4.902 -29.156 3.859 1 90.25 42 ASN B C 1
ATOM 2319 O O . ASN B 1 42 ? 5.629 -30 4.375 1 90.25 42 ASN B O 1
ATOM 2323 N N . SER B 1 43 ? 3.771 -29.5 3.35 1 91.62 43 SER B N 1
ATOM 2324 C CA . SER B 1 43 ? 3.195 -30.844 3.461 1 91.62 43 SER B CA 1
ATOM 2325 C C . SER B 1 43 ? 3.738 -31.766 2.381 1 91.62 43 SER B C 1
ATOM 2327 O O . SER B 1 43 ? 3.506 -32.969 2.42 1 91.62 43 SER B O 1
ATOM 2329 N N . HIS B 1 44 ? 4.402 -31.234 1.38 1 92 44 HIS B N 1
ATOM 2330 C CA . HIS B 1 44 ? 4.992 -31.969 0.27 1 92 44 HIS B CA 1
ATOM 2331 C C . HIS B 1 44 ? 3.914 -32.594 -0.609 1 92 44 HIS B C 1
ATOM 2333 O O . HIS B 1 44 ? 4.121 -33.656 -1.181 1 92 44 HIS B O 1
ATOM 2339 N N . VAL B 1 45 ? 2.822 -31.969 -0.616 1 94.12 45 VAL B N 1
ATOM 2340 C CA . VAL B 1 45 ? 1.701 -32.438 -1.415 1 94.12 45 VAL B CA 1
ATOM 2341 C C . VAL B 1 45 ? 1.687 -31.734 -2.768 1 94.12 45 VAL B C 1
ATOM 2343 O O . VAL B 1 45 ? 1.279 -32.312 -3.775 1 94.12 45 VAL B O 1
ATOM 2346 N N . ALA B 1 46 ? 2.154 -30.5 -2.779 1 95.5 46 ALA B N 1
ATOM 2347 C CA . ALA B 1 46 ? 2.152 -29.672 -3.99 1 95.5 46 ALA B CA 1
ATOM 2348 C C . ALA B 1 46 ? 3.535 -29.094 -4.262 1 95.5 46 ALA B C 1
ATOM 2350 O O . ALA B 1 46 ? 4.289 -28.812 -3.328 1 95.5 46 ALA B O 1
ATOM 2351 N N . LEU B 1 47 ? 3.838 -29 -5.52 1 94.94 47 LEU B N 1
ATOM 2352 C CA . LEU B 1 47 ? 5.074 -28.391 -5.992 1 94.94 47 LEU B CA 1
ATOM 2353 C C . LEU B 1 47 ? 4.781 -27.25 -6.965 1 94.94 47 LEU B C 1
ATOM 2355 O O . LEU B 1 47 ? 3.912 -27.375 -7.832 1 94.94 47 LEU B O 1
ATOM 2359 N N . VAL B 1 48 ? 5.445 -26.125 -6.738 1 96.44 48 VAL B N 1
ATOM 2360 C CA . VAL B 1 48 ? 5.324 -25.016 -7.68 1 96.44 48 VAL B CA 1
ATOM 2361 C C . VAL B 1 48 ? 6.648 -24.812 -8.414 1 96.44 48 VAL B C 1
ATOM 2363 O O . VAL B 1 48 ? 7.723 -24.922 -7.816 1 96.44 48 VAL B O 1
ATOM 2366 N N . ALA B 1 49 ? 6.504 -24.594 -9.695 1 95.56 49 ALA B N 1
ATOM 2367 C CA . ALA B 1 49 ? 7.645 -24.281 -10.555 1 95.56 49 ALA B CA 1
ATOM 2368 C C . ALA B 1 49 ? 7.398 -23 -11.352 1 95.56 49 ALA B C 1
ATOM 2370 O O . ALA B 1 49 ? 6.344 -22.844 -11.969 1 95.56 49 ALA B O 1
ATOM 2371 N N . LEU B 1 50 ? 8.352 -22.125 -11.297 1 96.69 50 LEU B N 1
ATOM 2372 C CA . LEU B 1 50 ? 8.312 -20.859 -12.031 1 96.69 50 LEU B CA 1
ATOM 2373 C C . LEU B 1 50 ? 9.539 -20.719 -12.93 1 96.69 50 LEU B C 1
ATOM 2375 O O . LEU B 1 50 ? 10.656 -21.062 -12.523 1 96.69 50 LEU B O 1
ATOM 2379 N N . MET B 1 51 ? 9.266 -20.25 -14.086 1 96.56 51 MET B N 1
ATOM 2380 C CA . MET B 1 51 ? 10.352 -19.875 -14.984 1 96.56 51 MET B CA 1
ATOM 2381 C C . MET B 1 51 ? 10.062 -18.547 -15.656 1 96.56 51 MET B C 1
ATOM 2383 O O . MET B 1 51 ? 9 -18.359 -16.266 1 96.56 51 MET B O 1
ATOM 2387 N N . LEU B 1 52 ? 10.922 -17.609 -15.453 1 97.81 52 LEU B N 1
ATOM 2388 C CA . LEU B 1 52 ? 10.961 -16.359 -16.203 1 97.81 52 LEU B CA 1
ATOM 2389 C C . LEU B 1 52 ? 12.211 -16.297 -17.078 1 97.81 52 LEU B C 1
ATOM 2391 O O . LEU B 1 52 ? 13.328 -16.203 -16.562 1 97.81 52 LEU B O 1
ATOM 2395 N N . ARG B 1 53 ? 12 -16.281 -18.312 1 97.94 53 ARG B N 1
ATOM 2396 C CA . ARG B 1 53 ? 13.133 -16.281 -19.234 1 97.94 53 ARG B CA 1
ATOM 2397 C C . ARG B 1 53 ? 13.805 -14.906 -19.281 1 97.94 53 ARG B C 1
ATOM 2399 O O . ARG B 1 53 ? 13.172 -13.891 -18.953 1 97.94 53 ARG B O 1
ATOM 2406 N N . SER B 1 54 ? 15.039 -14.891 -19.719 1 97.44 54 SER B N 1
ATOM 2407 C CA . SER B 1 54 ? 15.828 -13.664 -19.75 1 97.44 54 SER B CA 1
ATOM 2408 C C . SER B 1 54 ? 15.219 -12.625 -20.688 1 97.44 54 SER B C 1
ATOM 2410 O O . SER B 1 54 ? 15.328 -11.422 -20.438 1 97.44 54 SER B O 1
ATOM 2412 N N . ASP B 1 55 ? 14.523 -13.055 -21.703 1 96.12 55 ASP B N 1
ATOM 2413 C CA . ASP B 1 55 ? 13.984 -12.141 -22.703 1 96.12 55 ASP B CA 1
ATOM 2414 C C . ASP B 1 55 ? 12.75 -11.414 -22.172 1 96.12 55 ASP B C 1
ATOM 2416 O O . ASP B 1 55 ? 12.234 -10.5 -22.828 1 96.12 55 ASP B O 1
ATOM 2420 N N . GLY B 1 56 ? 12.242 -11.852 -21.031 1 95.62 56 GLY B N 1
ATOM 2421 C CA . GLY B 1 56 ? 11.156 -11.141 -20.375 1 95.62 56 GLY B CA 1
ATOM 2422 C C . GLY B 1 56 ? 11.625 -9.898 -19.625 1 95.62 56 GLY B C 1
ATOM 2423 O O . GLY B 1 56 ? 10.797 -9.094 -19.188 1 95.62 56 GLY B O 1
ATOM 2424 N N . PHE B 1 57 ? 12.891 -9.766 -19.547 1 97.56 57 PHE B N 1
ATOM 2425 C CA . PHE B 1 57 ? 13.516 -8.625 -18.891 1 97.56 57 PHE B CA 1
ATOM 2426 C C . PHE B 1 57 ? 14.242 -7.75 -19.891 1 97.56 57 PHE B C 1
ATOM 2428 O O . PHE B 1 57 ? 14.688 -8.234 -20.938 1 97.56 57 PHE B O 1
ATOM 2435 N N . ASP B 1 58 ? 14.273 -6.488 -19.609 1 96.56 58 ASP B N 1
ATOM 2436 C CA . ASP B 1 58 ? 15.023 -5.57 -20.453 1 96.56 58 ASP B CA 1
ATOM 2437 C C . ASP B 1 58 ? 15.633 -4.434 -19.641 1 96.56 58 ASP B C 1
ATOM 2439 O O . ASP B 1 58 ? 14.945 -3.457 -19.312 1 96.56 58 ASP B O 1
ATOM 2443 N N . PRO B 1 59 ? 16.859 -4.492 -19.312 1 97.31 59 PRO B N 1
ATOM 2444 C CA . PRO B 1 59 ? 17.875 -5.504 -19.609 1 97.31 59 PRO B CA 1
ATOM 2445 C C . PRO B 1 59 ? 17.844 -6.684 -18.656 1 97.31 59 PRO B C 1
ATOM 2447 O O . PRO B 1 59 ? 17.156 -6.637 -17.641 1 97.31 59 PRO B O 1
ATOM 2450 N N . TYR B 1 60 ? 18.562 -7.746 -19.109 1 98.06 60 TYR B N 1
ATOM 2451 C CA . TYR B 1 60 ? 18.844 -8.898 -18.25 1 98.06 60 TYR B CA 1
ATOM 2452 C C . TYR B 1 60 ? 20.328 -9.266 -18.297 1 98.06 60 TYR B C 1
ATOM 2454 O O . TYR B 1 60 ? 20.906 -9.391 -19.391 1 98.06 60 TYR B O 1
ATOM 2462 N N . ARG B 1 61 ? 20.906 -9.344 -17.062 1 97.69 61 ARG B N 1
ATOM 2463 C CA . ARG B 1 61 ? 22.281 -9.797 -16.953 1 97.69 61 ARG B CA 1
ATOM 2464 C C . ARG B 1 61 ? 22.484 -10.664 -15.727 1 97.69 61 ARG B C 1
ATOM 2466 O O . ARG B 1 61 ? 22.016 -10.32 -14.633 1 97.69 61 ARG B O 1
ATOM 2473 N N . CYS B 1 62 ? 23 -11.789 -15.93 1 97.06 62 CYS B N 1
ATOM 2474 C CA . CYS B 1 62 ? 23.391 -12.68 -14.844 1 97.06 62 CYS B CA 1
ATOM 2475 C C . CYS B 1 62 ? 24.688 -13.414 -15.18 1 97.06 62 CYS B C 1
ATOM 2477 O O . CYS B 1 62 ? 24.688 -14.305 -16.031 1 97.06 62 CYS B O 1
ATOM 2479 N N . ASP B 1 63 ? 25.719 -13.109 -14.508 1 93.25 63 ASP B N 1
ATOM 2480 C CA . ASP B 1 63 ? 27.062 -13.547 -14.883 1 93.25 63 ASP B CA 1
ATOM 2481 C C . ASP B 1 63 ? 27.344 -14.961 -14.383 1 93.25 63 ASP B C 1
ATOM 2483 O O . ASP B 1 63 ? 28.141 -15.695 -14.977 1 93.25 63 ASP B O 1
ATOM 2487 N N . ARG B 1 64 ? 26.766 -15.32 -13.25 1 92.56 64 ARG B N 1
ATOM 2488 C CA . ARG B 1 64 ? 26.953 -16.641 -12.641 1 92.56 64 ARG B CA 1
ATOM 2489 C C . ARG B 1 64 ? 25.625 -17.172 -12.102 1 92.56 64 ARG B C 1
ATOM 2491 O O . ARG B 1 64 ? 24.688 -16.406 -11.852 1 92.56 64 ARG B O 1
ATOM 2498 N N . ASN B 1 65 ? 25.641 -18.469 -12.039 1 92.5 65 ASN B N 1
ATOM 2499 C CA . ASN B 1 65 ? 24.469 -19.062 -11.367 1 92.5 65 ASN B CA 1
ATOM 2500 C C . ASN B 1 65 ? 24.359 -18.594 -9.922 1 92.5 65 ASN B C 1
ATOM 2502 O O . ASN B 1 65 ? 25.312 -18.734 -9.148 1 92.5 65 ASN B O 1
ATOM 2506 N N . LEU B 1 66 ? 23.266 -18.016 -9.633 1 91.62 66 LEU B N 1
ATOM 2507 C CA . LEU B 1 66 ? 23.078 -17.375 -8.336 1 91.62 66 LEU B CA 1
ATOM 2508 C C . LEU B 1 66 ? 21.766 -17.812 -7.691 1 91.62 66 LEU B C 1
ATOM 2510 O O . LEU B 1 66 ? 20.688 -17.484 -8.188 1 91.62 66 LEU B O 1
ATOM 2514 N N . PRO B 1 67 ? 21.859 -18.656 -6.621 1 93.25 67 PRO B N 1
ATOM 2515 C CA . PRO B 1 67 ? 20.656 -18.906 -5.828 1 93.25 67 PRO B CA 1
ATOM 2516 C C . PRO B 1 67 ? 20.359 -17.766 -4.844 1 93.25 67 PRO B C 1
ATOM 2518 O O . PRO B 1 67 ? 21.234 -17.406 -4.047 1 93.25 67 PRO B O 1
ATOM 2521 N N . LEU B 1 68 ? 19.188 -17.219 -4.934 1 95.88 68 LEU B N 1
ATOM 2522 C CA . LEU B 1 68 ? 18.766 -16.172 -4 1 95.88 68 LEU B CA 1
ATOM 2523 C C . LEU B 1 68 ? 17.734 -16.703 -3.027 1 95.88 68 LEU B C 1
ATOM 2525 O O . LEU B 1 68 ? 16.578 -16.953 -3.412 1 95.88 68 LEU B O 1
ATOM 2529 N N . GLY B 1 69 ? 18.094 -16.938 -1.794 1 96 69 GLY B N 1
ATOM 2530 C CA . GLY B 1 69 ? 17.156 -17.344 -0.764 1 96 69 GLY B CA 1
ATOM 2531 C C . GLY B 1 69 ? 16.297 -16.203 -0.243 1 96 69 GLY B C 1
ATOM 2532 O O . GLY B 1 69 ? 16.828 -15.234 0.305 1 96 69 GLY B O 1
ATOM 2533 N N . LEU B 1 70 ? 15 -16.422 -0.391 1 95.75 70 LEU B N 1
ATOM 2534 C CA . LEU B 1 70 ? 14.117 -15.305 -0.094 1 95.75 70 LEU B CA 1
ATOM 2535 C C . LEU B 1 70 ? 13 -15.727 0.854 1 95.75 70 LEU B C 1
ATOM 2537 O O . LEU B 1 70 ? 12.523 -16.859 0.788 1 95.75 70 LEU B O 1
ATOM 2541 N N . ASN B 1 71 ? 12.641 -14.844 1.78 1 96.06 71 ASN B N 1
ATOM 2542 C CA . ASN B 1 71 ? 11.352 -14.883 2.457 1 96.06 71 ASN B CA 1
ATOM 2543 C C . ASN B 1 71 ? 10.258 -14.203 1.633 1 96.06 71 ASN B C 1
ATOM 2545 O O . ASN B 1 71 ? 10.281 -12.984 1.465 1 96.06 71 ASN B O 1
ATOM 2549 N N . LEU B 1 72 ? 9.297 -14.945 1.179 1 96.62 72 LEU B N 1
ATOM 2550 C CA . LEU B 1 72 ? 8.32 -14.422 0.229 1 96.62 72 LEU B CA 1
ATOM 2551 C C . LEU B 1 72 ? 7.348 -13.469 0.917 1 96.62 72 LEU B C 1
ATOM 2553 O O . LEU B 1 72 ? 6.789 -12.578 0.279 1 96.62 72 LEU B O 1
ATOM 2557 N N . THR B 1 73 ? 7.137 -13.68 2.23 1 95.75 73 THR B N 1
ATOM 2558 C CA . THR B 1 73 ? 6.316 -12.734 2.984 1 95.75 73 THR B CA 1
ATOM 2559 C C . THR B 1 73 ? 6.949 -11.344 2.984 1 95.75 73 THR B C 1
ATOM 2561 O O . THR B 1 73 ? 6.27 -10.352 2.736 1 95.75 73 THR B O 1
ATOM 2564 N N . ASN B 1 74 ? 8.234 -11.328 3.227 1 95.75 74 ASN B N 1
ATOM 2565 C CA . ASN B 1 74 ? 8.961 -10.062 3.23 1 95.75 74 ASN B CA 1
ATOM 2566 C C . ASN B 1 74 ? 9.023 -9.445 1.838 1 95.75 74 ASN B C 1
ATOM 2568 O O . ASN B 1 74 ? 8.852 -8.234 1.684 1 95.75 74 ASN B O 1
ATOM 2572 N N . LEU B 1 75 ? 9.273 -10.289 0.878 1 97.31 75 LEU B N 1
ATOM 2573 C CA . LEU B 1 75 ? 9.281 -9.797 -0.496 1 97.31 75 LEU B CA 1
ATOM 2574 C C . LEU B 1 75 ? 7.93 -9.188 -0.861 1 97.31 75 LEU B C 1
ATOM 2576 O O . LEU B 1 75 ? 7.871 -8.148 -1.526 1 97.31 75 LEU B O 1
ATOM 2580 N N . SER B 1 76 ? 6.914 -9.789 -0.429 1 96.56 76 SER B N 1
ATOM 2581 C CA . SER B 1 76 ? 5.566 -9.297 -0.696 1 96.56 76 SER B CA 1
ATOM 2582 C C . SER B 1 76 ? 5.359 -7.906 -0.1 1 96.56 76 SER B C 1
ATOM 2584 O O . SER B 1 76 ? 4.758 -7.039 -0.735 1 96.56 76 SER B O 1
ATOM 2586 N N . LYS B 1 77 ? 5.805 -7.684 1.104 1 95 77 LYS B N 1
ATOM 2587 C CA . LYS B 1 77 ? 5.703 -6.379 1.753 1 95 77 LYS B CA 1
ATOM 2588 C C . LYS B 1 77 ? 6.367 -5.293 0.914 1 95 77 LYS B C 1
ATOM 2590 O O . LYS B 1 77 ? 5.824 -4.195 0.763 1 95 77 LYS B O 1
ATOM 2595 N N . ILE B 1 78 ? 7.488 -5.617 0.365 1 96.88 78 ILE B N 1
ATOM 2596 C CA . ILE B 1 78 ? 8.242 -4.664 -0.44 1 96.88 78 ILE B CA 1
ATOM 2597 C C . ILE B 1 78 ? 7.52 -4.418 -1.763 1 96.88 78 ILE B C 1
ATOM 2599 O O . ILE B 1 78 ? 7.359 -3.271 -2.186 1 96.88 78 ILE B O 1
ATOM 2603 N N . LEU B 1 79 ? 7.078 -5.484 -2.369 1 97.44 79 LEU B N 1
ATOM 2604 C CA . LEU B 1 79 ? 6.453 -5.367 -3.684 1 97.44 79 LEU B CA 1
ATOM 2605 C C . LEU B 1 79 ? 5.137 -4.609 -3.596 1 97.44 79 LEU B C 1
ATOM 2607 O O . LEU B 1 79 ? 4.664 -4.055 -4.59 1 97.44 79 LEU B O 1
ATOM 2611 N N . LYS B 1 80 ? 4.484 -4.621 -2.453 1 95.56 80 LYS B N 1
ATOM 2612 C CA . LYS B 1 80 ? 3.27 -3.84 -2.248 1 95.56 80 LYS B CA 1
ATOM 2613 C C . LYS B 1 80 ? 3.543 -2.348 -2.418 1 95.56 80 LYS B C 1
ATOM 2615 O O . LYS B 1 80 ? 2.625 -1.569 -2.689 1 95.56 80 LYS B O 1
ATOM 2620 N N . CYS B 1 81 ? 4.77 -1.959 -2.273 1 95.5 81 CYS B N 1
ATOM 2621 C CA . CYS B 1 81 ? 5.141 -0.552 -2.373 1 95.5 81 CYS B CA 1
ATOM 2622 C C . CYS B 1 81 ? 5.32 -0.135 -3.828 1 95.5 81 CYS B C 1
ATOM 2624 O O . CYS B 1 81 ? 5.469 1.052 -4.125 1 95.5 81 CYS B O 1
ATOM 2626 N N . ALA B 1 82 ? 5.402 -1.012 -4.703 1 96.5 82 ALA B N 1
ATOM 2627 C CA . ALA B 1 82 ? 5.52 -0.711 -6.125 1 96.5 82 ALA B CA 1
ATOM 2628 C C . ALA B 1 82 ? 4.145 -0.543 -6.766 1 96.5 82 ALA B C 1
ATOM 2630 O O . ALA B 1 82 ? 3.223 -1.309 -6.48 1 96.5 82 ALA B O 1
ATOM 2631 N N . ARG B 1 83 ? 3.99 0.491 -7.562 1 94.94 83 ARG B N 1
ATOM 2632 C CA . ARG B 1 83 ? 2.814 0.561 -8.422 1 94.94 83 ARG B CA 1
ATOM 2633 C C . ARG B 1 83 ? 2.902 -0.459 -9.555 1 94.94 83 ARG B C 1
ATOM 2635 O O . ARG B 1 83 ? 3.998 -0.87 -9.945 1 94.94 83 ARG B O 1
ATOM 2642 N N . ASN B 1 84 ? 1.803 -0.843 -10.078 1 96.25 84 ASN B N 1
ATOM 2643 C CA . ASN B 1 84 ? 1.748 -1.854 -11.133 1 96.25 84 ASN B CA 1
ATOM 2644 C C . ASN B 1 84 ? 2.543 -1.426 -12.367 1 96.25 84 ASN B C 1
ATOM 2646 O O . ASN B 1 84 ? 3.211 -2.248 -12.992 1 96.25 84 ASN B O 1
ATOM 2650 N N . ASP B 1 85 ? 2.545 -0.147 -12.664 1 96 85 ASP B N 1
ATOM 2651 C CA . ASP B 1 85 ? 3.145 0.337 -13.906 1 96 85 ASP B CA 1
ATOM 2652 C C . ASP B 1 85 ? 4.57 0.835 -13.664 1 96 85 ASP B C 1
ATOM 2654 O O . ASP B 1 85 ? 5.215 1.349 -14.586 1 96 85 ASP B O 1
ATOM 2658 N N . ASP B 1 86 ? 5.051 0.688 -12.453 1 96.94 86 ASP B N 1
ATOM 2659 C CA . ASP B 1 86 ? 6.438 1.057 -12.172 1 96.94 86 ASP B CA 1
ATOM 2660 C C . ASP B 1 86 ? 7.41 0.126 -12.898 1 96.94 86 ASP B C 1
ATOM 2662 O O . ASP B 1 86 ? 7.125 -1.061 -13.078 1 96.94 86 ASP B O 1
ATOM 2666 N N . ILE B 1 87 ? 8.508 0.697 -13.32 1 97.81 87 ILE B N 1
ATOM 2667 C CA . ILE B 1 87 ? 9.633 -0.13 -13.758 1 97.81 87 ILE B CA 1
ATOM 2668 C C . ILE B 1 87 ? 10.312 -0.761 -12.539 1 97.81 87 ILE B C 1
ATOM 2670 O O . ILE B 1 87 ? 10.555 -0.087 -11.539 1 97.81 87 ILE B O 1
ATOM 2674 N N . LEU B 1 88 ? 10.539 -2.057 -12.57 1 98.31 88 LEU B N 1
ATOM 2675 C CA . LEU B 1 88 ? 11.141 -2.783 -11.461 1 98.31 88 LEU B CA 1
ATOM 2676 C C . LEU B 1 88 ? 12.477 -3.4 -11.867 1 98.31 88 LEU B C 1
ATOM 2678 O O . LEU B 1 88 ? 12.555 -4.098 -12.883 1 98.31 88 LEU B O 1
ATOM 2682 N N . THR B 1 89 ? 13.531 -3.102 -11.117 1 98.56 89 THR B N 1
ATOM 2683 C CA . THR B 1 89 ? 14.844 -3.691 -11.359 1 98.56 89 THR B CA 1
ATOM 2684 C C . THR B 1 89 ? 15.305 -4.508 -10.156 1 98.56 89 THR B C 1
ATOM 2686 O O . THR B 1 89 ? 15.266 -4.023 -9.023 1 98.56 89 THR B O 1
ATOM 2689 N N . LEU B 1 90 ? 15.664 -5.766 -10.43 1 98.56 90 LEU B N 1
ATOM 2690 C CA . LEU B 1 90 ? 16.281 -6.633 -9.43 1 98.56 90 LEU B CA 1
ATOM 2691 C C . LEU B 1 90 ? 17.797 -6.629 -9.57 1 98.56 90 LEU B C 1
ATOM 2693 O O . LEU B 1 90 ? 18.328 -6.766 -10.68 1 98.56 90 LEU B O 1
ATOM 2697 N N . LYS B 1 91 ? 18.453 -6.438 -8.445 1 98 91 LYS B N 1
ATOM 2698 C CA . LYS B 1 91 ? 19.906 -6.453 -8.453 1 98 91 LYS B CA 1
ATOM 2699 C C . LYS B 1 91 ? 20.453 -7.281 -7.293 1 98 91 LYS B C 1
ATOM 2701 O O . LYS B 1 91 ? 19.953 -7.191 -6.168 1 98 91 LYS B O 1
ATOM 2706 N N . ALA B 1 92 ? 21.406 -8.086 -7.594 1 97.56 92 ALA B N 1
ATOM 2707 C CA . ALA B 1 92 ? 22.109 -8.859 -6.578 1 97.56 92 ALA B CA 1
ATOM 2708 C C . ALA B 1 92 ? 23.578 -9.062 -6.965 1 97.56 92 ALA B C 1
ATOM 2710 O O . ALA B 1 92 ? 23.875 -9.391 -8.109 1 97.56 92 ALA B O 1
ATOM 2711 N N . ASP B 1 93 ? 24.422 -8.805 -5.992 1 94.94 93 ASP B N 1
ATOM 2712 C CA . ASP B 1 93 ? 25.844 -9.055 -6.211 1 94.94 93 ASP B CA 1
ATOM 2713 C C . ASP B 1 93 ? 26.188 -10.523 -5.984 1 94.94 93 ASP B C 1
ATOM 2715 O O . ASP B 1 93 ? 25.5 -11.219 -5.25 1 94.94 93 ASP B O 1
ATOM 2719 N N . ASP B 1 94 ? 27.266 -11.055 -6.555 1 90.88 94 ASP B N 1
ATOM 2720 C CA . ASP B 1 94 ? 27.688 -12.453 -6.473 1 90.88 94 ASP B CA 1
ATOM 2721 C C . ASP B 1 94 ? 27.891 -12.883 -5.02 1 90.88 94 ASP B C 1
ATOM 2723 O O . ASP B 1 94 ? 27.5 -13.992 -4.637 1 90.88 94 ASP B O 1
ATOM 2727 N N . ASP B 1 95 ? 28.406 -12.055 -4.27 1 85.88 95 ASP B N 1
ATOM 2728 C CA . ASP B 1 95 ? 28.703 -12.391 -2.879 1 85.88 95 ASP B CA 1
ATOM 2729 C C . ASP B 1 95 ? 27.891 -11.531 -1.92 1 85.88 95 ASP B C 1
ATOM 2731 O O . ASP B 1 95 ? 28.281 -11.32 -0.772 1 85.88 95 ASP B O 1
ATOM 2735 N N . GLY B 1 96 ? 26.797 -11.164 -2.465 1 85.81 96 GLY B N 1
ATOM 2736 C CA . GLY B 1 96 ? 26.047 -10.242 -1.632 1 85.81 96 GLY B CA 1
ATOM 2737 C C . GLY B 1 96 ? 25.047 -10.945 -0.733 1 85.81 96 GLY B C 1
ATOM 2738 O O . GLY B 1 96 ? 24.766 -12.133 -0.917 1 85.81 96 GLY B O 1
ATOM 2739 N N . ASP B 1 97 ? 24.594 -10.211 0.271 1 93.31 97 ASP B N 1
ATOM 2740 C CA . ASP B 1 97 ? 23.609 -10.734 1.219 1 93.31 97 ASP B CA 1
ATOM 2741 C C . ASP B 1 97 ? 22.281 -9.984 1.11 1 93.31 97 ASP B C 1
ATOM 2743 O O . ASP B 1 97 ? 21.453 -10.055 2.016 1 93.31 97 ASP B O 1
ATOM 2747 N N . VAL B 1 98 ? 22.156 -9.266 -0.009 1 96 98 VAL B N 1
ATOM 2748 C CA . VAL B 1 98 ? 20.906 -8.516 -0.169 1 96 98 VAL B CA 1
ATOM 2749 C C . VAL B 1 98 ? 20.422 -8.625 -1.613 1 96 98 VAL B C 1
ATOM 2751 O O . VAL B 1 98 ? 21.219 -8.773 -2.535 1 96 98 VAL B O 1
ATOM 2754 N N . LEU B 1 99 ? 19.172 -8.633 -1.793 1 97.88 99 LEU B N 1
ATOM 2755 C CA . LEU B 1 99 ? 18.516 -8.367 -3.07 1 97.88 99 LEU B CA 1
ATOM 2756 C C . LEU B 1 99 ? 17.969 -6.945 -3.113 1 97.88 99 LEU B C 1
ATOM 2758 O O . LEU B 1 99 ? 17.141 -6.57 -2.287 1 97.88 99 LEU B O 1
ATOM 2762 N N . SER B 1 100 ? 18.469 -6.176 -4.039 1 98.19 100 SER B N 1
ATOM 2763 C CA . SER B 1 100 ? 18 -4.805 -4.184 1 98.19 100 SER B CA 1
ATOM 2764 C C . SER B 1 100 ? 16.859 -4.711 -5.203 1 98.19 100 SER B C 1
ATOM 2766 O O . SER B 1 100 ? 16.984 -5.227 -6.316 1 98.19 100 SER B O 1
ATOM 2768 N N . LEU B 1 101 ? 15.797 -4.152 -4.812 1 98.56 101 LEU B N 1
ATOM 2769 C CA . LEU B 1 101 ? 14.68 -3.848 -5.691 1 98.56 101 LEU B CA 1
ATOM 2770 C C . LEU B 1 101 ? 14.547 -2.344 -5.91 1 98.56 101 LEU B C 1
ATOM 2772 O O . LEU B 1 101 ? 14.516 -1.573 -4.949 1 98.56 101 LEU B O 1
ATOM 2776 N N . VAL B 1 102 ? 14.523 -1.952 -7.133 1 98.38 102 VAL B N 1
ATOM 2777 C CA . VAL B 1 102 ? 14.375 -0.54 -7.469 1 98.38 102 VAL B CA 1
ATOM 2778 C C . VAL B 1 102 ? 13.094 -0.329 -8.266 1 98.38 102 VAL B C 1
ATOM 2780 O O . VAL B 1 102 ? 12.859 -1.01 -9.266 1 98.38 102 VAL B O 1
ATOM 2783 N N . PHE B 1 103 ? 12.219 0.581 -7.773 1 97.88 103 PHE B N 1
ATOM 2784 C CA . PHE B 1 103 ? 10.992 0.967 -8.453 1 97.88 103 PHE B CA 1
ATOM 2785 C C . PHE B 1 103 ? 11.109 2.375 -9.023 1 97.88 103 PHE B C 1
ATOM 2787 O O . PHE B 1 103 ? 11.422 3.322 -8.297 1 97.88 103 PHE B O 1
ATOM 2794 N N . GLU B 1 104 ? 10.906 2.518 -10.273 1 96.62 104 GLU B N 1
ATOM 2795 C CA . GLU B 1 104 ? 10.883 3.82 -10.93 1 96.62 104 GLU B CA 1
ATOM 2796 C C . GLU B 1 104 ? 9.5 4.125 -11.492 1 96.62 104 GLU B C 1
ATOM 2798 O O . GLU B 1 104 ? 9 3.4 -12.359 1 96.62 104 GLU B O 1
ATOM 2803 N N . SER B 1 105 ? 8.992 5.227 -10.938 1 90.56 105 SER B N 1
ATOM 2804 C CA . SER B 1 105 ? 7.668 5.621 -11.414 1 90.56 105 SER B CA 1
ATOM 2805 C C . SER B 1 105 ? 7.758 6.309 -12.773 1 90.56 105 SER B C 1
ATOM 2807 O O . SER B 1 105 ? 8.633 7.148 -12.992 1 90.56 105 SER B O 1
ATOM 2809 N N . LYS B 1 106 ? 6.918 5.961 -13.742 1 80.62 106 LYS B N 1
ATOM 2810 C CA . LYS B 1 106 ? 6.949 6.52 -15.086 1 80.62 106 LYS B CA 1
ATOM 2811 C C . LYS B 1 106 ? 6.562 7.996 -15.078 1 80.62 106 LYS B C 1
ATOM 2813 O O . LYS B 1 106 ? 7.121 8.797 -15.828 1 80.62 106 LYS B O 1
ATOM 2818 N N . ASP B 1 107 ? 5.641 8.406 -14.297 1 72.75 107 ASP B N 1
ATOM 2819 C CA . ASP B 1 107 ? 5.066 9.75 -14.359 1 72.75 107 ASP B CA 1
ATOM 2820 C C . ASP B 1 107 ? 5.633 10.633 -13.25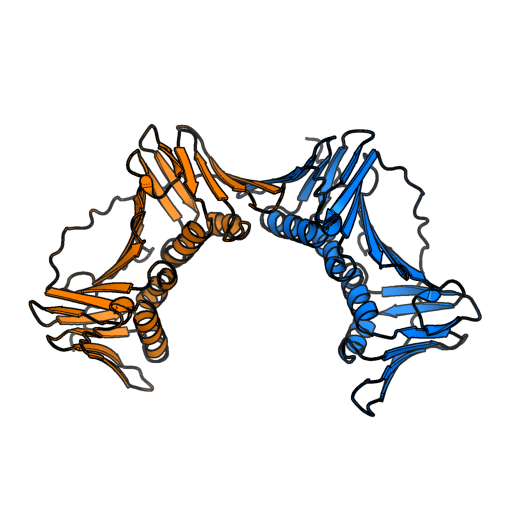 1 72.75 107 ASP B C 1
ATOM 2822 O O . ASP B 1 107 ? 5.078 11.695 -12.953 1 72.75 107 ASP B O 1
ATOM 2826 N N . SER B 1 108 ? 6.711 10.086 -12.609 1 70.81 108 SER B N 1
ATOM 2827 C CA . SER B 1 108 ? 7.145 10.922 -11.492 1 70.81 108 SER B CA 1
ATOM 2828 C C . SER B 1 108 ? 8.656 10.859 -11.32 1 70.81 108 SER B C 1
ATOM 2830 O O . SER B 1 108 ? 9.336 10.062 -11.961 1 70.81 108 SER B O 1
ATOM 2832 N N . ASP B 1 109 ? 9.133 11.812 -10.688 1 83.94 109 ASP B N 1
ATOM 2833 C CA . ASP B 1 109 ? 10.539 11.938 -10.297 1 83.94 109 ASP B CA 1
ATOM 2834 C C . ASP B 1 109 ? 10.828 11.148 -9.023 1 83.94 109 ASP B C 1
ATOM 2836 O O . ASP B 1 109 ? 11.719 11.508 -8.258 1 83.94 109 ASP B O 1
ATOM 2840 N N . LYS B 1 110 ? 10.031 10.07 -8.914 1 90.75 110 LYS B N 1
ATOM 2841 C CA . LYS B 1 110 ? 10.156 9.266 -7.695 1 90.75 110 LYS B CA 1
ATOM 2842 C C . LYS B 1 110 ? 10.867 7.949 -7.977 1 90.75 110 LYS B C 1
ATOM 2844 O O . LYS B 1 110 ? 10.508 7.23 -8.914 1 90.75 110 LYS B O 1
ATOM 2849 N N . VAL B 1 111 ? 11.969 7.66 -7.266 1 95.88 111 VAL B N 1
ATOM 2850 C CA . VAL B 1 111 ? 12.688 6.395 -7.332 1 95.88 111 VAL B CA 1
ATOM 2851 C C . VAL B 1 111 ? 12.766 5.77 -5.941 1 95.88 111 VAL B C 1
ATOM 2853 O O . VAL B 1 111 ? 13.188 6.426 -4.984 1 95.88 111 VAL B O 1
ATOM 2856 N N . SER B 1 112 ? 12.344 4.535 -5.852 1 96.75 112 SER B N 1
ATOM 2857 C CA . SER B 1 112 ? 12.375 3.805 -4.59 1 96.75 112 SER B CA 1
ATOM 2858 C C . SER B 1 112 ? 13.344 2.627 -4.656 1 96.75 112 SER B C 1
ATOM 2860 O O . SER B 1 112 ? 13.375 1.897 -5.648 1 96.75 112 SER B O 1
ATOM 2862 N N . ALA B 1 113 ? 14.109 2.479 -3.629 1 97.75 113 ALA B N 1
ATOM 2863 C CA . ALA B 1 113 ? 15.039 1.355 -3.523 1 97.75 113 ALA B CA 1
ATOM 2864 C C . ALA B 1 113 ? 14.852 0.612 -2.203 1 97.75 113 ALA B C 1
ATOM 2866 O O . ALA B 1 113 ? 14.75 1.232 -1.144 1 97.75 113 ALA B O 1
ATOM 2867 N N . TYR B 1 114 ? 14.758 -0.665 -2.283 1 97.88 114 TYR B N 1
ATOM 2868 C CA . TYR B 1 114 ? 14.625 -1.524 -1.111 1 97.88 114 TYR B CA 1
ATOM 2869 C C . TYR B 1 114 ? 15.672 -2.635 -1.132 1 97.88 114 TYR B C 1
ATOM 2871 O O . TYR B 1 114 ? 15.891 -3.271 -2.166 1 97.88 114 TYR B O 1
ATOM 2879 N N . ASP B 1 115 ? 16.328 -2.832 -0.046 1 97.94 115 ASP B N 1
ATOM 2880 C CA . ASP B 1 115 ? 17.281 -3.926 0.116 1 97.94 115 ASP B CA 1
ATOM 2881 C C . ASP B 1 115 ? 16.719 -5.016 1.023 1 97.94 115 ASP B C 1
ATOM 2883 O O . ASP B 1 115 ? 16.547 -4.805 2.227 1 97.94 115 ASP B O 1
ATOM 2887 N N . LEU B 1 116 ? 16.484 -6.148 0.43 1 97.38 116 LEU B N 1
ATOM 2888 C CA . LEU B 1 116 ? 15.953 -7.297 1.159 1 97.38 116 LEU B CA 1
ATOM 2889 C C . LEU B 1 116 ? 17.078 -8.25 1.551 1 97.38 116 LEU B C 1
ATOM 2891 O O . LEU B 1 116 ? 17.875 -8.664 0.702 1 97.38 116 LEU B O 1
ATOM 2895 N N . LYS B 1 117 ? 17.109 -8.562 2.793 1 96 117 LYS B N 1
ATOM 2896 C CA . LYS B 1 117 ? 18.125 -9.5 3.262 1 96 117 LYS B CA 1
ATOM 2897 C C . LYS B 1 117 ? 17.859 -10.906 2.734 1 96 117 LYS B C 1
ATOM 2899 O O . LYS B 1 117 ? 16.734 -11.406 2.811 1 96 117 LYS B O 1
ATOM 2904 N N . LEU B 1 118 ? 18.969 -11.531 2.203 1 96.25 118 LEU B N 1
ATOM 2905 C CA . LEU B 1 118 ? 18.875 -12.891 1.691 1 96.25 118 LEU B CA 1
ATOM 2906 C C . LEU B 1 118 ? 19.094 -13.914 2.807 1 96.25 118 LEU B C 1
ATOM 2908 O O . LEU B 1 118 ? 19.656 -13.578 3.854 1 96.25 118 LEU B O 1
ATOM 2912 N N . MET B 1 119 ? 18.562 -15.031 2.576 1 93.19 119 MET B N 1
ATOM 2913 C CA . MET B 1 119 ? 18.75 -16.109 3.549 1 93.19 119 MET B CA 1
ATOM 2914 C C . MET B 1 119 ? 19.328 -17.344 2.889 1 93.19 119 MET B C 1
ATOM 2916 O O . MET B 1 119 ? 19.328 -17.469 1.662 1 93.19 119 MET B O 1
ATOM 2920 N N . ASP B 1 120 ? 19.906 -18.203 3.73 1 91.31 120 ASP B N 1
ATOM 2921 C CA . ASP B 1 120 ? 20.406 -19.5 3.264 1 91.31 120 ASP B CA 1
ATOM 2922 C C . ASP B 1 120 ? 19.328 -20.578 3.375 1 91.31 120 ASP B C 1
ATOM 2924 O O . ASP B 1 120 ? 18.875 -20.891 4.473 1 91.31 120 ASP B O 1
ATOM 2928 N N . ILE B 1 121 ? 18.938 -20.969 2.256 1 89.31 121 ILE B N 1
ATOM 2929 C CA . ILE B 1 121 ? 17.906 -22 2.234 1 89.31 121 ILE B CA 1
ATOM 2930 C C . ILE B 1 121 ? 18.438 -23.25 1.568 1 89.31 121 ILE B C 1
ATOM 2932 O O . ILE B 1 121 ? 19 -23.188 0.47 1 89.31 121 ILE B O 1
ATOM 2936 N N . ASP B 1 122 ? 18.359 -24.312 2.287 1 80.56 122 ASP B N 1
ATOM 2937 C CA . ASP B 1 122 ? 18.75 -25.594 1.711 1 80.56 122 ASP B CA 1
ATOM 2938 C C . ASP B 1 122 ? 17.688 -26.125 0.754 1 80.56 122 ASP B C 1
ATOM 2940 O O . ASP B 1 122 ? 16.5 -26.141 1.095 1 80.56 122 ASP B O 1
ATOM 2944 N N . SER B 1 123 ? 17.938 -25.938 -0.455 1 69.12 123 SER B N 1
ATOM 2945 C CA . SER B 1 123 ? 16.875 -26.344 -1.372 1 69.12 123 SER B CA 1
ATOM 2946 C C . SER B 1 123 ? 17.156 -27.734 -1.951 1 69.12 123 SER B C 1
ATOM 2948 O O . SER B 1 123 ? 18.312 -28.078 -2.217 1 69.12 123 SER B O 1
ATOM 2950 N N . GLU B 1 124 ? 16.156 -28.594 -1.687 1 63.5 124 GLU B N 1
ATOM 2951 C CA . GLU B 1 124 ? 16.156 -29.859 -2.414 1 63.5 124 GLU B CA 1
ATOM 2952 C C . GLU B 1 124 ? 15.633 -29.688 -3.836 1 63.5 124 GLU B C 1
ATOM 2954 O O . GLU B 1 124 ? 14.602 -29.047 -4.047 1 63.5 124 GLU B O 1
ATOM 2959 N N . HIS B 1 125 ? 16.531 -29.656 -4.848 1 63.75 125 HIS B N 1
ATOM 2960 C CA . HIS B 1 125 ? 16.016 -29.625 -6.215 1 63.75 125 HIS B CA 1
ATOM 2961 C C . HIS B 1 125 ? 15.289 -30.922 -6.562 1 63.75 125 HIS B C 1
ATOM 2963 O O . HIS B 1 125 ? 15.859 -32 -6.469 1 63.75 125 HIS B O 1
ATOM 2969 N N . LEU B 1 126 ? 13.93 -30.812 -6.445 1 66.06 126 LEU B N 1
ATOM 2970 C CA . LEU B 1 126 ? 13.164 -32 -6.801 1 66.06 126 LEU B CA 1
ATOM 2971 C C . LEU B 1 126 ? 12.984 -32.094 -8.312 1 66.06 126 LEU B C 1
ATOM 2973 O O . LEU B 1 126 ? 12.742 -31.094 -8.977 1 66.06 126 LEU B O 1
ATOM 2977 N N . GLY B 1 127 ? 13.711 -32.969 -9.016 1 66.19 127 GLY B N 1
ATOM 2978 C CA . GLY B 1 127 ? 13.523 -33.188 -10.438 1 66.19 127 GLY B CA 1
ATOM 2979 C C . GLY B 1 127 ? 12.086 -33.469 -10.82 1 66.19 127 GLY B C 1
ATOM 2980 O O . GLY B 1 127 ? 11.398 -34.25 -10.133 1 66.19 127 GLY B O 1
ATOM 2981 N N . ILE B 1 128 ? 11.438 -32.438 -11.586 1 70.75 128 ILE B N 1
ATOM 2982 C CA . ILE B 1 128 ? 10.109 -32.719 -12.117 1 70.75 128 ILE B CA 1
ATOM 2983 C C . ILE B 1 128 ? 10.211 -33.688 -13.281 1 70.75 128 ILE B C 1
ATOM 2985 O O . ILE B 1 128 ? 10.836 -33.406 -14.305 1 70.75 128 ILE B O 1
ATOM 2989 N N . PRO B 1 129 ? 9.789 -34.875 -13.086 1 68.06 129 PRO B N 1
ATOM 2990 C CA . PRO B 1 129 ? 9.852 -35.844 -14.18 1 68.06 129 PRO B CA 1
ATOM 2991 C C . PRO B 1 129 ? 9.031 -35.438 -15.398 1 68.06 129 PRO B C 1
ATOM 2993 O O . PRO B 1 129 ? 8.055 -34.688 -15.258 1 68.06 129 PRO B O 1
ATOM 2996 N N . GLU B 1 130 ? 9.648 -35.719 -16.609 1 76.19 130 GLU B N 1
ATOM 2997 C CA . GLU B 1 130 ? 8.82 -35.562 -17.812 1 76.19 130 GLU B CA 1
ATOM 2998 C C . GLU B 1 130 ? 7.691 -36.594 -17.812 1 76.19 130 GLU B C 1
ATOM 3000 O O . GLU B 1 130 ? 7.926 -37.781 -17.625 1 76.19 130 GLU B O 1
ATOM 3005 N N . THR B 1 131 ? 6.516 -36.031 -17.781 1 82.19 131 THR B N 1
ATOM 3006 C CA . THR B 1 131 ? 5.355 -36.938 -17.703 1 82.19 131 THR B CA 1
ATOM 3007 C C . THR B 1 131 ? 4.453 -36.75 -18.922 1 82.19 131 THR B C 1
ATOM 3009 O O . THR B 1 131 ? 4.246 -35.594 -19.375 1 82.19 131 THR B O 1
ATOM 3012 N N . THR B 1 132 ? 4.188 -37.844 -19.594 1 88.81 132 THR B N 1
ATOM 3013 C CA . THR B 1 132 ? 3.117 -37.844 -20.578 1 88.81 132 THR B CA 1
ATOM 3014 C C . THR B 1 132 ? 1.755 -38 -19.906 1 88.81 132 THR B C 1
ATOM 3016 O O . THR B 1 132 ? 1.568 -38.844 -19.047 1 88.81 132 THR B O 1
ATOM 3019 N N . TYR B 1 133 ? 0.938 -37.062 -20.297 1 95.56 133 TYR B N 1
ATOM 3020 C CA . TYR B 1 133 ? -0.356 -37.062 -19.625 1 95.56 133 TYR B CA 1
ATOM 3021 C C . TYR B 1 133 ? -1.43 -37.688 -20.516 1 95.56 133 TYR B C 1
ATOM 3023 O O . TYR B 1 133 ? -1.438 -37.5 -21.719 1 95.56 133 TYR B O 1
ATOM 3031 N N . GLU B 1 134 ? -2.301 -38.406 -19.906 1 96.5 134 GLU B N 1
ATOM 3032 C CA . GLU B 1 134 ? -3.396 -39.125 -20.578 1 96.5 134 GLU B CA 1
ATOM 3033 C C . GLU B 1 134 ? -4.473 -38.125 -21.031 1 96.5 134 GLU B C 1
ATOM 3035 O O . GLU B 1 134 ? -5.176 -38.406 -22.016 1 96.5 134 GLU B O 1
ATOM 3040 N N . ALA B 1 135 ? -4.633 -37.125 -20.359 1 97 135 ALA B N 1
ATOM 3041 C CA . ALA B 1 135 ? -5.598 -36.094 -20.703 1 97 135 ALA B CA 1
ATOM 3042 C C . ALA B 1 135 ? -4.988 -34.688 -20.547 1 97 135 ALA B C 1
ATOM 3044 O O . ALA B 1 135 ? -4.406 -34.375 -19.516 1 97 135 ALA B O 1
ATOM 3045 N N . VAL B 1 136 ? -5.105 -33.906 -21.625 1 97.19 136 VAL B N 1
ATOM 3046 C CA . VAL B 1 136 ? -4.641 -32.531 -21.609 1 97.19 136 VAL B CA 1
ATOM 3047 C C . VAL B 1 136 ? -5.793 -31.594 -21.953 1 97.19 136 VAL B C 1
ATOM 3049 O O . VAL B 1 136 ? -6.352 -31.656 -23.062 1 97.19 136 VAL B O 1
ATOM 3052 N N . VAL B 1 137 ? -6.109 -30.719 -21 1 97.38 137 VAL B N 1
ATOM 3053 C CA . VAL B 1 137 ? -7.23 -29.797 -21.188 1 97.38 137 VAL B CA 1
ATOM 3054 C C . VAL B 1 137 ? -6.723 -28.359 -21.188 1 97.38 137 VAL B C 1
ATOM 3056 O O . VAL B 1 137 ? -5.895 -27.969 -20.359 1 97.38 137 VAL B O 1
ATOM 3059 N N . GLN B 1 138 ? -7.113 -27.578 -22.172 1 96.88 138 GLN B N 1
ATOM 3060 C CA . GLN B 1 138 ? -6.91 -26.125 -22.203 1 96.88 138 GLN B CA 1
ATOM 3061 C C . GLN B 1 138 ? -8.234 -25.391 -22.078 1 96.88 138 GLN B C 1
ATOM 3063 O O . GLN B 1 138 ? -9.164 -25.625 -22.859 1 96.88 138 GLN B O 1
ATOM 3068 N N . MET B 1 139 ? -8.289 -24.516 -21.094 1 96.88 139 MET B N 1
ATOM 3069 C CA . MET B 1 139 ? -9.539 -23.797 -20.906 1 96.88 139 MET B CA 1
ATOM 3070 C C . MET B 1 139 ? -9.281 -22.391 -20.375 1 96.88 139 MET B C 1
ATOM 3072 O O . MET B 1 139 ? -8.164 -22.062 -19.969 1 96.88 139 MET B O 1
ATOM 3076 N N . PRO B 1 140 ? -10.258 -21.5 -20.406 1 97 140 PRO B N 1
ATOM 3077 C CA . PRO B 1 140 ? -10.062 -20.172 -19.828 1 97 140 PRO B CA 1
ATOM 3078 C C . PRO B 1 140 ? -9.75 -20.219 -18.344 1 97 140 PRO B C 1
ATOM 3080 O O . PRO B 1 140 ? -10.398 -20.938 -17.578 1 97 140 PRO B O 1
ATOM 3083 N N . SER B 1 141 ? -8.75 -19.469 -17.953 1 98.19 141 SER B N 1
ATOM 3084 C CA . SER B 1 141 ? -8.297 -19.516 -16.562 1 98.19 141 SER B CA 1
ATOM 3085 C C . SER B 1 141 ? -9.383 -19 -15.617 1 98.19 141 SER B C 1
ATOM 3087 O O . SER B 1 141 ? -9.531 -19.516 -14.508 1 98.19 141 SER B O 1
ATOM 3089 N N . ASN B 1 142 ? -10.148 -17.969 -16.062 1 98.12 142 ASN B N 1
ATOM 3090 C CA . ASN B 1 142 ? -11.227 -17.422 -15.242 1 98.12 142 ASN B CA 1
ATOM 3091 C C . ASN B 1 142 ? -12.312 -18.469 -14.992 1 98.12 142 ASN B C 1
ATOM 3093 O O . ASN B 1 142 ? -12.875 -18.531 -13.898 1 98.12 142 ASN B O 1
ATOM 3097 N N . LYS B 1 143 ? -12.609 -19.297 -15.992 1 97.25 143 LYS B N 1
ATOM 3098 C CA . LYS B 1 143 ? -13.602 -20.344 -15.852 1 97.25 143 LYS B CA 1
ATOM 3099 C C . LYS B 1 143 ? -13.156 -21.391 -14.82 1 97.25 143 LYS B C 1
ATOM 3101 O O . LYS B 1 143 ? -13.938 -21.797 -13.961 1 97.25 143 LYS B O 1
ATOM 3106 N N . PHE B 1 144 ? -11.953 -21.719 -14.93 1 98.5 144 PHE B N 1
ATOM 3107 C CA . PHE B 1 144 ? -11.391 -22.672 -13.977 1 98.5 144 PHE B CA 1
ATOM 3108 C C . PHE B 1 144 ? -11.445 -22.125 -12.555 1 98.5 144 PHE B C 1
ATOM 3110 O O . PHE B 1 144 ? -11.852 -22.828 -11.625 1 98.5 144 PHE B O 1
ATOM 3117 N N . GLN B 1 145 ? -11.055 -20.922 -12.367 1 98.75 145 GLN B N 1
ATOM 3118 C CA . GLN B 1 145 ? -11.086 -20.266 -11.062 1 98.75 145 GLN B CA 1
ATOM 3119 C C . GLN B 1 145 ? -12.492 -20.266 -10.477 1 98.75 145 GLN B C 1
ATOM 3121 O O . GLN B 1 145 ? -12.68 -20.562 -9.289 1 98.75 145 GLN B O 1
ATOM 3126 N N . GLU B 1 146 ? -13.438 -19.969 -11.297 1 98.44 146 GLU B N 1
ATOM 3127 C CA . GLU B 1 146 ? -14.836 -19.953 -10.867 1 98.44 146 GLU B CA 1
ATOM 3128 C C . GLU B 1 146 ? -15.289 -21.328 -10.414 1 98.44 146 GLU B C 1
ATOM 3130 O O . GLU B 1 146 ? -15.914 -21.469 -9.359 1 98.44 146 GLU B O 1
ATOM 3135 N N . ILE B 1 147 ? -14.984 -22.297 -11.18 1 98.44 147 ILE B N 1
ATOM 3136 C CA . ILE B 1 147 ? -15.383 -23.672 -10.898 1 98.44 147 ILE B CA 1
ATOM 3137 C C . ILE B 1 147 ? -14.82 -24.094 -9.547 1 98.44 147 ILE B C 1
ATOM 3139 O O . ILE B 1 147 ? -15.555 -24.609 -8.695 1 98.44 147 ILE B O 1
ATOM 3143 N N . VAL B 1 148 ? -13.586 -23.891 -9.383 1 98.44 148 VAL B N 1
ATOM 3144 C CA . VAL B 1 148 ? -12.906 -24.297 -8.156 1 98.44 148 VAL B CA 1
ATOM 3145 C C . VAL B 1 148 ? -13.492 -23.547 -6.965 1 98.44 148 VAL B C 1
ATOM 3147 O O . VAL B 1 148 ? -13.758 -24.141 -5.918 1 98.44 148 VAL B O 1
ATOM 3150 N N . ARG B 1 149 ? -13.664 -22.219 -7.145 1 97.75 149 ARG B N 1
ATOM 3151 C CA . ARG B 1 149 ? -14.242 -21.406 -6.09 1 97.75 149 ARG B CA 1
ATOM 3152 C C . ARG B 1 149 ? -15.617 -21.906 -5.684 1 97.75 149 ARG B C 1
ATOM 3154 O O . ARG B 1 149 ? -15.906 -22.062 -4.496 1 97.75 149 ARG B O 1
ATOM 3161 N N . ASP B 1 150 ? -16.469 -22.203 -6.641 1 97.44 150 ASP B N 1
ATOM 3162 C CA . ASP B 1 150 ? -17.828 -22.656 -6.387 1 97.44 150 ASP B CA 1
ATOM 3163 C C . ASP B 1 150 ? -17.828 -23.984 -5.641 1 97.44 150 ASP B C 1
ATOM 3165 O O . ASP B 1 150 ? -18.531 -24.141 -4.633 1 97.44 150 ASP B O 1
ATOM 3169 N N . LEU B 1 151 ? -17.062 -24.875 -6.125 1 97.56 151 LEU B N 1
ATOM 3170 C CA . LEU B 1 151 ? -17.094 -26.219 -5.574 1 97.56 151 LEU B CA 1
ATOM 3171 C C . LEU B 1 151 ? -16.391 -26.266 -4.219 1 97.56 151 LEU B C 1
ATOM 3173 O O . LEU B 1 151 ? -16.641 -27.172 -3.414 1 97.56 151 LEU B O 1
ATOM 3177 N N . SER B 1 152 ? -15.469 -25.312 -3.977 1 96.88 152 SER B N 1
ATOM 3178 C CA . SER B 1 152 ? -14.758 -25.266 -2.707 1 96.88 152 SER B CA 1
ATOM 3179 C C . SER B 1 152 ? -15.703 -25 -1.545 1 96.88 152 SER B C 1
ATOM 3181 O O . SER B 1 152 ? -15.391 -25.297 -0.394 1 96.88 152 SER B O 1
ATOM 3183 N N . THR B 1 153 ? -16.875 -24.391 -1.777 1 96 153 THR B N 1
ATOM 3184 C CA . THR B 1 153 ? -17.875 -24.109 -0.742 1 96 153 THR B CA 1
ATOM 3185 C C . THR B 1 153 ? -18.578 -25.391 -0.304 1 96 153 THR B C 1
ATOM 3187 O O . THR B 1 153 ? -19.203 -25.422 0.758 1 96 153 THR B O 1
ATOM 3190 N N . LEU B 1 154 ? -18.453 -26.453 -1.088 1 95.44 154 LEU B N 1
ATOM 3191 C CA . LEU B 1 154 ? -19.219 -27.672 -0.86 1 95.44 154 LEU B CA 1
ATOM 3192 C C . LEU B 1 154 ? -18.391 -28.734 -0.17 1 95.44 154 LEU B C 1
ATOM 3194 O O . LEU B 1 154 ? -18.875 -29.453 0.701 1 95.44 154 LEU B O 1
ATOM 3198 N N . SER B 1 155 ? -17.188 -28.844 -0.593 1 95.56 155 SER B N 1
ATOM 3199 C CA . SER B 1 155 ? -16.359 -29.969 -0.152 1 95.56 155 SER B CA 1
ATOM 3200 C C . SER B 1 155 ? -14.891 -29.578 -0.089 1 95.56 155 SER B C 1
ATOM 3202 O O . SER B 1 155 ? -14.477 -28.594 -0.709 1 95.56 155 SER B O 1
ATOM 3204 N N . ASP B 1 156 ? -14.133 -30.391 0.645 1 96.56 156 ASP B N 1
ATOM 3205 C CA . ASP B 1 156 ? -12.688 -30.188 0.724 1 96.56 156 ASP B CA 1
ATOM 3206 C C . ASP B 1 156 ? -11.969 -30.938 -0.396 1 96.56 156 ASP B C 1
ATOM 3208 O O . ASP B 1 156 ? -10.75 -30.828 -0.54 1 96.56 156 ASP B O 1
ATOM 3212 N N . SER B 1 157 ? -12.805 -31.641 -1.265 1 96.62 157 SER B N 1
ATOM 3213 C CA . SER B 1 157 ? -12.242 -32.406 -2.367 1 96.62 157 SER B CA 1
ATOM 3214 C C . SER B 1 157 ? -12.992 -32.156 -3.666 1 96.62 157 SER B C 1
ATOM 3216 O O . SER B 1 157 ? -14.195 -31.875 -3.65 1 96.62 157 SER B O 1
ATOM 3218 N N . ILE B 1 158 ? -12.258 -32.156 -4.676 1 97.56 158 ILE B N 1
ATOM 3219 C CA . ILE B 1 158 ? -12.828 -32.062 -6.012 1 97.56 158 ILE B CA 1
ATOM 3220 C C . ILE B 1 158 ? -12.391 -33.25 -6.855 1 97.56 158 ILE B C 1
ATOM 3222 O O . ILE B 1 158 ? -11.211 -33.625 -6.848 1 97.56 158 ILE B O 1
ATOM 3226 N N . THR B 1 159 ? -13.297 -33.906 -7.473 1 97.5 159 THR B N 1
ATOM 3227 C CA . THR B 1 159 ? -13 -34.938 -8.43 1 97.5 159 THR B CA 1
ATOM 3228 C C . THR B 1 159 ? -13.039 -34.406 -9.859 1 97.5 159 THR B C 1
ATOM 3230 O O . THR B 1 159 ? -13.992 -33.75 -10.25 1 97.5 159 THR B O 1
ATOM 3233 N N . ILE B 1 160 ? -12 -34.688 -10.586 1 98.19 160 ILE B N 1
ATOM 3234 C CA . ILE B 1 160 ? -11.906 -34.25 -11.977 1 98.19 160 ILE B CA 1
ATOM 3235 C C . ILE B 1 160 ? -11.961 -35.5 -12.891 1 98.19 160 ILE B C 1
ATOM 3237 O O . ILE B 1 160 ? -11.164 -36.406 -12.742 1 98.19 160 ILE B O 1
ATOM 3241 N N . GLU B 1 161 ? -12.883 -35.406 -13.727 1 97.25 161 GLU B N 1
ATOM 3242 C CA . GLU B 1 161 ? -13.055 -36.469 -14.711 1 97.25 161 GLU B CA 1
ATOM 3243 C C . GLU B 1 161 ? -12.977 -35.938 -16.125 1 97.25 161 GLU B C 1
ATOM 3245 O O . GLU B 1 161 ? -13.625 -34.938 -16.453 1 97.25 161 GLU B O 1
ATOM 3250 N N . CYS B 1 162 ? -12.148 -36.562 -16.891 1 96.94 162 CYS B N 1
ATOM 3251 C CA . CYS B 1 162 ? -11.992 -36.125 -18.266 1 96.94 162 CYS B CA 1
ATOM 3252 C C . CYS B 1 162 ? -12.32 -37.25 -19.25 1 96.94 162 CYS B C 1
ATOM 3254 O O . CYS B 1 162 ? -11.781 -38.344 -19.141 1 96.94 162 CYS B O 1
ATOM 3256 N N . THR B 1 163 ? -13.227 -36.938 -20.125 1 94.38 163 THR B N 1
ATOM 3257 C CA . THR B 1 163 ? -13.562 -37.812 -21.25 1 94.38 163 THR B CA 1
ATOM 3258 C C . THR B 1 163 ? -13.289 -37.094 -22.578 1 94.38 163 THR B C 1
ATOM 3260 O O . THR B 1 163 ? -12.727 -36 -22.594 1 94.38 163 THR B O 1
ATOM 3263 N N . LYS B 1 164 ? -13.609 -37.75 -23.719 1 88.94 164 LYS B N 1
ATOM 3264 C CA . LYS B 1 164 ? -13.312 -37.219 -25.047 1 88.94 164 LYS B CA 1
ATOM 3265 C C . LYS B 1 164 ? -14.07 -35.906 -25.281 1 88.94 164 LYS B C 1
ATOM 3267 O O . LYS B 1 164 ? -13.555 -35 -25.922 1 88.94 164 LYS B O 1
ATOM 3272 N N . ASP B 1 165 ? -15.234 -35.75 -24.625 1 91 165 ASP B N 1
ATOM 3273 C CA . ASP B 1 165 ? -16.109 -34.625 -25.031 1 91 165 ASP B CA 1
ATOM 3274 C C . ASP B 1 165 ? -16.203 -33.594 -23.922 1 91 165 ASP B C 1
ATOM 3276 O O . ASP B 1 165 ? -16.625 -32.469 -24.172 1 91 165 ASP B O 1
ATOM 3280 N N . GLU B 1 166 ? -15.742 -34 -22.734 1 95.31 166 GLU B N 1
ATOM 3281 C CA . GLU B 1 166 ? -15.977 -33.031 -21.656 1 95.31 166 GLU B CA 1
ATOM 3282 C C . GLU B 1 166 ? -15.008 -33.281 -20.5 1 95.31 166 GLU B C 1
ATOM 3284 O O . GLU B 1 166 ? -14.461 -34.375 -20.344 1 95.31 166 GLU B O 1
ATOM 3289 N N . ILE B 1 167 ? -14.805 -32.25 -19.75 1 97.62 167 ILE B N 1
ATOM 3290 C CA . ILE B 1 167 ? -14.18 -32.344 -18.438 1 97.62 167 ILE B CA 1
ATOM 3291 C C . ILE B 1 167 ? -15.203 -31.984 -17.359 1 97.62 167 ILE B C 1
ATOM 3293 O O . ILE B 1 167 ? -15.938 -31 -17.484 1 97.62 167 ILE B O 1
ATOM 3297 N N . ARG B 1 168 ? -15.227 -32.844 -16.312 1 98.12 168 ARG B N 1
ATOM 3298 C CA . ARG B 1 168 ? -16.203 -32.688 -15.25 1 98.12 168 ARG B CA 1
ATOM 3299 C C . ARG B 1 168 ? -15.523 -32.531 -13.891 1 98.12 168 ARG B C 1
ATOM 3301 O O . ARG B 1 168 ? -14.602 -33.281 -13.562 1 98.12 168 ARG B O 1
ATOM 3308 N N . PHE B 1 169 ? -15.969 -31.547 -13.188 1 98.62 169 PHE B N 1
ATOM 3309 C CA . PHE B 1 169 ? -15.547 -31.312 -11.812 1 98.62 169 PHE B CA 1
ATOM 3310 C C . PHE B 1 169 ? -16.688 -31.578 -10.836 1 98.62 169 PHE B C 1
ATOM 3312 O O . PHE B 1 169 ? -17.797 -31.078 -11.008 1 98.62 169 PHE B O 1
ATOM 3319 N N . SER B 1 170 ? -16.359 -32.344 -9.836 1 97.94 170 SER B N 1
ATOM 3320 C CA . SER B 1 170 ? -17.422 -32.688 -8.906 1 97.94 170 SER B CA 1
ATOM 3321 C C . SER B 1 170 ? -16.953 -32.594 -7.461 1 97.94 170 SER B C 1
ATOM 3323 O O . SER B 1 170 ? -15.773 -32.781 -7.164 1 97.94 170 SER B O 1
ATOM 3325 N N . ALA B 1 171 ? -17.828 -32.219 -6.621 1 96.94 171 ALA B N 1
ATOM 3326 C CA . ALA B 1 171 ? -17.625 -32.125 -5.176 1 96.94 171 ALA B CA 1
ATOM 3327 C C . ALA B 1 171 ? -18.781 -32.781 -4.426 1 96.94 171 ALA B C 1
ATOM 3329 O O . ALA B 1 171 ? -19.953 -32.531 -4.746 1 96.94 171 ALA B O 1
ATOM 3330 N N . ASP B 1 172 ? -18.453 -33.625 -3.498 1 94.81 172 ASP B N 1
ATOM 3331 C CA . ASP B 1 172 ? -19.438 -34.312 -2.664 1 94.81 172 ASP B CA 1
ATOM 3332 C C . ASP B 1 172 ? -19.312 -33.875 -1.204 1 94.81 172 ASP B C 1
ATOM 3334 O O . ASP B 1 172 ?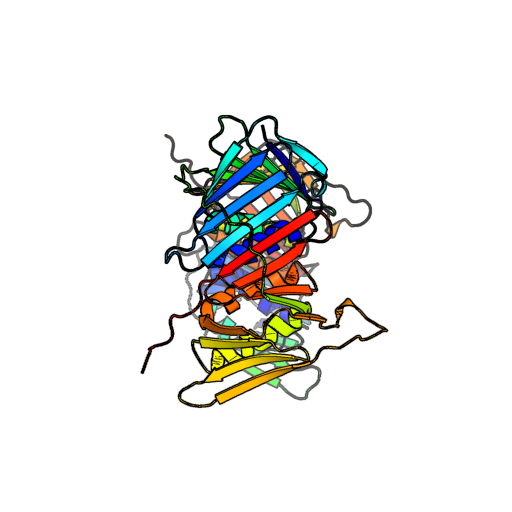 -18.453 -34.375 -0.471 1 94.81 172 ASP B O 1
ATOM 3338 N N . GLY B 1 173 ? -20.156 -32.906 -0.841 1 91.38 173 GLY B N 1
ATOM 3339 C CA . GLY B 1 173 ? -20.156 -32.406 0.529 1 91.38 173 GLY B CA 1
ATOM 3340 C C . GLY B 1 173 ? -21.281 -33 1.373 1 91.38 173 GLY B C 1
ATOM 3341 O O . GLY B 1 173 ? -22.141 -33.688 0.862 1 91.38 173 GLY B O 1
ATOM 3342 N N . GLU B 1 174 ? -21.266 -32.719 2.639 1 90.75 174 GLU B N 1
ATOM 3343 C CA . GLU B 1 174 ? -22.281 -33.188 3.574 1 90.75 174 GLU B CA 1
ATOM 3344 C C . GLU B 1 174 ? -23.641 -32.562 3.271 1 90.75 174 GLU B C 1
ATOM 3346 O O . GLU B 1 174 ? -24.672 -33.219 3.363 1 90.75 174 GLU B O 1
ATOM 3351 N N . ILE B 1 175 ? -23.562 -31.344 2.834 1 89.88 175 ILE B N 1
ATOM 3352 C CA . ILE B 1 175 ? -24.781 -30.578 2.656 1 89.88 175 ILE B CA 1
ATOM 3353 C C . ILE B 1 175 ? -25.312 -30.766 1.234 1 89.88 175 ILE B C 1
ATOM 3355 O O . ILE B 1 175 ? -26.516 -30.906 1.024 1 89.88 175 ILE B O 1
ATOM 3359 N N . ALA B 1 176 ? -24.406 -30.75 0.26 1 92.5 176 ALA B N 1
ATOM 3360 C CA . ALA B 1 176 ? -24.812 -30.797 -1.14 1 92.5 176 ALA B CA 1
ATOM 3361 C C . ALA B 1 176 ? -23.734 -31.438 -2.01 1 92.5 176 ALA B C 1
ATOM 3363 O O . ALA B 1 176 ? -22.562 -31.469 -1.624 1 92.5 176 ALA B O 1
ATOM 3364 N N . LYS B 1 177 ? -24.219 -32.031 -3.059 1 95.06 177 LYS B N 1
ATOM 3365 C CA . LYS B 1 177 ? -23.344 -32.5 -4.129 1 95.06 177 LYS B CA 1
ATOM 3366 C C . LYS B 1 177 ? -23.422 -31.594 -5.344 1 95.06 177 LYS B C 1
ATOM 3368 O O . LYS B 1 177 ? -24.5 -31.109 -5.699 1 95.06 177 LYS B O 1
ATOM 3373 N N . GLY B 1 178 ? -22.297 -31.281 -5.918 1 96.62 178 GLY B N 1
ATOM 3374 C CA . GLY B 1 178 ? -22.25 -30.422 -7.094 1 96.62 178 GLY B CA 1
ATOM 3375 C C . GLY B 1 178 ? -21.359 -30.984 -8.195 1 96.62 178 GLY B C 1
ATOM 3376 O O . GLY B 1 178 ? -20.438 -31.75 -7.922 1 96.62 178 GLY B O 1
ATOM 3377 N N . SER B 1 179 ? -21.75 -30.641 -9.383 1 97.25 179 SER B N 1
ATOM 3378 C CA . SER B 1 179 ? -20.953 -31.016 -10.547 1 97.25 179 SER B CA 1
ATOM 3379 C C . SER B 1 179 ? -21.031 -29.969 -11.648 1 97.25 179 SER B C 1
ATOM 3381 O O . SER B 1 179 ? -22.109 -29.406 -11.898 1 97.25 179 SER B O 1
ATOM 3383 N N . ILE B 1 180 ? -19.953 -29.656 -12.211 1 98.12 180 ILE B N 1
ATOM 3384 C CA . ILE B 1 180 ? -19.859 -28.719 -13.32 1 98.12 180 ILE B CA 1
ATOM 3385 C C . ILE B 1 180 ? -19.172 -29.391 -14.508 1 98.12 180 ILE B C 1
ATOM 3387 O O . ILE B 1 180 ? -18.031 -29.859 -14.383 1 98.12 180 ILE B O 1
ATOM 3391 N N . ALA B 1 181 ? -19.828 -29.422 -15.625 1 97.19 181 ALA B N 1
ATOM 3392 C CA . ALA B 1 181 ? -19.266 -30.016 -16.844 1 97.19 181 ALA B CA 1
ATOM 3393 C C . ALA B 1 181 ? -18.953 -28.938 -17.875 1 97.19 181 ALA B C 1
ATOM 3395 O O . ALA B 1 181 ? -19.719 -28 -18.062 1 97.19 181 ALA B O 1
ATOM 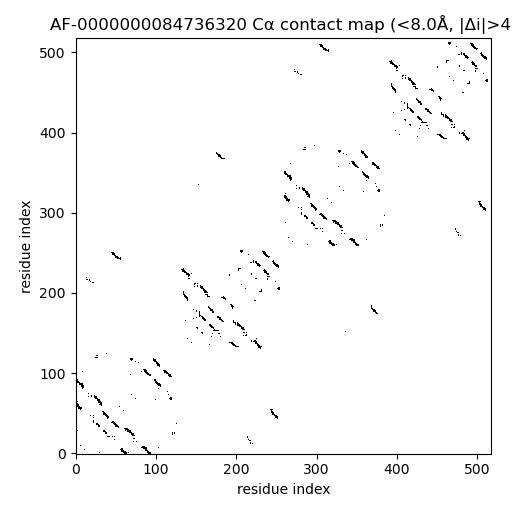3396 N N . VAL B 1 182 ? -17.781 -29.047 -18.422 1 96.56 182 VAL B N 1
ATOM 3397 C CA . VAL B 1 182 ? -17.375 -28.172 -19.516 1 96.56 182 VAL B CA 1
ATOM 3398 C C . VAL B 1 182 ? -17.109 -29 -20.766 1 96.56 182 VAL B C 1
ATOM 3400 O O . VAL B 1 182 ? -16.25 -29.891 -20.766 1 96.56 182 VAL B O 1
ATOM 3403 N N . LYS B 1 183 ? -17.844 -28.656 -21.797 1 94.5 183 LYS B N 1
ATOM 3404 C CA . LYS B 1 183 ? -17.688 -29.391 -23.062 1 94.5 183 LYS B CA 1
ATOM 3405 C C . LYS B 1 183 ? -16.641 -28.719 -23.938 1 94.5 183 LYS B C 1
ATOM 3407 O O . LYS B 1 183 ? -16.375 -27.531 -23.812 1 94.5 183 LYS B O 1
ATOM 3412 N N . THR B 1 184 ? -16.094 -29.562 -24.766 1 90.62 184 THR B N 1
ATOM 3413 C CA . THR B 1 184 ? -15.188 -29.031 -25.75 1 90.62 184 THR B CA 1
ATOM 3414 C C . THR B 1 184 ? -15.898 -28.016 -26.656 1 90.62 184 THR B C 1
ATOM 3416 O O . THR B 1 184 ? -17.062 -28.219 -27.016 1 90.62 184 THR B O 1
ATOM 3419 N N . SER B 1 185 ? -15.422 -26.891 -26.719 1 82.69 185 SER B N 1
ATOM 3420 C CA . SER B 1 185 ? -16 -25.875 -27.578 1 82.69 185 SER B CA 1
ATOM 3421 C C . SER B 1 185 ? -14.961 -25.266 -28.5 1 82.69 185 SER B C 1
ATOM 3423 O O . SER B 1 185 ? -13.781 -25.172 -28.141 1 82.69 185 SER B O 1
ATOM 3425 N N . SER B 1 186 ? -15.148 -25.438 -29.766 1 68.12 186 SER B N 1
ATOM 3426 C CA . SER B 1 186 ? -14.328 -24.703 -30.719 1 68.12 186 SER B CA 1
ATOM 3427 C C . SER B 1 186 ? -14.953 -23.359 -31.078 1 68.12 186 SER B C 1
ATOM 3429 O O . SER B 1 186 ? -16.031 -23.312 -31.688 1 68.12 186 SER B O 1
ATOM 3431 N N . SER B 1 187 ? -15.039 -22.453 -30.094 1 61 187 SER B N 1
ATOM 3432 C CA . SER B 1 187 ? -15.586 -21.188 -30.594 1 61 187 SER B CA 1
ATOM 3433 C C . SER B 1 187 ? -14.68 -20.562 -31.641 1 61 187 SER B C 1
ATOM 3435 O O . SER B 1 187 ? -13.5 -20.328 -31.391 1 61 187 SER B O 1
ATOM 3437 N N . ILE B 1 188 ? -15.047 -20.797 -32.875 1 57.19 188 ILE B N 1
ATOM 3438 C CA . ILE B 1 188 ? -14.367 -20.219 -34.031 1 57.19 188 ILE B CA 1
ATOM 3439 C C . ILE B 1 188 ? -13.969 -18.781 -33.719 1 57.19 188 ILE B C 1
ATOM 3441 O O . ILE B 1 188 ? -12.883 -18.328 -34.125 1 57.19 188 ILE B O 1
ATOM 3445 N N . ASP B 1 189 ? -14.789 -18.062 -33 1 59.78 189 ASP B N 1
ATOM 3446 C CA . ASP B 1 189 ? -14.594 -16.609 -33 1 59.78 189 ASP B CA 1
ATOM 3447 C C . ASP B 1 189 ? -13.602 -16.219 -31.906 1 59.78 189 ASP B C 1
ATOM 3449 O O . ASP B 1 189 ? -12.938 -15.18 -32.031 1 59.78 189 ASP B O 1
ATOM 3453 N N . ASN B 1 190 ? -13.43 -17.062 -30.766 1 72.56 190 ASN B N 1
ATOM 3454 C CA . ASN B 1 190 ? -12.484 -16.594 -29.766 1 72.56 190 ASN B CA 1
ATOM 3455 C C . ASN B 1 190 ? -11.758 -17.734 -29.078 1 72.56 190 ASN B C 1
ATOM 3457 O O . ASN B 1 190 ? -12.289 -18.344 -28.141 1 72.56 190 ASN B O 1
ATOM 3461 N N . GLU B 1 191 ? -10.656 -18.172 -29.578 1 76 191 GLU B N 1
ATOM 3462 C CA . GLU B 1 191 ? -9.797 -19.234 -29.078 1 76 191 GLU B CA 1
ATOM 3463 C C . GLU B 1 191 ? -9.547 -19.078 -27.578 1 76 191 GLU B C 1
ATOM 3465 O O . GLU B 1 191 ? -9.422 -20.078 -26.859 1 76 191 GLU B O 1
ATOM 3470 N N . GLU B 1 192 ? -9.602 -17.891 -27.078 1 83.88 192 GLU B N 1
ATOM 3471 C CA . GLU B 1 192 ? -9.305 -17.625 -25.672 1 83.88 192 GLU B CA 1
ATOM 3472 C C . GLU B 1 192 ? -10.406 -18.141 -24.75 1 83.88 192 GLU B C 1
ATOM 3474 O O . GLU B 1 192 ? -10.148 -18.516 -23.609 1 83.88 192 GLU B O 1
ATOM 3479 N N . ASP B 1 193 ? -11.508 -18.297 -25.344 1 87.88 193 ASP B N 1
ATOM 3480 C CA . ASP B 1 193 ? -12.648 -18.703 -24.531 1 87.88 193 ASP B CA 1
ATOM 3481 C C . ASP B 1 193 ? -12.977 -20.188 -24.75 1 87.88 193 ASP B C 1
ATOM 3483 O O . ASP B 1 193 ? -13.875 -20.719 -24.109 1 87.88 193 ASP B O 1
ATOM 3487 N N . SER B 1 194 ? -12.203 -20.844 -25.562 1 91.5 194 SER B N 1
ATOM 3488 C CA . SER B 1 194 ? -12.516 -22.219 -25.922 1 91.5 194 SER B CA 1
ATOM 3489 C C . SER B 1 194 ? -11.891 -23.203 -24.938 1 91.5 194 SER B C 1
ATOM 3491 O O . SER B 1 194 ? -10.938 -22.859 -24.234 1 91.5 194 SER B O 1
ATOM 3493 N N . THR B 1 195 ? -12.539 -24.281 -24.875 1 94.88 195 THR B N 1
ATOM 3494 C CA . THR B 1 195 ? -11.992 -25.406 -24.125 1 94.88 195 THR B CA 1
ATOM 3495 C C . THR B 1 195 ? -11.641 -26.547 -25.078 1 94.88 195 THR B C 1
ATOM 3497 O O . THR B 1 195 ? -12.461 -26.969 -25.891 1 94.88 195 THR B O 1
ATOM 3500 N N . THR B 1 196 ? -10.391 -27.016 -25 1 94.88 196 THR B N 1
ATOM 3501 C CA . THR B 1 196 ? -9.945 -28.141 -25.828 1 94.88 196 THR B CA 1
ATOM 3502 C C . THR B 1 196 ? -9.469 -29.297 -24.953 1 94.88 196 THR B C 1
ATOM 3504 O O . THR B 1 196 ? -8.914 -29.078 -23.875 1 94.88 196 THR B O 1
ATOM 3507 N N . ILE B 1 197 ? -9.703 -30.5 -25.453 1 95.75 197 ILE B N 1
ATOM 3508 C CA . ILE B 1 197 ? -9.312 -31.703 -24.719 1 95.75 197 ILE B CA 1
ATOM 3509 C C . ILE B 1 197 ? -8.562 -32.656 -25.656 1 95.75 197 ILE B C 1
ATOM 3511 O O . ILE B 1 197 ? -9.086 -33.031 -26.719 1 95.75 197 ILE B O 1
ATOM 3515 N N . GLU B 1 198 ? -7.375 -32.906 -25.344 1 95.69 198 GLU B N 1
ATOM 3516 C CA . GLU B 1 198 ? -6.629 -34 -25.953 1 95.69 198 GLU B CA 1
ATOM 3517 C C . GLU B 1 198 ? -6.605 -35.25 -25.047 1 95.69 198 GLU B C 1
ATOM 3519 O O . GLU B 1 198 ? -5.93 -35.25 -24.016 1 95.69 198 GLU B O 1
ATOM 3524 N N . LEU B 1 199 ? -7.328 -36.312 -25.531 1 95.69 199 LEU B N 1
ATOM 3525 C CA . LEU B 1 199 ? -7.531 -37.438 -24.641 1 95.69 199 LEU B CA 1
ATOM 3526 C C . LEU B 1 199 ? -6.879 -38.719 -25.219 1 95.69 199 LEU B C 1
ATOM 3528 O O . LEU B 1 199 ? -7.09 -39.062 -26.375 1 95.69 199 LEU B O 1
ATOM 3532 N N . GLN B 1 200 ? -6.066 -39.312 -24.469 1 94.94 200 GLN B N 1
ATOM 3533 C CA . GLN B 1 200 ? -5.574 -40.656 -24.781 1 94.94 200 GLN B CA 1
ATOM 3534 C C . GLN B 1 200 ? -6.355 -41.719 -24.031 1 94.94 200 GLN B C 1
ATOM 3536 O O . GLN B 1 200 ? -6.719 -42.75 -24.594 1 94.94 200 GLN B O 1
ATOM 3541 N N . GLN B 1 201 ? -6.562 -41.438 -22.734 1 94.75 201 GLN B N 1
ATOM 3542 C CA . GLN B 1 201 ? -7.344 -42.312 -21.875 1 94.75 201 GLN B CA 1
ATOM 3543 C C . GLN B 1 201 ? -8.148 -41.5 -20.859 1 94.75 201 GLN B C 1
ATOM 3545 O O . GLN B 1 201 ? -7.656 -40.5 -20.328 1 94.75 201 GLN B O 1
ATOM 3550 N N . SER B 1 202 ? -9.352 -41.969 -20.641 1 95.06 202 SER B N 1
ATOM 3551 C CA . SER B 1 202 ? -10.172 -41.312 -19.625 1 95.06 202 SER B CA 1
ATOM 3552 C C . SER B 1 202 ? -9.531 -41.375 -18.25 1 95.06 202 SER B C 1
ATOM 3554 O O . SER B 1 202 ? -8.914 -42.406 -17.906 1 95.06 202 SER B O 1
ATOM 3556 N N . VAL B 1 203 ? -9.695 -40.281 -17.516 1 95.5 203 VAL B N 1
ATOM 3557 C CA . VAL B 1 203 ? -9.102 -40.219 -16.188 1 95.5 203 VAL B CA 1
ATOM 3558 C C . VAL B 1 203 ? -10.125 -39.719 -15.18 1 95.5 203 VAL B C 1
ATOM 3560 O O . VAL B 1 203 ? -11.023 -38.938 -15.531 1 95.5 203 VAL B O 1
ATOM 3563 N N . SER B 1 204 ? -10.039 -40.219 -13.992 1 95.75 204 SER B N 1
ATOM 3564 C CA . SER B 1 204 ? -10.82 -39.781 -12.852 1 95.75 204 SER B CA 1
ATOM 3565 C C . SER B 1 204 ? -9.969 -39.719 -11.586 1 95.75 204 SER B C 1
ATOM 3567 O O . SER B 1 204 ? -9.516 -40.75 -11.094 1 95.75 204 SER B O 1
ATOM 3569 N N . MET B 1 205 ? -9.758 -38.5 -11.125 1 95.88 205 MET B N 1
ATOM 3570 C CA . MET B 1 205 ? -8.883 -38.344 -9.969 1 95.88 205 MET B CA 1
ATOM 3571 C C . MET B 1 205 ? -9.477 -37.312 -8.992 1 95.88 205 MET B C 1
ATOM 3573 O O . MET B 1 205 ? -10.188 -36.406 -9.406 1 95.88 205 MET B O 1
ATOM 3577 N N . SER B 1 206 ? -9.109 -37.438 -7.746 1 97.06 206 SER B N 1
ATOM 3578 C CA . SER B 1 206 ? -9.578 -36.531 -6.703 1 97.06 206 SER B CA 1
ATOM 3579 C C . SER B 1 206 ? -8.43 -35.75 -6.09 1 97.06 206 SER B C 1
ATOM 3581 O O . SER B 1 206 ? -7.344 -36.281 -5.875 1 97.06 206 SER B O 1
ATOM 3583 N N . PHE B 1 207 ? -8.742 -34.5 -5.773 1 97.88 207 PHE B N 1
ATOM 3584 C CA . PHE B 1 207 ? -7.711 -33.594 -5.266 1 97.88 207 PHE B CA 1
ATOM 3585 C C . PHE B 1 207 ? -8.242 -32.75 -4.117 1 97.88 207 PHE B C 1
ATOM 3587 O O . PHE B 1 207 ? -9.453 -32.5 -4.023 1 97.88 207 PHE B O 1
ATOM 3594 N N . ALA B 1 208 ? -7.301 -32.344 -3.303 1 97.31 208 ALA B N 1
ATOM 3595 C CA . ALA B 1 208 ? -7.648 -31.375 -2.262 1 97.31 208 ALA B CA 1
ATOM 3596 C C . ALA B 1 208 ? -7.938 -30 -2.859 1 97.31 208 ALA B C 1
ATOM 3598 O O . ALA B 1 208 ? -7.078 -29.406 -3.512 1 97.31 208 ALA B O 1
ATOM 3599 N N . VAL B 1 209 ? -9.078 -29.484 -2.541 1 97.44 209 VAL B N 1
ATOM 3600 C CA . VAL B 1 209 ? -9.562 -28.281 -3.203 1 97.44 209 VAL B CA 1
ATOM 3601 C C . VAL B 1 209 ? -8.75 -27.078 -2.746 1 97.44 209 VAL B C 1
ATOM 3603 O O . VAL B 1 209 ? -8.547 -26.125 -3.51 1 97.44 209 VAL B O 1
ATOM 3606 N N . LYS B 1 210 ? -8.266 -27.094 -1.499 1 97.12 210 LYS B N 1
ATOM 3607 C CA . LYS B 1 210 ? -7.508 -25.969 -0.949 1 97.12 210 LYS B CA 1
ATOM 3608 C C . LYS B 1 210 ? -6.32 -25.625 -1.838 1 97.12 210 LYS B C 1
ATOM 3610 O O . LYS B 1 210 ? -6.027 -24.438 -2.061 1 97.12 210 LYS B O 1
ATOM 3615 N N . TYR B 1 211 ? -5.707 -26.625 -2.41 1 98.06 211 TYR B N 1
ATOM 3616 C CA . TYR B 1 211 ? -4.559 -26.391 -3.275 1 98.06 211 TYR B CA 1
ATOM 3617 C C . TYR B 1 211 ? -4.988 -25.797 -4.609 1 98.06 211 TYR B C 1
ATOM 3619 O O . TYR B 1 211 ? -4.355 -24.875 -5.121 1 98.06 211 TYR B O 1
ATOM 3627 N N . LEU B 1 212 ? -6.047 -26.312 -5.09 1 98.62 212 LEU B N 1
ATOM 3628 C CA . LEU B 1 212 ? -6.531 -25.797 -6.367 1 98.62 212 LEU B CA 1
ATOM 3629 C C . LEU B 1 212 ? -6.922 -24.328 -6.25 1 98.62 212 LEU B C 1
ATOM 3631 O O . LEU B 1 212 ? -6.652 -23.547 -7.156 1 98.62 212 LEU B O 1
ATOM 3635 N N . VAL B 1 213 ? -7.535 -24.016 -5.102 1 98.25 213 VAL B N 1
ATOM 3636 C CA . VAL B 1 213 ? -7.887 -22.609 -4.848 1 98.25 213 VAL B CA 1
ATOM 3637 C C . VAL B 1 213 ? -6.625 -21.75 -4.867 1 98.25 213 VAL B C 1
ATOM 3639 O O . VAL B 1 213 ? -6.602 -20.688 -5.492 1 98.25 213 VAL B O 1
ATOM 3642 N N . ASN B 1 214 ? -5.594 -22.203 -4.25 1 98 214 ASN B N 1
ATOM 3643 C CA . ASN B 1 214 ? -4.332 -21.453 -4.223 1 98 214 ASN B CA 1
ATOM 3644 C C . ASN B 1 214 ? -3.742 -21.312 -5.621 1 98 214 ASN B C 1
ATOM 3646 O O . ASN B 1 214 ? -3.234 -20.25 -5.973 1 98 214 ASN B O 1
ATOM 3650 N N . PHE B 1 215 ? -3.871 -22.359 -6.441 1 98.69 215 PHE B N 1
ATOM 3651 C CA . PHE B 1 215 ? -3.309 -22.344 -7.785 1 98.69 215 PHE B CA 1
ATOM 3652 C C . PHE B 1 215 ? -3.99 -21.297 -8.648 1 98.69 215 PHE B C 1
ATOM 3654 O O . PHE B 1 215 ? -3.35 -20.672 -9.492 1 98.69 215 PHE B O 1
ATOM 3661 N N . THR B 1 216 ? -5.242 -21.062 -8.398 1 98.62 216 THR B N 1
ATOM 3662 C CA . THR B 1 216 ? -6.004 -20.156 -9.25 1 98.62 216 THR B CA 1
ATOM 3663 C C . THR B 1 216 ? -5.613 -18.703 -8.977 1 98.62 216 THR B C 1
ATOM 3665 O O . THR B 1 216 ? -6.02 -17.797 -9.711 1 98.62 216 THR B O 1
ATOM 3668 N N . LYS B 1 217 ? -4.824 -18.5 -7.988 1 97.94 217 LYS B N 1
ATOM 3669 C CA . LYS B 1 217 ? -4.273 -17.156 -7.785 1 97.94 217 LYS B CA 1
ATOM 3670 C C . LYS B 1 217 ? -3.389 -16.734 -8.953 1 97.94 217 LYS B C 1
ATOM 3672 O O . LYS B 1 217 ? -3.072 -15.555 -9.109 1 97.94 217 LYS B O 1
ATOM 3677 N N . ALA B 1 218 ? -3.016 -17.625 -9.852 1 98.25 218 ALA B N 1
ATOM 3678 C CA . ALA B 1 218 ? -2.199 -17.359 -11.031 1 98.25 218 ALA B CA 1
ATOM 3679 C C . ALA B 1 218 ? -3.064 -16.922 -12.211 1 98.25 218 ALA B C 1
ATOM 3681 O O . ALA B 1 218 ? -2.547 -16.594 -13.273 1 98.25 218 ALA B O 1
ATOM 3682 N N . THR B 1 219 ? -4.367 -16.844 -11.969 1 98.19 219 THR B N 1
ATOM 3683 C CA . THR B 1 219 ? -5.32 -16.562 -13.031 1 98.19 219 THR B CA 1
ATOM 3684 C C . THR B 1 219 ? -4.965 -15.258 -13.742 1 98.19 219 THR B C 1
ATOM 3686 O O . THR B 1 219 ? -4.984 -15.188 -14.977 1 98.19 219 THR B O 1
ATOM 3689 N N . PRO B 1 220 ? -4.531 -14.219 -13.023 1 96.69 220 PRO B N 1
ATOM 3690 C CA . PRO B 1 220 ? -4.215 -12.953 -13.695 1 96.69 220 PRO B CA 1
ATOM 3691 C C . PRO B 1 220 ? -3.014 -13.07 -14.633 1 96.69 220 PRO B C 1
ATOM 3693 O O . PRO B 1 220 ? -2.787 -12.188 -15.461 1 96.69 220 PRO B O 1
ATOM 3696 N N . LEU B 1 221 ? -2.258 -14.086 -14.578 1 97 221 LEU B N 1
ATOM 3697 C CA . LEU B 1 221 ? -1.011 -14.211 -15.32 1 97 221 LEU B CA 1
ATOM 3698 C C . LEU B 1 221 ? -1.27 -14.758 -16.719 1 97 221 LEU B C 1
ATOM 3700 O O . LEU B 1 221 ? -0.417 -14.641 -17.609 1 97 221 LEU B O 1
ATOM 3704 N N . SER B 1 222 ? -2.387 -15.367 -16.875 1 97.25 222 SER B N 1
ATOM 3705 C CA . SER B 1 222 ? -2.693 -16 -18.156 1 97.25 222 SER B CA 1
ATOM 3706 C C . SER B 1 222 ? -4.199 -16.125 -18.359 1 97.25 222 SER B C 1
ATOM 3708 O O . SER B 1 222 ? -4.922 -16.531 -17.438 1 97.25 222 SER B O 1
ATOM 3710 N N . SER B 1 223 ? -4.602 -15.883 -19.594 1 96.5 223 SER B N 1
ATOM 3711 C CA . SER B 1 223 ? -6.023 -15.984 -19.906 1 96.5 223 SER B CA 1
ATOM 3712 C C . SER B 1 223 ? -6.461 -17.438 -20.016 1 96.5 223 SER B C 1
ATOM 3714 O O . SER B 1 223 ? -7.656 -17.75 -19.953 1 96.5 223 SER B O 1
ATOM 3716 N N . ARG B 1 224 ? -5.477 -18.344 -20.156 1 97.06 224 ARG B N 1
ATOM 3717 C CA . ARG B 1 224 ? -5.785 -19.766 -20.297 1 97.06 224 ARG B CA 1
ATOM 3718 C C . ARG B 1 224 ? -4.992 -20.594 -19.297 1 97.06 224 ARG B C 1
ATOM 3720 O O . ARG B 1 224 ? -3.959 -20.141 -18.797 1 97.06 224 ARG B O 1
ATOM 3727 N N . VAL B 1 225 ? -5.516 -21.734 -19.016 1 98.31 225 VAL B N 1
ATOM 3728 C CA . VAL B 1 225 ? -4.852 -22.641 -18.094 1 98.31 225 VAL B CA 1
ATOM 3729 C C . VAL B 1 225 ? -4.883 -24.062 -18.656 1 98.31 225 VAL B C 1
ATOM 3731 O O . VAL B 1 225 ? -5.859 -24.453 -19.312 1 98.31 225 VAL B O 1
ATOM 3734 N N . GLY B 1 226 ? -3.762 -24.781 -18.484 1 97.88 226 GLY B N 1
ATOM 3735 C CA . G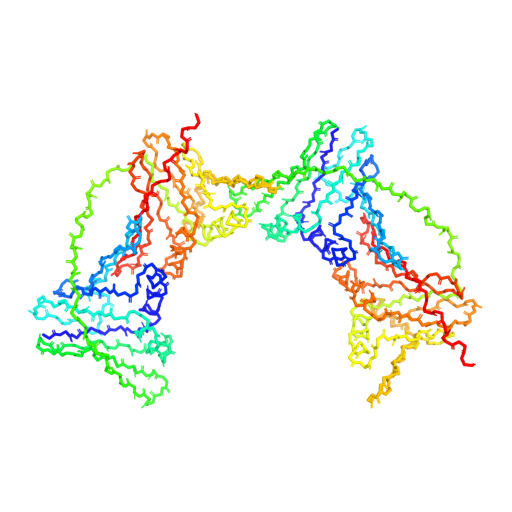LY B 1 226 ? -3.682 -26.188 -18.859 1 97.88 226 GLY B CA 1
ATOM 3736 C C . GLY B 1 226 ? -3.818 -27.125 -17.688 1 97.88 226 GLY B C 1
ATOM 3737 O O . GLY B 1 226 ? -3.172 -26.938 -16.656 1 97.88 226 GLY B O 1
ATOM 3738 N N . LEU B 1 227 ? -4.676 -28.125 -17.797 1 98.5 227 LEU B N 1
ATOM 3739 C CA . LEU B 1 227 ? -4.809 -29.203 -16.844 1 98.5 227 LEU B CA 1
ATOM 3740 C C . LEU B 1 227 ? -4.34 -30.531 -17.453 1 98.5 227 LEU B C 1
ATOM 3742 O O . LEU B 1 227 ? -4.93 -31.016 -18.422 1 98.5 227 LEU B O 1
ATOM 3746 N N . ASN B 1 228 ? -3.324 -31.062 -16.891 1 97.88 228 ASN B N 1
ATOM 3747 C CA . ASN B 1 228 ? -2.756 -32.312 -17.375 1 97.88 228 ASN B CA 1
ATOM 3748 C C . ASN B 1 228 ? -2.943 -33.438 -16.359 1 97.88 228 ASN B C 1
ATOM 3750 O O . ASN B 1 228 ? -2.402 -33.375 -15.258 1 97.88 228 ASN B O 1
ATOM 3754 N N . LEU B 1 229 ? -3.652 -34.438 -16.812 1 97.38 229 LEU B N 1
ATOM 3755 C CA . LEU B 1 229 ? -4.062 -35.5 -15.883 1 97.38 229 LEU B CA 1
ATOM 3756 C C . LEU B 1 229 ? -3.592 -36.875 -16.375 1 97.38 229 LEU B C 1
ATOM 3758 O O . LEU B 1 229 ? -3.621 -37.156 -17.578 1 97.38 229 LEU B O 1
ATOM 3762 N N . SER B 1 230 ? -3.088 -37.562 -15.508 1 95.12 230 SER B N 1
ATOM 3763 C CA . SER B 1 230 ? -2.779 -39 -15.688 1 95.12 230 SER B CA 1
ATOM 3764 C C . SER B 1 230 ? -2.994 -39.781 -14.398 1 95.12 230 SER B C 1
ATOM 3766 O O . SER B 1 230 ? -2.672 -39.281 -13.312 1 95.12 230 SER B O 1
ATOM 3768 N N . ALA B 1 231 ? -3.457 -40.969 -14.57 1 90.56 231 ALA B N 1
ATOM 3769 C CA . ALA B 1 231 ? -3.787 -41.781 -13.406 1 90.56 231 ALA B CA 1
ATOM 3770 C C . ALA B 1 231 ? -2.576 -41.938 -12.492 1 90.56 231 ALA B C 1
ATOM 3772 O O . ALA B 1 231 ? -1.467 -42.188 -12.961 1 90.56 231 ALA B O 1
ATOM 3773 N N . ASP B 1 232 ? -2.746 -41.656 -11.188 1 87.31 232 ASP B N 1
ATOM 3774 C CA . ASP B 1 232 ? -1.818 -41.906 -10.094 1 87.31 232 ASP B CA 1
ATOM 3775 C C . ASP B 1 232 ? -0.577 -41 -10.211 1 87.31 232 ASP B C 1
ATOM 3777 O O . ASP B 1 232 ? 0.477 -41.344 -9.656 1 87.31 232 ASP B O 1
ATOM 3781 N N . VAL B 1 233 ? -0.697 -40.094 -11.094 1 90.94 233 VAL B N 1
ATOM 3782 C CA . VAL B 1 233 ? 0.367 -39.094 -11.211 1 90.94 233 VAL B CA 1
ATOM 3783 C C . VAL B 1 233 ? -0.161 -37.719 -10.797 1 90.94 233 VAL B C 1
ATOM 3785 O O . VAL B 1 233 ? -1.358 -37.469 -10.914 1 90.94 233 VAL B O 1
ATOM 3788 N N . PRO B 1 234 ? 0.726 -36.844 -10.312 1 94.88 234 PRO B N 1
ATOM 3789 C CA . PRO B 1 234 ? 0.268 -35.5 -9.914 1 94.88 234 PRO B CA 1
ATOM 3790 C C . PRO B 1 234 ? -0.357 -34.719 -11.07 1 94.88 234 PRO B C 1
ATOM 3792 O O . PRO B 1 234 ? 0.115 -34.812 -12.211 1 94.88 234 PRO B O 1
ATOM 3795 N N . LEU B 1 235 ? -1.384 -34.031 -10.734 1 97.06 235 LEU B N 1
ATOM 3796 C CA . LEU B 1 235 ? -1.993 -33.094 -11.664 1 97.06 235 LEU B CA 1
ATOM 3797 C C . LEU B 1 235 ? -1.04 -31.938 -11.977 1 97.06 235 LEU B C 1
ATOM 3799 O O . LEU B 1 235 ? -0.447 -31.359 -11.07 1 97.06 235 LEU B O 1
ATOM 3803 N N . LEU B 1 236 ? -0.854 -31.672 -13.242 1 97.62 236 LEU B N 1
ATOM 3804 C CA . LEU B 1 236 ? -0.103 -30.484 -13.648 1 97.62 236 LEU B CA 1
ATOM 3805 C C . LEU B 1 236 ? -1.043 -29.359 -14.078 1 97.62 236 LEU B C 1
ATOM 3807 O O . LEU B 1 236 ? -1.797 -29.516 -15.039 1 97.62 236 LEU B O 1
ATOM 3811 N N . VAL B 1 237 ? -1.093 -28.281 -13.289 1 98.5 237 VAL B N 1
ATOM 3812 C CA . VAL B 1 237 ? -1.777 -27.047 -13.672 1 98.5 237 VAL B CA 1
ATOM 3813 C C . VAL B 1 237 ? -0.771 -26.062 -14.242 1 98.5 237 VAL B C 1
ATOM 3815 O O . VAL B 1 237 ? 0.151 -25.625 -13.547 1 98.5 237 VAL B O 1
ATOM 3818 N N . ASP B 1 238 ? -1.02 -25.641 -15.484 1 97.44 238 ASP B N 1
ATOM 3819 C CA . ASP B 1 238 ? -0.007 -24.906 -16.219 1 97.44 238 ASP B CA 1
ATOM 3820 C C . ASP B 1 238 ? -0.546 -23.547 -16.688 1 97.44 238 ASP B C 1
ATOM 3822 O O . ASP B 1 238 ? -1.495 -23.484 -17.469 1 97.44 238 ASP B O 1
ATOM 3826 N N . TYR B 1 239 ? 0.054 -22.453 -16.172 1 98.31 239 TYR B N 1
ATOM 3827 C CA . TYR B 1 239 ? -0.194 -21.094 -16.656 1 98.31 239 TYR B CA 1
ATOM 3828 C C . TYR B 1 239 ? 0.978 -20.594 -17.5 1 98.31 239 TYR B C 1
ATOM 3830 O O . TYR B 1 239 ? 2.076 -20.391 -16.969 1 98.31 239 TYR B O 1
ATOM 3838 N N . LYS B 1 240 ? 0.758 -20.328 -18.719 1 96.88 240 LYS B N 1
ATOM 3839 C CA . LYS B 1 240 ? 1.797 -19.812 -19.609 1 96.88 240 LYS B CA 1
ATOM 3840 C C . LYS B 1 240 ? 1.803 -18.281 -19.625 1 96.88 240 LYS B C 1
ATOM 3842 O O . LYS B 1 240 ? 0.759 -17.656 -19.797 1 96.88 240 LYS B O 1
ATOM 3847 N N . LEU B 1 241 ? 2.965 -17.75 -19.328 1 94.75 241 LEU B N 1
ATOM 3848 C CA . LEU B 1 241 ? 3.137 -16.297 -19.391 1 94.75 241 LEU B CA 1
ATOM 3849 C C . LEU B 1 241 ? 3.555 -15.859 -20.781 1 94.75 241 LEU B C 1
ATOM 3851 O O . LEU B 1 241 ? 4.645 -16.203 -21.25 1 94.75 241 LEU B O 1
ATOM 3855 N N . ASP B 1 242 ? 2.719 -15.148 -21.5 1 85.5 242 ASP B N 1
ATOM 3856 C CA . ASP B 1 242 ? 2.869 -14.773 -22.891 1 85.5 242 ASP B CA 1
ATOM 3857 C C . ASP B 1 242 ? 4.32 -14.406 -23.219 1 85.5 242 ASP B C 1
ATOM 3859 O O . ASP B 1 242 ? 4.742 -13.273 -23 1 85.5 242 ASP B O 1
ATOM 3863 N N . ASN B 1 243 ? 5.121 -15.438 -23.688 1 82.56 243 ASN B N 1
ATOM 3864 C CA . ASN B 1 243 ? 6.457 -15.359 -24.266 1 82.56 243 ASN B CA 1
ATOM 3865 C C . ASN B 1 243 ? 7.5 -14.984 -23.219 1 82.56 243 ASN B C 1
ATOM 3867 O O . ASN B 1 243 ? 8.594 -14.523 -23.562 1 82.56 243 ASN B O 1
ATOM 3871 N N . VAL B 1 244 ? 7.164 -15.141 -21.938 1 93.25 244 VAL B N 1
ATOM 3872 C CA . VAL B 1 244 ? 8.172 -14.742 -20.953 1 93.25 244 VAL B CA 1
ATOM 3873 C C . VAL B 1 244 ? 8.445 -15.898 -20 1 93.25 244 VAL B C 1
ATOM 3875 O O . VAL B 1 244 ? 9.461 -15.906 -19.297 1 93.25 244 VAL B O 1
ATOM 3878 N N . GLY B 1 245 ? 7.52 -16.891 -19.859 1 96.88 245 GLY B N 1
ATOM 3879 C CA . GLY B 1 245 ? 7.754 -17.984 -18.922 1 96.88 245 GLY B CA 1
ATOM 3880 C C . GLY B 1 245 ? 6.492 -18.734 -18.547 1 96.88 245 GLY B C 1
ATOM 3881 O O . GLY B 1 245 ? 5.613 -18.938 -19.391 1 96.88 245 GLY B O 1
ATOM 3882 N N . TYR B 1 246 ? 6.512 -19.359 -17.391 1 97.44 246 TYR B N 1
ATOM 3883 C CA . TYR B 1 246 ? 5.348 -20.109 -16.922 1 97.44 246 TYR B CA 1
ATOM 3884 C C . TYR B 1 246 ? 5.336 -20.219 -15.398 1 97.44 246 TYR B C 1
ATOM 3886 O O . TYR B 1 246 ? 6.355 -19.984 -14.75 1 97.44 246 TYR B O 1
ATOM 3894 N N . VAL B 1 247 ? 4.18 -20.453 -14.914 1 97.75 247 VAL B N 1
ATOM 3895 C CA . VAL B 1 247 ? 3.965 -20.953 -13.562 1 97.75 247 VAL B CA 1
ATOM 3896 C C . VAL B 1 247 ? 3.246 -22.297 -13.617 1 97.75 247 VAL B C 1
ATOM 3898 O O . VAL B 1 247 ? 2.182 -22.422 -14.234 1 97.75 247 VAL B O 1
ATOM 3901 N N . ARG B 1 248 ? 3.82 -23.281 -12.992 1 97.12 248 ARG B N 1
ATOM 3902 C CA . ARG B 1 248 ? 3.262 -24.625 -12.992 1 97.12 248 ARG B CA 1
ATOM 3903 C C . ARG B 1 248 ? 3.092 -25.156 -11.57 1 97.12 248 ARG B C 1
ATOM 3905 O O . ARG B 1 248 ? 3.947 -24.922 -10.711 1 97.12 248 ARG B O 1
ATOM 3912 N N . TYR B 1 249 ? 2.023 -25.812 -11.406 1 97.69 249 TYR B N 1
ATOM 3913 C CA . TYR B 1 249 ? 1.761 -26.469 -10.133 1 97.69 249 TYR B CA 1
ATOM 3914 C C . TYR B 1 249 ? 1.568 -27.969 -10.32 1 97.69 249 TYR B C 1
ATOM 3916 O O . TYR B 1 249 ? 0.929 -28.406 -11.273 1 97.69 249 TYR B O 1
ATOM 3924 N N . TYR B 1 250 ? 2.127 -28.734 -9.461 1 96.5 250 TYR B N 1
ATOM 3925 C CA . TYR B 1 250 ? 1.933 -30.172 -9.406 1 96.5 250 TYR B CA 1
ATOM 3926 C C . TYR B 1 250 ? 1.239 -30.578 -8.109 1 96.5 250 TYR B C 1
ATOM 3928 O O . TYR B 1 250 ? 1.709 -30.25 -7.02 1 96.5 250 TYR B O 1
ATOM 3936 N N . LEU B 1 251 ? 0.178 -31.312 -8.242 1 97 251 LEU B N 1
ATOM 3937 C CA . LEU B 1 251 ? -0.623 -31.656 -7.078 1 97 251 LEU B CA 1
ATOM 3938 C C . LEU B 1 251 ? -0.851 -33.156 -7.008 1 97 251 LEU B C 1
ATOM 3940 O O . LEU B 1 251 ? -1.396 -33.75 -7.945 1 97 251 LEU B O 1
ATOM 3944 N N . ALA B 1 252 ? -0.481 -33.719 -5.922 1 95.81 252 ALA B N 1
ATOM 3945 C CA . ALA B 1 252 ? -0.706 -35.125 -5.703 1 95.81 252 ALA B CA 1
ATOM 3946 C C . ALA B 1 252 ? -2.191 -35.438 -5.52 1 95.81 252 ALA B C 1
ATOM 3948 O O . ALA B 1 252 ? -2.902 -34.688 -4.844 1 95.81 252 ALA B O 1
ATOM 3949 N N . PRO B 1 253 ? -2.676 -36.562 -6.141 1 95.88 253 PRO B N 1
ATOM 3950 C CA . PRO B 1 253 ? -4.078 -36.938 -5.949 1 95.88 253 PRO B CA 1
ATOM 3951 C C . PRO B 1 253 ? -4.367 -37.438 -4.539 1 95.88 253 PRO B C 1
ATOM 3953 O O . PRO B 1 253 ? -3.447 -37.844 -3.822 1 95.88 253 PRO B O 1
ATOM 3956 N N . LYS B 1 254 ? -5.59 -37.312 -4.184 1 92.75 254 LYS B N 1
ATOM 3957 C CA . LYS B 1 254 ? -6.035 -37.906 -2.934 1 92.75 254 LYS B CA 1
ATOM 3958 C C . LYS B 1 254 ? -6.188 -39.438 -3.078 1 92.75 254 LYS B C 1
ATOM 3960 O O . LYS B 1 254 ? -6.605 -39.906 -4.129 1 92.75 254 LYS B O 1
ATOM 3965 N N . ILE B 1 255 ? -5.531 -40.281 -2.195 1 76.62 255 ILE B N 1
ATOM 3966 C CA . ILE B 1 255 ? -5.641 -41.719 -2.232 1 76.62 255 ILE B CA 1
ATOM 3967 C C . ILE B 1 255 ? -7.016 -42.156 -1.723 1 76.62 255 ILE B C 1
ATOM 3969 O O . ILE B 1 255 ? -7.5 -41.625 -0.712 1 76.62 255 ILE B O 1
ATOM 3973 N N . GLY B 1 256 ? -7.949 -42.5 -2.631 1 60.47 256 GLY B N 1
ATOM 3974 C CA . GLY B 1 256 ? -9.273 -43 -2.318 1 60.47 256 GLY B CA 1
ATOM 3975 C C . GLY B 1 256 ? -9.312 -43.781 -1.026 1 60.47 256 GLY B C 1
ATOM 3976 O O . GLY B 1 256 ? -8.312 -44.375 -0.626 1 60.47 256 GLY B O 1
ATOM 3977 N N . ASP B 1 257 ? -10.016 -43.312 0.01 1 48.16 257 ASP B N 1
ATOM 3978 C CA . ASP B 1 257 ? -10.398 -44.312 1.019 1 48.16 257 ASP B CA 1
ATOM 3979 C C . ASP B 1 257 ? -10.938 -45.594 0.368 1 48.16 257 ASP B C 1
ATOM 3981 O O . ASP B 1 257 ? -11.867 -45.531 -0.44 1 48.16 257 ASP B O 1
ATOM 3985 N N . GLU B 1 258 ? -10.18 -46.594 -0.128 1 41.34 258 GLU B N 1
ATOM 3986 C CA . GLU B 1 258 ? -10.805 -47.906 -0.312 1 41.34 258 GLU B CA 1
ATOM 3987 C C . GLU B 1 258 ? -11.836 -48.188 0.78 1 41.34 258 GLU B C 1
ATOM 3989 O O . GLU B 1 258 ? -11.5 -48.188 1.968 1 41.34 258 GLU B O 1
ATOM 3994 N N . GLU B 1 259 ? -13.133 -47.844 0.684 1 33.44 259 GLU B N 1
ATOM 3995 C CA . GLU B 1 259 ? -14.078 -48.781 1.285 1 33.44 259 GLU B CA 1
ATOM 3996 C C . GLU B 1 259 ? -14.094 -50.094 0.534 1 33.44 259 GLU B C 1
ATOM 3998 O O . GLU B 1 259 ? -13.969 -50.125 -0.691 1 33.44 259 GLU B O 1
#

Nearest PDB structures (foldseek):
  2zvv-assembly2_B  TM=9.806E-01  e=3.697E-36  Arabidopsis thaliana
  4cs5-assembly3_C  TM=9.838E-01  e=9.682E-36  Penaeus vannamei
  2zvw-assembly2_E  TM=9.727E-01  e=3.496E-35  Arabidopsis thaliana
  7bup-assembly1_B  TM=9.826E-01  e=9.612E-33  Candida albicans SC5314
  4l6p-assembly2_B  TM=9.770E-01  e=1.556E-32  Saccharomyces cerevisiae S288C